Protein AF-A0A0E2B8B2-F1 (afdb_monomer)

Foldseek 3Di:
DPPDADPVVVVVVVCCVVPPALVCQAWPLLLVVCVVVVHDSLNSVLVLLVCCVVQQKAKWKFFADPPLRDTQDTHRFQQVDDQKDADPLQQDIDGCQEPPRIFMTMHGRVVNPNRDDDDDPSCPCVSNVFWQDKDKAAAQGKDKDFGQFAAAKKWKDKRNDPAIEIEGADQPADQEDEAEPPDHRYYHYHHGRHIYMYGYNDNGIIMIIIGGPDDPPSTHTPLLLLFQASSCVSQLQSDHPQPDKHWNWKKKKKKKAWPPLVVVCVPVNDVRSVVLLVVLCVLLQVLCNVLSKYFQDDDPSMTIIIDPDLVSLVVSLVVSLVVQDDDPVHNIWMWMFIEMGIWMFGDDPSGTHIDDPRNVVRVLQSVVTDTSKYKYFPRSVPDPVSVVCCVVVVWDKDKDWDCDPVDRDIGIMIITDDPPPPD

Radius of gyration: 25.74 Å; Cα contacts (8 Å, |Δi|>4): 839; chains: 1; bounding box: 68×56×65 Å

Solvent-accessible surface area (backbone atoms only — not comparable to full-atom values): 22998 Å² total; per-residue (Å²): 139,91,75,94,73,56,67,69,59,50,55,50,50,54,49,46,76,73,68,57,57,44,72,58,47,56,53,32,40,60,44,47,52,19,61,77,67,73,44,63,49,66,63,54,48,52,49,50,55,51,30,34,78,69,59,50,25,43,58,33,48,25,35,30,38,93,80,60,59,43,77,68,44,82,32,75,44,78,35,72,62,55,69,59,50,64,35,86,92,51,49,45,77,47,62,37,37,44,70,83,14,42,33,45,36,34,28,59,20,64,93,75,47,79,62,64,87,78,83,70,67,101,69,48,62,86,58,40,72,42,56,76,43,75,49,75,36,48,50,73,31,76,49,77,46,76,43,97,45,68,70,47,47,29,39,41,33,45,69,53,52,92,64,51,29,39,37,39,23,40,88,89,48,44,60,56,47,78,50,49,74,85,60,67,77,42,83,43,58,19,18,51,49,28,36,41,36,40,38,31,80,44,94,55,74,44,38,44,34,36,27,52,60,66,77,68,80,47,57,40,40,63,53,64,48,70,29,31,42,68,48,53,71,75,48,48,73,60,60,41,38,77,78,50,62,33,43,52,45,64,36,22,33,38,31,39,35,54,60,65,50,74,56,42,38,73,73,58,33,65,73,54,34,48,52,55,54,50,54,47,49,55,53,52,54,50,44,34,45,76,37,58,14,12,78,56,50,70,60,89,79,24,41,37,30,34,17,82,42,64,50,39,49,50,54,30,49,54,51,50,45,60,74,32,42,79,44,100,88,35,84,56,31,37,24,32,14,35,23,53,34,59,35,32,41,31,38,56,97,47,32,72,36,77,46,52,67,33,54,55,48,16,57,58,46,42,81,81,31,51,80,56,30,45,28,30,30,49,65,45,64,67,35,66,66,42,45,50,47,34,62,75,71,69,56,50,69,44,80,42,86,37,72,40,93,90,53,95,54,72,46,55,27,33,31,57,56,76,81,76,77,89,122

pLDDT: mean 85.94, std 12.32, range [28.92, 98.62]

Secondary structure (DSSP, 8-state):
--SS--HHHHHHHHHHHHHS-HHHHHSB-HHHHHHHHT--HHHHHHHHHHHHHTTSEEEEEEEEPTTT--EEEEESSGGG--SEEEETTTTEEEETTSTTSEEEEEEE-TTT---------TT-TTT-TTEEEEEEE-TT-EEEEE--PPSEEEEEEETT-S-EEEEEE-TTS-SEEEEETT--S-EEEE-SS-EEEEE--SSS-EEEEEEE----TTSBPHHHHHT-HHHHHHHTT----TT-EEEEEEEEEEEEEETTHHHHHHHHHHHHHHHHHHHHHHHHHHHHHHTT-EEEEEETTEEEEEES-HHHHHHHHHHHHHHTS--SS----EEEEEEEEEEEEEEETTEEEEESHHHHHHHHHGGG--TT-EEEEHHHHH-HHHHHHHHHTT--EEEEEEE-TTSS-EEEEEEEPP-----

InterPro domains:
  IPR001054 Adenylyl cyclase class-3/4/guanylyl cyclase [PF00211] (252-380)
  IPR001054 Adenylyl cyclase class-3/4/guanylyl cyclase [PS50125] (252-366)
  IPR001054 Adenylyl cyclase class-3/4/guanylyl cyclase [SM00044] (210-394)
  IPR001054 Adenylyl cyclase class-3/4/guanylyl cyclase [cd07302] (252-382)
  IPR029787 Nucleotide cyclase [G3DSA:3.30.70.1230] (245-404)
  IPR029787 Nucleotide cyclase [SSF55073] (24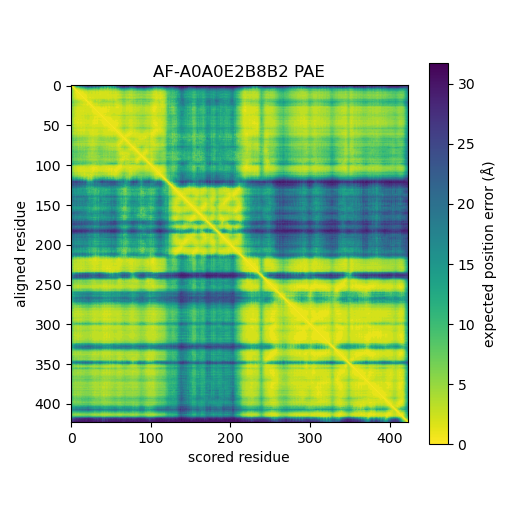9-382)
  IPR045983 Guanylate cyclase domain-containing protein, N-terminal [PF19363] (3-116)
  IPR050697 Adenylyl/Guanylyl Cyclase Class-3/4 [PTHR43081] (252-382)

Organism: NCBI:txid1049966

Nearest PDB structures (foldseek):
  1ybu-assembly2_C  TM=8.950E-01  e=2.774E-13  Mycobacterium tuberculosis H37Rv
  5d0h-assembly1_B  TM=8.788E-01  e=3.714E-13  Mycobacterium avium subsp. avium 10-9275
  4wp8-assembly1_B  TM=8.542E-01  e=5.925E-13  Mycobacterium avium
  4wp3-assembly6_F  TM=8.510E-01  e=2.704E-12  Mycobacterium avium
  4wp3-assembly2_B  TM=8.137E-01  e=2.867E-12  Mycobacterium avium

Sequence (423 aa):
MREGIDEGLLDRVIHYILSEDENELYRIRIKKLAMEWKIPVESLLLLFLHGCRQGLFTLSWDVICPHCRGVRSELFNLGDIPTQDSCDVCGIDFESTKVNSIEVTFHVHPSIREVQKRFFCAAEPSTKTHIRFQRTIQPGGEYITNLLLTEGVYRLRIAGEKKYNLLELQPSSTESIRWTVDQAAEELTAKPMPTVQIFNAENSPRTFIIEERKEDAIGLRPVELFNFQDFRDLFSEQAIASDLQLDIGVQTILFTDIVGSTRFYLTEGDNGAFKEVREHFVQVFRIIKEHKGAVVKTIGDSVMASFSSPLDSLLASIELQKVFQVTPENRIQIRISIHSGQCLAVNLNSNIDYFGNTVNYASKLQAITDAGEIAFSEAIFRDEEIRNHLKTSGMKVKKVPFKLPWSQAEDSAYKLVQEVSKN

Structure (mmCIF, N/CA/C/O backbone):
data_AF-A0A0E2B8B2-F1
#
_entry.id   AF-A0A0E2B8B2-F1
#
loop_
_atom_site.group_PDB
_atom_site.id
_atom_site.type_symbol
_atom_site.label_atom_id
_atom_site.label_alt_id
_atom_site.label_comp_id
_atom_site.label_asym_id
_atom_site.label_entity_id
_atom_site.label_seq_id
_atom_site.pdbx_PDB_ins_code
_atom_site.Cartn_x
_atom_site.Cartn_y
_atom_site.Cartn_z
_atom_site.occupancy
_atom_site.B_iso_or_equiv
_atom_site.auth_seq_id
_atom_site.auth_comp_id
_atom_site.auth_asym_id
_atom_site.auth_atom_id
_atom_site.pdbx_PDB_model_num
ATOM 1 N N . MET A 1 1 ? -16.375 -19.060 -8.050 1.00 49.78 1 MET A N 1
ATOM 2 C CA . MET A 1 1 ? -16.203 -17.632 -7.706 1.00 49.78 1 MET A CA 1
ATOM 3 C C . MET A 1 1 ? -17.450 -17.204 -6.957 1.00 49.78 1 MET A C 1
ATOM 5 O O . MET A 1 1 ? -18.526 -17.392 -7.506 1.00 49.78 1 MET A O 1
ATOM 9 N N . ARG A 1 2 ? -17.351 -16.823 -5.676 1.00 46.81 2 ARG A N 1
ATOM 10 C CA . ARG A 1 2 ? -18.541 -16.623 -4.822 1.00 46.81 2 ARG A CA 1
ATOM 11 C C . ARG A 1 2 ? -18.502 -15.408 -3.889 1.00 46.81 2 ARG A C 1
ATOM 13 O O . ARG A 1 2 ? -19.386 -15.305 -3.053 1.00 46.81 2 ARG A O 1
ATOM 20 N N . GLU A 1 3 ? -17.566 -14.476 -4.060 1.00 58.94 3 GLU A N 1
ATOM 21 C CA . GLU A 1 3 ? -17.534 -13.228 -3.283 1.00 58.94 3 GLU A CA 1
ATOM 22 C C . GLU A 1 3 ? -17.082 -12.066 -4.184 1.00 58.94 3 GLU A C 1
ATOM 24 O O . GLU A 1 3 ? -15.959 -12.055 -4.671 1.00 58.94 3 GLU A O 1
ATOM 29 N N . GLY A 1 4 ? -17.980 -11.120 -4.471 1.00 64.94 4 GLY A N 1
ATOM 30 C CA . GLY A 1 4 ? -17.631 -9.764 -4.925 1.00 64.94 4 GLY A CA 1
ATOM 31 C C . GLY A 1 4 ? -17.106 -9.544 -6.354 1.00 64.94 4 GLY A C 1
ATOM 32 O O . GLY A 1 4 ? -16.935 -8.388 -6.729 1.00 64.94 4 GLY A O 1
ATOM 33 N N . ILE A 1 5 ? -16.861 -10.582 -7.162 1.00 75.12 5 ILE A N 1
ATOM 34 C CA . ILE A 1 5 ? -16.386 -10.410 -8.550 1.00 75.12 5 ILE A CA 1
ATOM 35 C C . ILE A 1 5 ? -17.577 -10.242 -9.503 1.00 75.12 5 ILE A C 1
ATOM 37 O O . ILE A 1 5 ? -18.427 -11.126 -9.595 1.00 75.12 5 ILE A O 1
ATOM 41 N N . ASP A 1 6 ? -17.611 -9.118 -10.220 1.00 84.31 6 ASP A N 1
ATOM 42 C CA . ASP A 1 6 ? -18.607 -8.808 -11.251 1.00 84.31 6 ASP A CA 1
ATOM 43 C C . ASP A 1 6 ? -18.495 -9.761 -12.459 1.00 84.31 6 ASP A C 1
ATOM 45 O O . ASP A 1 6 ? -17.407 -9.955 -13.009 1.00 84.31 6 ASP A O 1
ATOM 49 N N . GLU A 1 7 ? -19.617 -10.355 -12.886 1.00 85.19 7 GLU A N 1
ATOM 50 C CA . GLU A 1 7 ? -19.645 -11.306 -14.012 1.00 85.19 7 GLU A CA 1
ATOM 51 C C . GLU A 1 7 ? -19.238 -10.640 -15.337 1.00 85.19 7 GLU A C 1
ATOM 53 O O . GLU A 1 7 ? -18.499 -11.232 -16.123 1.00 85.19 7 GLU A O 1
ATOM 58 N N . GLY A 1 8 ? -19.631 -9.381 -15.560 1.00 89.50 8 GLY A N 1
ATOM 59 C CA . GLY A 1 8 ? -19.241 -8.637 -16.760 1.00 89.50 8 GLY A CA 1
ATOM 60 C C . GLY A 1 8 ? -17.736 -8.364 -16.818 1.00 89.50 8 GLY A C 1
ATOM 61 O O . GLY A 1 8 ? -17.120 -8.437 -17.885 1.00 89.50 8 GLY A O 1
ATOM 62 N N . LEU A 1 9 ? -17.117 -8.093 -15.667 1.00 91.69 9 LEU A N 1
ATOM 63 C CA . LEU A 1 9 ? -15.668 -7.961 -15.549 1.00 91.69 9 LEU A CA 1
ATOM 64 C C . LEU A 1 9 ? -14.949 -9.280 -15.846 1.00 91.69 9 LEU A C 1
ATOM 66 O O . LEU A 1 9 ? -13.922 -9.268 -16.528 1.00 91.69 9 LEU A O 1
ATOM 70 N N . LEU A 1 10 ? -15.487 -10.408 -15.381 1.00 91.19 10 LEU A N 1
ATOM 71 C CA . LEU A 1 10 ? -14.939 -11.729 -15.682 1.00 91.19 10 LEU A CA 1
ATOM 72 C C . LEU A 1 10 ? -14.937 -12.007 -17.189 1.00 91.19 10 LEU A C 1
ATOM 74 O O . LEU A 1 10 ? -13.887 -12.349 -17.737 1.00 91.19 10 LEU A O 1
ATOM 78 N N . ASP A 1 11 ? -16.069 -11.803 -17.862 1.00 91.56 11 ASP A N 1
ATOM 79 C CA . ASP A 1 11 ? -16.181 -11.996 -19.313 1.00 91.56 11 ASP A CA 1
ATOM 80 C C . ASP A 1 11 ? -15.198 -11.103 -20.077 1.00 91.56 11 ASP A C 1
ATOM 82 O O . ASP A 1 11 ? -14.548 -11.534 -21.036 1.00 91.56 11 ASP A O 1
ATOM 86 N N . ARG A 1 12 ? -15.020 -9.862 -19.611 1.00 94.81 12 ARG A N 1
ATOM 87 C CA . ARG A 1 12 ? -14.053 -8.925 -20.186 1.00 94.81 12 ARG A CA 1
ATOM 88 C C . ARG A 1 12 ? -12.611 -9.408 -20.027 1.00 94.81 12 ARG A C 1
ATOM 90 O O . ARG A 1 12 ? -11.841 -9.312 -20.981 1.00 94.81 12 ARG A O 1
ATOM 97 N N . VAL A 1 13 ? -12.242 -9.940 -18.859 1.00 94.25 13 VAL A N 1
ATOM 98 C CA . VAL A 1 13 ? -10.906 -10.515 -18.622 1.00 94.25 13 VAL A CA 1
ATOM 99 C C . VAL A 1 13 ? -10.679 -11.758 -19.482 1.00 94.25 13 VAL A C 1
ATOM 101 O O . VAL A 1 13 ? -9.605 -11.902 -20.059 1.00 94.25 13 VAL A O 1
ATOM 104 N N . ILE A 1 14 ? -11.684 -12.621 -19.636 1.00 92.50 14 ILE A N 1
ATOM 105 C CA . ILE A 1 14 ? -11.592 -13.788 -20.524 1.00 92.50 14 ILE A CA 1
ATOM 106 C C . ILE A 1 14 ? -11.338 -13.336 -21.964 1.00 92.50 14 ILE A C 1
ATOM 108 O O . ILE A 1 14 ? -10.422 -13.843 -22.610 1.00 92.50 14 ILE A O 1
ATOM 112 N N . HIS A 1 15 ? -12.102 -12.357 -22.459 1.00 93.44 15 HIS A N 1
ATOM 113 C CA . HIS A 1 15 ? -11.891 -11.818 -23.800 1.00 93.44 15 HIS A CA 1
ATOM 114 C C . HIS A 1 15 ? -10.478 -11.248 -23.962 1.00 93.44 15 HIS A C 1
ATOM 116 O O . HIS A 1 15 ? -9.787 -11.620 -24.905 1.00 93.44 15 HIS A O 1
ATOM 122 N N . TYR A 1 16 ? -10.019 -10.442 -23.001 1.00 94.44 16 TYR A N 1
ATOM 123 C CA . TYR A 1 16 ? -8.669 -9.878 -22.973 1.00 94.44 16 TYR A CA 1
ATOM 124 C C . TYR A 1 16 ? -7.576 -10.951 -23.081 1.00 94.44 16 TYR A C 1
ATOM 126 O O . TYR A 1 16 ? -6.715 -10.865 -23.953 1.00 94.44 16 TYR A O 1
ATOM 134 N N . ILE A 1 17 ? -7.651 -12.018 -22.278 1.00 93.31 17 ILE A N 1
ATOM 135 C CA . ILE A 1 17 ? -6.682 -13.128 -22.333 1.00 93.31 17 ILE A CA 1
ATOM 136 C C . ILE A 1 17 ? -6.666 -13.797 -23.714 1.00 93.31 17 ILE A C 1
ATOM 138 O O . ILE A 1 17 ? -5.612 -14.241 -24.172 1.00 93.31 17 ILE A O 1
ATOM 142 N N . LEU A 1 18 ? -7.818 -13.899 -24.381 1.00 90.69 18 LEU A N 1
ATOM 143 C CA . LEU A 1 18 ? -7.952 -14.595 -25.663 1.00 90.69 18 LEU A CA 1
ATOM 144 C C . LEU A 1 18 ? -7.556 -13.736 -26.868 1.00 90.69 18 LEU A C 1
ATOM 146 O O . LEU A 1 18 ? -7.053 -14.285 -27.848 1.00 90.69 18 LEU A O 1
ATOM 150 N N . SER A 1 19 ? -7.788 -12.423 -26.824 1.00 90.75 19 SER A N 1
ATOM 151 C CA . SER A 1 19 ? -7.652 -11.548 -27.995 1.00 90.75 19 SER A CA 1
ATOM 152 C C . SER A 1 19 ? -6.450 -10.614 -27.962 1.00 90.75 19 SER A C 1
ATOM 154 O O . SER A 1 19 ? -6.030 -10.167 -29.026 1.00 90.75 19 SER A O 1
ATOM 156 N N . GLU A 1 20 ? -5.916 -10.292 -26.782 1.00 92.56 20 GLU A N 1
ATOM 157 C CA . GLU A 1 20 ? -4.871 -9.272 -26.664 1.00 92.56 20 GLU A CA 1
ATOM 158 C C . GLU A 1 20 ? -3.515 -9.760 -27.199 1.00 92.56 20 GLU A C 1
ATOM 160 O O . GLU A 1 20 ? -3.254 -10.971 -27.330 1.00 92.56 20 GLU A O 1
ATOM 165 N N . ASP A 1 21 ? -2.656 -8.801 -27.547 1.00 87.44 21 ASP A N 1
ATOM 166 C CA . ASP A 1 21 ? -1.306 -9.057 -28.025 1.00 87.44 21 ASP A CA 1
ATOM 167 C C . ASP A 1 21 ? -0.371 -9.604 -26.935 1.00 87.44 21 ASP A C 1
ATOM 169 O O . ASP A 1 21 ? -0.558 -9.422 -25.732 1.00 87.44 21 ASP A O 1
ATOM 173 N N . GLU A 1 22 ? 0.670 -10.309 -27.380 1.00 84.50 22 GLU A N 1
ATOM 174 C CA . GLU A 1 22 ? 1.606 -10.989 -26.484 1.00 84.50 22 GLU A CA 1
ATOM 175 C C . GLU A 1 22 ? 2.376 -10.035 -25.567 1.00 84.50 22 GLU A C 1
ATOM 177 O O . GLU A 1 22 ? 2.725 -10.441 -24.465 1.00 84.50 22 GLU A O 1
ATOM 182 N N . ASN A 1 23 ? 2.642 -8.787 -25.968 1.00 80.88 23 ASN A N 1
ATOM 183 C CA . ASN A 1 23 ? 3.432 -7.881 -25.129 1.00 80.88 23 ASN A CA 1
ATOM 184 C C . ASN A 1 23 ? 2.615 -7.382 -23.938 1.00 80.88 23 ASN A C 1
ATOM 186 O O . ASN A 1 23 ? 3.142 -7.298 -22.829 1.00 80.88 23 ASN A O 1
ATOM 190 N N . GLU A 1 24 ? 1.336 -7.082 -24.162 1.00 83.81 24 GLU A N 1
ATOM 191 C CA . GLU A 1 24 ? 0.419 -6.673 -23.098 1.00 83.81 24 GLU A CA 1
ATOM 192 C C . GLU A 1 24 ? 0.119 -7.839 -22.144 1.00 83.81 24 GLU A C 1
ATOM 194 O O . GLU A 1 24 ? 0.113 -7.649 -20.928 1.00 83.81 24 GLU A O 1
ATOM 199 N N . LEU A 1 25 ? -0.036 -9.064 -22.663 1.00 88.81 25 LEU A N 1
ATOM 200 C CA . LEU A 1 25 ? -0.279 -10.253 -21.832 1.00 88.81 25 LEU A CA 1
ATOM 201 C C . LEU A 1 25 ? 0.966 -10.788 -21.120 1.00 88.81 25 LEU A C 1
ATOM 203 O O . LEU A 1 25 ? 0.829 -11.447 -20.087 1.00 88.81 25 LEU A O 1
ATOM 207 N N . TYR A 1 26 ? 2.163 -10.526 -21.654 1.00 85.31 26 TYR A N 1
ATOM 208 C CA . TYR A 1 26 ? 3.416 -10.913 -21.007 1.00 85.31 26 TYR A CA 1
ATOM 209 C C . TYR A 1 26 ? 3.656 -10.089 -19.742 1.00 85.31 26 TYR A C 1
ATOM 211 O O . TYR A 1 26 ? 4.265 -10.575 -18.804 1.00 85.31 26 TYR A O 1
ATOM 219 N N . ARG A 1 27 ? 3.203 -8.833 -19.693 1.00 88.88 27 ARG A N 1
ATOM 220 C CA . ARG A 1 27 ? 3.378 -7.974 -18.517 1.00 88.88 27 ARG A CA 1
ATOM 221 C C . ARG A 1 27 ? 2.106 -7.190 -18.238 1.00 88.88 27 ARG A C 1
ATOM 223 O O . ARG A 1 27 ? 1.998 -6.009 -18.578 1.00 88.88 27 ARG A O 1
ATOM 230 N N . ILE A 1 28 ? 1.167 -7.822 -17.544 1.00 93.44 28 ILE A N 1
ATOM 231 C CA . ILE A 1 28 ? -0.117 -7.206 -17.218 1.00 93.44 28 ILE A CA 1
ATOM 232 C C . ILE A 1 28 ? 0.073 -6.264 -16.026 1.00 93.44 28 ILE A C 1
ATOM 234 O O . ILE A 1 28 ? 0.217 -6.676 -14.870 1.00 93.44 28 ILE A O 1
ATOM 238 N N . ARG A 1 29 ? 0.063 -4.960 -16.315 1.00 93.44 29 ARG A N 1
ATOM 239 C CA . ARG A 1 29 ? 0.126 -3.886 -15.314 1.00 93.44 29 ARG A CA 1
ATOM 240 C C . ARG A 1 29 ? -1.292 -3.497 -14.901 1.00 93.44 29 ARG A C 1
ATOM 242 O O . ARG A 1 29 ? -1.945 -2.712 -15.585 1.00 93.44 29 ARG A O 1
ATOM 249 N N . ILE A 1 30 ? -1.774 -4.017 -13.772 1.00 95.06 30 ILE A N 1
ATOM 250 C CA . ILE A 1 30 ? -3.188 -3.884 -13.363 1.00 95.06 30 ILE A CA 1
ATOM 251 C C . ILE A 1 30 ? -3.676 -2.438 -13.289 1.00 95.06 30 ILE A C 1
ATOM 253 O O . ILE A 1 30 ? -4.784 -2.154 -13.731 1.00 95.06 30 ILE A O 1
ATOM 257 N N . LYS A 1 31 ? -2.863 -1.499 -12.795 1.00 93.81 31 LYS A N 1
ATOM 258 C CA . LYS A 1 31 ? -3.264 -0.084 -12.712 1.00 93.81 31 LYS A CA 1
ATOM 259 C C . LYS A 1 31 ? -3.380 0.578 -14.088 1.00 93.81 31 LYS A C 1
ATOM 261 O O . LYS A 1 31 ? -4.284 1.386 -14.290 1.00 93.81 31 LYS A O 1
ATOM 266 N N . LYS A 1 32 ? -2.525 0.202 -15.050 1.00 92.19 32 LYS A N 1
ATOM 267 C CA . LYS A 1 32 ? -2.669 0.609 -16.459 1.00 92.19 32 LYS A CA 1
ATOM 268 C C . LYS A 1 32 ? -3.978 0.058 -17.031 1.00 92.19 32 LYS A C 1
ATOM 270 O O . LYS A 1 32 ? -4.783 0.833 -17.541 1.00 92.19 32 LYS A O 1
ATOM 275 N N . LEU A 1 33 ? -4.217 -1.244 -16.862 1.00 94.50 33 LEU A N 1
ATOM 276 C CA . LEU A 1 33 ? -5.415 -1.916 -17.368 1.00 94.50 33 LEU A CA 1
ATOM 277 C C . LEU A 1 33 ? -6.699 -1.311 -16.777 1.00 94.50 33 LEU A C 1
ATOM 279 O O . LEU A 1 33 ? -7.636 -1.001 -17.504 1.00 94.50 33 LEU A O 1
ATOM 283 N N . ALA A 1 34 ? -6.717 -1.062 -15.467 1.00 94.75 34 ALA A N 1
ATOM 284 C CA . ALA A 1 34 ? -7.818 -0.415 -14.759 1.00 94.75 34 ALA A CA 1
ATOM 285 C C . ALA A 1 34 ? -8.129 0.982 -15.307 1.00 94.75 34 ALA A C 1
ATOM 287 O O . ALA A 1 34 ? -9.292 1.309 -15.556 1.00 94.75 34 ALA A O 1
ATOM 288 N N . MET A 1 35 ? -7.091 1.785 -15.559 1.00 93.00 35 MET A N 1
ATOM 289 C CA . MET A 1 35 ? -7.223 3.116 -16.148 1.00 93.00 35 MET A CA 1
ATOM 290 C C . MET A 1 35 ? -7.804 3.057 -17.569 1.00 93.00 35 MET A C 1
ATOM 292 O O . MET A 1 35 ? -8.736 3.799 -17.881 1.00 93.00 35 MET A O 1
ATOM 296 N N . GLU A 1 36 ? -7.297 2.163 -18.419 1.00 92.38 36 GLU A N 1
ATOM 297 C CA . GLU A 1 36 ? -7.779 1.980 -19.797 1.00 92.38 36 GLU A CA 1
ATOM 298 C C . GLU A 1 36 ? -9.220 1.471 -19.832 1.00 92.38 36 GLU A C 1
ATOM 300 O O . GLU A 1 36 ? -10.032 1.887 -20.664 1.00 92.38 36 GLU A O 1
ATOM 305 N N . TRP A 1 37 ? -9.565 0.591 -18.896 1.00 94.50 37 TRP A N 1
ATOM 306 C CA . TRP A 1 37 ? -10.882 -0.020 -18.818 1.00 94.50 37 TRP A CA 1
ATOM 307 C C . TRP A 1 37 ? -11.908 0.822 -18.071 1.00 94.50 37 TRP A C 1
ATOM 309 O O . TRP A 1 37 ? -13.102 0.532 -18.198 1.00 94.50 37 TRP A O 1
ATOM 319 N N . LYS A 1 38 ? -11.451 1.864 -17.365 1.00 95.19 38 LYS A N 1
ATOM 320 C CA . LYS A 1 38 ? -12.233 2.734 -16.476 1.00 95.19 38 LYS A CA 1
ATOM 321 C C . LYS A 1 38 ? -12.938 1.945 -15.371 1.00 95.19 38 LYS A C 1
ATOM 323 O O . LYS A 1 38 ? -14.116 2.161 -15.097 1.00 95.19 38 LYS A O 1
ATOM 328 N N . ILE A 1 39 ? -12.208 1.014 -14.764 1.00 93.62 39 ILE A N 1
ATOM 329 C CA . ILE A 1 39 ? -12.680 0.143 -13.681 1.00 93.62 39 ILE A CA 1
ATOM 330 C C . ILE A 1 39 ? -11.835 0.423 -12.434 1.00 93.62 39 ILE A C 1
ATOM 332 O O . ILE A 1 39 ? -10.647 0.717 -12.584 1.00 93.62 39 ILE A O 1
ATOM 336 N N . PRO A 1 40 ? -12.400 0.349 -11.214 1.00 93.06 40 PRO A N 1
ATOM 337 C CA . PRO A 1 40 ? -11.608 0.449 -9.993 1.00 93.06 40 PRO A CA 1
ATOM 338 C C . PRO A 1 40 ? -10.460 -0.566 -9.977 1.00 93.06 40 PRO A C 1
ATOM 340 O O . PRO A 1 40 ? -10.637 -1.735 -10.337 1.00 93.06 40 PRO A O 1
ATOM 343 N N . VAL A 1 41 ? -9.279 -0.118 -9.548 1.00 93.38 41 VAL A N 1
ATOM 344 C CA . VAL A 1 41 ? -8.074 -0.960 -9.478 1.00 93.38 41 VAL A CA 1
ATOM 345 C C . VAL A 1 41 ? -8.327 -2.155 -8.566 1.00 93.38 41 VAL A C 1
ATOM 347 O O . VAL A 1 41 ? -7.937 -3.267 -8.898 1.00 93.38 41 VAL A O 1
ATOM 350 N N . GLU A 1 42 ? -9.028 -1.935 -7.457 1.00 92.12 42 GLU A N 1
ATOM 351 C CA . GLU A 1 42 ? -9.347 -2.927 -6.435 1.00 92.12 42 GLU A CA 1
ATOM 352 C C . GLU A 1 42 ? -10.184 -4.080 -7.005 1.00 92.12 42 GLU A C 1
ATOM 354 O O . GLU A 1 42 ? -9.921 -5.240 -6.699 1.00 92.12 42 GLU 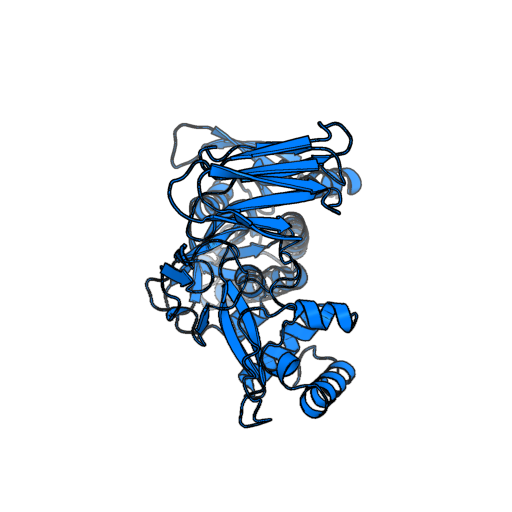A O 1
ATOM 359 N N . SER A 1 43 ? -11.144 -3.786 -7.891 1.00 92.56 43 SER A N 1
ATOM 360 C CA . SER A 1 43 ? -11.989 -4.804 -8.529 1.00 92.56 43 SER A CA 1
ATOM 361 C C . SER A 1 43 ? -11.187 -5.715 -9.458 1.00 92.56 43 SER A C 1
ATOM 363 O O . SER A 1 43 ? -11.350 -6.936 -9.427 1.00 92.56 43 SER A O 1
ATOM 365 N N . LEU A 1 44 ? -10.299 -5.134 -10.273 1.00 94.56 44 LEU A N 1
ATOM 366 C CA . LEU A 1 44 ? -9.409 -5.910 -11.138 1.00 94.56 44 LEU A CA 1
ATOM 367 C C . LEU A 1 44 ? -8.365 -6.674 -10.326 1.00 94.56 44 LEU A C 1
ATOM 369 O O . LEU A 1 44 ? -8.132 -7.851 -10.589 1.00 94.56 44 LEU A O 1
ATOM 373 N N . LEU A 1 45 ? -7.769 -6.034 -9.322 1.00 94.25 45 LEU A N 1
ATOM 374 C CA . LEU A 1 45 ? -6.774 -6.656 -8.460 1.00 94.25 45 LEU A CA 1
ATOM 375 C C . LEU A 1 45 ? -7.357 -7.876 -7.739 1.00 94.25 45 LEU A C 1
ATOM 377 O O . LEU A 1 45 ? -6.746 -8.941 -7.775 1.00 94.25 45 LEU A O 1
ATOM 381 N N . LEU A 1 46 ? -8.560 -7.759 -7.167 1.00 93.19 46 LEU A N 1
ATOM 382 C CA . LEU A 1 46 ? -9.267 -8.873 -6.533 1.00 93.19 46 LEU A CA 1
ATOM 383 C C . LEU A 1 46 ? -9.448 -10.054 -7.498 1.00 93.19 46 LEU A C 1
ATOM 385 O O . LEU A 1 46 ? -9.107 -11.190 -7.164 1.00 93.19 46 LEU A O 1
ATOM 389 N N . LEU A 1 47 ? -9.938 -9.785 -8.713 1.00 94.12 47 LEU A N 1
ATOM 390 C CA . LEU A 1 47 ? -10.140 -10.814 -9.733 1.00 94.12 47 LEU A CA 1
ATOM 391 C C . LEU A 1 47 ? -8.827 -11.519 -10.082 1.00 94.12 47 LEU A C 1
ATOM 393 O O . LEU A 1 47 ? -8.775 -12.749 -10.075 1.00 94.12 47 LEU A O 1
ATOM 397 N N . PHE A 1 48 ? -7.764 -10.764 -10.355 1.00 94.88 48 PHE A N 1
ATOM 398 C CA . PHE A 1 48 ? -6.468 -11.326 -10.734 1.00 94.88 48 PHE A CA 1
ATOM 399 C C . PHE A 1 48 ? -5.823 -12.129 -9.601 1.00 94.88 48 PHE A C 1
ATOM 401 O O . PHE A 1 48 ? -5.285 -13.205 -9.852 1.00 94.88 48 PHE A O 1
ATOM 408 N N . LEU A 1 49 ? -5.940 -11.678 -8.351 1.00 93.38 49 LEU A N 1
ATOM 409 C CA . LEU A 1 49 ? -5.452 -12.413 -7.182 1.00 93.38 49 LEU A CA 1
ATOM 410 C C . LEU A 1 49 ? -6.187 -13.744 -6.981 1.00 93.38 49 LEU A C 1
ATOM 412 O O . LEU A 1 49 ? -5.549 -14.778 -6.762 1.00 93.38 49 LEU A O 1
ATOM 416 N N . HIS A 1 50 ? -7.512 -13.762 -7.132 1.00 91.81 50 HIS A N 1
ATOM 417 C CA . HIS A 1 50 ? -8.258 -15.020 -7.156 1.00 91.81 50 HIS A CA 1
ATOM 418 C C . HIS A 1 50 ? -7.872 -15.887 -8.356 1.00 91.81 50 HIS A C 1
ATOM 420 O O . HIS A 1 50 ? -7.700 -17.096 -8.200 1.00 91.81 50 HIS A O 1
ATOM 426 N N . GLY A 1 51 ? -7.688 -15.288 -9.533 1.00 92.75 51 GLY A N 1
ATOM 427 C CA . GLY A 1 51 ? -7.235 -15.984 -10.733 1.00 92.75 51 GLY A CA 1
ATOM 428 C C . GLY A 1 51 ? -5.872 -16.650 -10.540 1.00 92.75 51 GLY A C 1
ATOM 429 O O . GLY A 1 51 ? -5.712 -17.802 -10.934 1.00 92.75 51 GLY A O 1
ATOM 430 N N . CYS A 1 52 ? -4.934 -16.008 -9.839 1.00 92.56 52 CYS A N 1
ATOM 431 C CA . CYS A 1 52 ? -3.669 -16.621 -9.432 1.00 92.56 52 CYS A CA 1
ATOM 432 C C . CYS A 1 52 ? -3.886 -17.878 -8.576 1.00 92.56 52 CYS A C 1
ATOM 434 O O . CYS A 1 52 ? -3.295 -18.922 -8.845 1.00 92.56 52 CYS A O 1
ATOM 436 N N . ARG A 1 53 ? -4.786 -17.832 -7.583 1.00 89.69 53 ARG A N 1
ATOM 437 C CA . ARG A 1 53 ? -5.109 -19.009 -6.748 1.00 89.69 53 ARG A CA 1
ATOM 438 C C . ARG A 1 53 ? -5.800 -20.130 -7.525 1.00 89.69 53 ARG A C 1
ATOM 440 O O . ARG A 1 53 ? -5.708 -21.283 -7.118 1.00 89.69 53 ARG A O 1
ATOM 447 N N . GLN A 1 54 ? -6.472 -19.802 -8.627 1.00 90.19 54 GLN A N 1
ATOM 448 C CA . GLN A 1 54 ? -7.093 -20.769 -9.537 1.00 90.19 54 GLN A CA 1
ATOM 449 C C . GLN A 1 54 ? -6.162 -21.220 -10.679 1.00 90.19 54 GLN A C 1
ATOM 451 O O . GLN A 1 54 ? -6.588 -21.997 -11.529 1.00 90.19 54 GLN A O 1
ATOM 456 N N . GLY A 1 55 ? -4.911 -20.747 -10.723 1.00 91.00 55 GLY A N 1
ATOM 457 C CA . GLY A 1 55 ? -3.948 -21.101 -11.771 1.00 91.00 55 GLY A CA 1
ATOM 458 C C . GLY A 1 55 ? -4.217 -20.451 -13.133 1.00 91.00 55 GLY A C 1
ATOM 459 O O . GLY A 1 55 ? -3.715 -20.932 -14.145 1.00 91.00 55 GLY A O 1
ATOM 460 N N . LEU A 1 56 ? -5.013 -19.376 -13.181 1.00 92.25 56 LEU A N 1
ATOM 461 C CA . LEU A 1 56 ? -5.233 -18.587 -14.400 1.00 92.25 56 LEU A CA 1
ATOM 462 C C . LEU A 1 56 ? -4.077 -17.625 -14.675 1.00 92.25 56 LEU A C 1
ATOM 464 O O . LEU A 1 56 ? -3.709 -17.394 -15.826 1.00 92.25 56 LEU A O 1
ATOM 468 N N . PHE A 1 57 ? -3.509 -17.077 -13.604 1.00 94.50 57 PHE A N 1
ATOM 469 C CA . PHE A 1 57 ? -2.433 -16.101 -13.655 1.00 94.50 57 PHE A CA 1
ATOM 470 C C . PHE A 1 57 ? -1.271 -16.521 -12.758 1.00 94.50 57 PHE A C 1
ATOM 472 O O . PHE A 1 57 ? -1.432 -17.328 -11.842 1.00 94.50 57 PHE A O 1
ATOM 479 N N . THR A 1 58 ? -0.110 -15.929 -12.994 1.00 92.50 58 THR A N 1
ATOM 480 C CA . THR A 1 58 ? 0.967 -15.842 -12.007 1.00 92.50 58 THR A CA 1
ATOM 481 C C . THR A 1 58 ? 1.213 -14.381 -11.658 1.00 92.50 58 THR A C 1
ATOM 483 O O . THR A 1 58 ? 0.862 -13.475 -12.416 1.00 92.50 58 THR A O 1
ATOM 486 N N . LEU A 1 59 ? 1.788 -14.152 -10.481 1.00 92.88 59 LEU A N 1
ATOM 487 C CA . LEU A 1 59 ? 2.210 -12.839 -10.011 1.00 92.88 59 LEU A CA 1
ATOM 488 C C . LEU A 1 59 ? 3.737 -12.831 -9.942 1.00 92.88 59 LEU A C 1
ATOM 490 O O . LEU A 1 59 ? 4.318 -13.781 -9.416 1.00 92.88 59 LEU A O 1
ATOM 494 N N . SER A 1 60 ? 4.365 -11.777 -10.459 1.00 92.00 60 SER A N 1
ATOM 495 C CA . SER A 1 60 ? 5.807 -11.554 -10.347 1.00 92.00 60 SER A CA 1
ATOM 496 C C . SER A 1 60 ? 6.132 -10.268 -9.586 1.00 92.00 60 SER A C 1
ATOM 498 O O . SER A 1 60 ? 5.375 -9.293 -9.585 1.00 92.00 60 SER A O 1
ATOM 500 N N . TRP A 1 61 ? 7.288 -10.296 -8.934 1.00 91.69 61 TRP A N 1
ATOM 501 C CA . TRP A 1 61 ? 7.964 -9.195 -8.273 1.00 91.69 61 TRP A CA 1
ATOM 502 C C . TRP A 1 61 ? 9.130 -8.772 -9.155 1.00 91.69 61 TRP A C 1
ATOM 504 O O . TRP A 1 61 ? 10.161 -9.444 -9.228 1.00 91.69 61 TRP A O 1
ATOM 514 N N . ASP A 1 62 ? 8.954 -7.665 -9.858 1.00 91.50 62 ASP A N 1
ATOM 515 C CA . ASP A 1 62 ? 9.903 -7.220 -10.863 1.00 91.50 62 ASP A CA 1
ATOM 516 C C . ASP A 1 62 ? 10.811 -6.154 -10.286 1.00 91.50 62 ASP A C 1
ATOM 518 O O . ASP A 1 62 ? 10.350 -5.086 -9.875 1.00 91.50 62 ASP A O 1
ATOM 522 N N . VAL A 1 63 ? 12.111 -6.421 -10.293 1.00 90.00 63 VAL A N 1
ATOM 523 C CA . VAL A 1 63 ? 13.115 -5.436 -9.901 1.00 90.00 63 VAL A CA 1
ATOM 524 C C . VAL A 1 63 ? 13.288 -4.448 -11.047 1.00 90.00 63 VAL A C 1
ATOM 526 O O . VAL A 1 63 ? 13.707 -4.800 -12.153 1.00 90.00 63 VAL A O 1
ATOM 529 N N . ILE A 1 64 ? 12.948 -3.192 -10.788 1.00 86.50 64 ILE A N 1
ATOM 530 C CA . ILE A 1 64 ? 12.956 -2.103 -11.754 1.00 86.50 64 ILE A CA 1
ATOM 531 C C . ILE A 1 64 ? 14.217 -1.269 -11.572 1.00 86.50 64 ILE A C 1
ATOM 533 O O . ILE A 1 64 ? 14.498 -0.745 -10.495 1.00 86.50 64 ILE A O 1
ATOM 537 N N . CYS A 1 65 ? 14.963 -1.071 -12.659 1.00 83.06 65 CYS A N 1
ATOM 538 C CA . CYS A 1 65 ? 16.109 -0.173 -12.629 1.00 83.06 65 CYS A CA 1
ATOM 539 C C . CYS A 1 65 ? 15.653 1.271 -12.326 1.00 83.06 65 CYS A C 1
ATOM 541 O O . CYS A 1 65 ? 14.847 1.819 -13.086 1.00 83.06 65 CYS A O 1
ATOM 543 N N . PRO A 1 66 ? 16.236 1.962 -11.328 1.00 77.88 66 PRO A N 1
ATOM 544 C CA . PRO A 1 66 ? 15.848 3.332 -10.983 1.00 77.88 66 PRO A CA 1
ATOM 545 C C . PRO A 1 66 ? 16.191 4.347 -12.085 1.00 77.88 66 PRO A C 1
ATOM 547 O O . PRO A 1 66 ? 15.746 5.495 -12.030 1.00 77.88 66 PRO A O 1
ATOM 550 N N . HIS A 1 67 ? 17.007 3.960 -13.075 1.00 75.25 67 HIS A N 1
ATOM 551 C CA . HIS A 1 67 ? 17.422 4.793 -14.205 1.00 75.25 67 HIS A CA 1
ATOM 552 C C . HIS A 1 67 ? 16.521 4.606 -15.426 1.00 75.25 67 HIS A C 1
ATOM 554 O O . HIS A 1 67 ? 15.734 5.489 -15.769 1.00 75.25 67 HIS A O 1
ATOM 560 N N . CYS A 1 68 ? 16.606 3.449 -16.083 1.00 71.62 68 CYS A N 1
ATOM 561 C CA . CYS A 1 68 ? 15.842 3.198 -17.304 1.00 71.62 68 CYS A CA 1
ATOM 562 C C . CYS A 1 68 ? 14.417 2.697 -17.066 1.00 71.62 68 CYS A C 1
ATOM 564 O O . CYS A 1 68 ? 13.703 2.544 -18.048 1.00 71.62 68 CYS A O 1
ATOM 566 N N . ARG A 1 69 ? 14.012 2.405 -15.822 1.00 76.94 69 ARG A N 1
ATOM 567 C CA . ARG A 1 69 ? 12.733 1.752 -15.487 1.00 76.94 69 ARG A CA 1
ATOM 568 C C . ARG A 1 69 ? 12.498 0.393 -16.154 1.00 76.94 69 ARG A C 1
ATOM 570 O O . ARG A 1 69 ? 11.393 -0.132 -16.131 1.00 76.94 69 ARG A O 1
ATOM 577 N N . GLY A 1 70 ? 13.538 -0.198 -16.733 1.00 79.12 70 GLY A N 1
ATOM 578 C CA . GLY A 1 70 ? 13.457 -1.532 -17.300 1.00 79.12 70 GLY A CA 1
ATOM 579 C C . GLY A 1 70 ? 13.504 -2.596 -16.207 1.00 79.12 70 GLY A C 1
ATOM 580 O O . GLY A 1 70 ? 14.315 -2.496 -15.280 1.00 79.12 70 GLY A O 1
ATOM 581 N N . VAL A 1 71 ? 12.709 -3.652 -16.379 1.00 85.44 71 VAL A N 1
ATOM 582 C CA . VAL A 1 71 ? 12.753 -4.873 -15.558 1.00 85.44 71 VAL A CA 1
ATOM 583 C C . VAL A 1 71 ? 14.138 -5.506 -15.668 1.00 85.44 71 VAL A C 1
ATOM 585 O O . VAL A 1 71 ? 14.633 -5.679 -16.785 1.00 85.44 71 VAL A O 1
ATOM 588 N N . ARG A 1 72 ? 14.791 -5.767 -14.536 1.00 88.31 72 ARG A N 1
ATOM 589 C CA . ARG A 1 72 ? 16.105 -6.425 -14.448 1.00 88.31 72 ARG A CA 1
ATOM 590 C C . ARG A 1 72 ? 15.948 -7.889 -14.072 1.00 88.31 72 ARG A C 1
ATOM 592 O O . ARG A 1 72 ? 16.407 -8.756 -14.808 1.00 88.31 72 ARG A O 1
ATOM 599 N N . SER A 1 73 ? 15.198 -8.122 -13.005 1.00 86.69 73 SER A N 1
ATOM 600 C CA . SER A 1 73 ? 14.889 -9.443 -12.476 1.00 86.69 73 SER A CA 1
ATOM 601 C C . SER A 1 73 ? 13.374 -9.602 -12.381 1.00 86.69 73 SER A C 1
ATOM 603 O O . SER A 1 73 ? 12.687 -8.672 -11.967 1.00 86.69 73 SER A O 1
ATOM 605 N N . GLU A 1 74 ? 12.866 -10.762 -12.786 1.00 90.12 74 GLU A N 1
ATOM 606 C CA . GLU A 1 74 ? 11.458 -11.164 -12.683 1.00 90.12 74 GLU A CA 1
ATOM 607 C C . GLU A 1 74 ? 11.410 -12.371 -11.744 1.00 90.12 74 GLU A C 1
ATOM 609 O O . GLU A 1 74 ? 12.040 -13.395 -12.021 1.00 90.12 74 GLU A O 1
ATOM 614 N N . LEU A 1 75 ? 10.747 -12.225 -10.598 1.00 88.56 75 LEU A N 1
ATOM 615 C CA . LEU A 1 75 ? 10.800 -13.196 -9.503 1.00 88.56 75 LEU A CA 1
ATOM 616 C C . LEU A 1 75 ? 9.388 -13.592 -9.082 1.00 88.56 75 LEU A C 1
ATOM 618 O O . LEU A 1 75 ? 8.525 -12.735 -8.945 1.00 88.56 75 LEU A O 1
ATOM 622 N N . PHE A 1 76 ? 9.135 -14.876 -8.837 1.00 86.00 76 PHE A N 1
ATOM 623 C CA . PHE A 1 76 ? 7.789 -15.355 -8.480 1.00 86.00 76 PHE A CA 1
ATOM 624 C C . PHE A 1 76 ? 7.554 -15.456 -6.972 1.00 86.00 76 PHE A C 1
ATOM 626 O O . PHE A 1 76 ? 6.407 -15.490 -6.531 1.00 86.00 76 PHE A O 1
ATOM 633 N N . ASN A 1 77 ? 8.622 -15.440 -6.173 1.00 82.06 77 ASN A N 1
ATOM 634 C CA . ASN A 1 77 ? 8.526 -15.345 -4.723 1.00 82.06 77 ASN A CA 1
ATOM 635 C C . ASN A 1 77 ? 9.172 -14.050 -4.258 1.00 82.06 77 ASN A C 1
ATOM 637 O O . ASN A 1 77 ? 10.267 -13.691 -4.692 1.00 82.06 77 ASN A O 1
ATOM 641 N N . LEU A 1 78 ? 8.515 -13.384 -3.312 1.00 79.81 78 LEU A N 1
ATOM 642 C CA . LEU A 1 78 ? 9.051 -12.169 -2.713 1.00 79.81 78 LEU A CA 1
ATOM 643 C C . LEU A 1 78 ? 10.403 -12.438 -2.029 1.00 79.81 78 LEU A C 1
ATOM 645 O O . LEU A 1 78 ? 11.295 -11.601 -2.067 1.00 79.81 78 LEU A O 1
ATOM 649 N N . GLY A 1 79 ? 10.572 -13.631 -1.450 1.00 76.69 79 GLY A N 1
ATOM 650 C CA . GLY A 1 79 ? 11.801 -14.059 -0.781 1.00 76.69 79 GLY A CA 1
ATOM 651 C C . GLY A 1 79 ? 13.036 -14.162 -1.668 1.00 76.69 79 GLY A C 1
ATOM 652 O O . GLY A 1 79 ? 14.144 -14.115 -1.145 1.00 76.69 79 GLY A O 1
ATOM 653 N N . ASP A 1 80 ? 12.849 -14.263 -2.983 1.00 81.94 80 ASP A N 1
ATOM 654 C CA . ASP A 1 80 ? 13.943 -14.428 -3.941 1.00 81.94 80 ASP A CA 1
ATOM 655 C C . ASP A 1 80 ? 14.529 -13.076 -4.389 1.00 81.94 80 ASP A C 1
ATOM 657 O O . ASP A 1 80 ? 15.447 -13.036 -5.209 1.00 81.94 80 ASP A O 1
ATOM 661 N N . ILE A 1 81 ? 14.004 -11.955 -3.874 1.00 84.38 81 ILE A N 1
ATOM 662 C CA . ILE A 1 81 ? 14.469 -10.612 -4.232 1.00 84.38 81 ILE A CA 1
ATOM 663 C C . ILE A 1 81 ? 15.889 -10.389 -3.704 1.00 84.38 81 ILE A C 1
ATOM 665 O O . ILE A 1 81 ? 16.103 -10.407 -2.488 1.00 84.38 81 ILE A O 1
ATOM 669 N N . PRO A 1 82 ? 16.869 -10.119 -4.587 1.00 85.25 82 PRO A N 1
ATOM 670 C CA . PRO A 1 82 ? 18.223 -9.837 -4.152 1.00 85.25 82 PRO A CA 1
ATOM 671 C C . PRO A 1 82 ? 18.278 -8.461 -3.481 1.00 85.25 82 PRO A C 1
ATOM 673 O O . PRO A 1 82 ? 17.580 -7.529 -3.875 1.00 85.25 82 PRO A O 1
ATOM 676 N N . THR A 1 83 ? 19.148 -8.292 -2.487 1.00 85.88 83 THR A N 1
ATOM 677 C CA . THR A 1 83 ? 19.331 -6.991 -1.815 1.00 85.88 83 THR A CA 1
ATOM 678 C C . THR A 1 83 ? 19.937 -5.931 -2.739 1.00 85.88 83 THR A C 1
ATOM 680 O O . THR A 1 83 ? 19.682 -4.737 -2.566 1.00 85.88 83 THR A O 1
ATOM 683 N N . GLN A 1 84 ? 20.711 -6.358 -3.739 1.00 88.94 84 GLN A N 1
ATOM 684 C CA . GLN A 1 84 ? 21.302 -5.517 -4.776 1.00 88.94 84 GLN A CA 1
ATOM 685 C C . GLN A 1 84 ? 21.079 -6.131 -6.156 1.00 88.94 84 GLN A C 1
ATOM 687 O O . GLN A 1 84 ? 21.107 -7.350 -6.304 1.00 88.94 84 GLN A O 1
ATOM 692 N N . ASP A 1 85 ? 20.905 -5.283 -7.162 1.00 88.75 85 ASP A N 1
ATOM 693 C CA . ASP A 1 85 ? 20.808 -5.681 -8.566 1.00 88.75 85 ASP A CA 1
ATOM 694 C C . ASP A 1 85 ? 21.611 -4.701 -9.442 1.00 88.75 85 ASP A C 1
ATOM 696 O O . ASP A 1 85 ? 22.060 -3.639 -8.986 1.00 88.75 85 ASP A O 1
ATOM 700 N N . SER A 1 86 ? 21.822 -5.062 -10.704 1.00 87.62 86 SER A N 1
ATOM 701 C CA . SER A 1 86 ? 22.608 -4.300 -11.671 1.00 87.62 86 SER A CA 1
ATOM 702 C C . SER A 1 86 ? 21.836 -4.074 -12.971 1.00 87.62 86 SER A C 1
ATOM 704 O O . SER A 1 86 ? 20.886 -4.776 -13.319 1.00 87.62 86 SER A O 1
ATOM 706 N N . CYS A 1 87 ? 22.197 -3.022 -13.700 1.00 80.81 87 CYS A N 1
ATOM 707 C CA . CYS A 1 87 ? 21.591 -2.711 -14.987 1.00 80.81 87 CYS A CA 1
ATOM 708 C C . CYS A 1 87 ? 22.656 -2.505 -16.056 1.00 80.81 87 CYS A C 1
ATOM 710 O O . CYS A 1 87 ? 23.211 -1.411 -16.157 1.00 80.81 87 CYS A O 1
ATOM 712 N N . ASP A 1 88 ? 22.840 -3.496 -16.929 1.00 78.56 88 ASP A N 1
ATOM 713 C CA . ASP A 1 88 ? 23.793 -3.431 -18.050 1.00 78.56 88 ASP A CA 1
ATOM 714 C C . ASP A 1 88 ? 23.536 -2.248 -18.991 1.00 78.56 88 ASP A C 1
ATOM 716 O O . ASP A 1 88 ? 24.460 -1.617 -19.495 1.00 78.56 88 ASP A O 1
ATOM 720 N N . VAL A 1 89 ? 22.262 -1.894 -19.198 1.00 73.81 89 VAL A N 1
ATOM 721 C CA . VAL A 1 89 ? 21.868 -0.784 -20.083 1.00 73.81 89 VAL A CA 1
ATOM 722 C C . VAL A 1 89 ? 22.288 0.569 -19.506 1.00 73.81 89 VAL A C 1
ATOM 724 O O . VAL A 1 89 ? 22.573 1.504 -20.253 1.00 73.81 89 VAL A O 1
ATOM 727 N N . CYS A 1 90 ? 22.284 0.704 -18.180 1.00 68.12 90 CYS A N 1
ATOM 728 C CA . CYS A 1 90 ? 22.592 1.962 -17.499 1.00 68.12 90 CYS A CA 1
ATOM 729 C C . CYS A 1 90 ? 23.996 1.999 -16.886 1.00 68.12 90 CYS A C 1
ATOM 731 O O . CYS A 1 90 ? 24.447 3.093 -16.545 1.00 68.12 90 CYS A O 1
ATOM 733 N N . GLY A 1 91 ? 24.660 0.848 -16.750 1.00 75.75 91 GLY A N 1
ATOM 734 C CA . GLY A 1 91 ? 25.960 0.690 -16.103 1.00 75.75 91 GLY A CA 1
ATOM 735 C C . GLY A 1 91 ? 25.937 1.021 -14.611 1.00 75.75 91 GLY A C 1
ATOM 736 O O . GLY A 1 91 ? 26.855 1.680 -14.136 1.00 75.75 91 GLY A O 1
ATOM 737 N N . ILE A 1 92 ? 24.869 0.654 -13.892 1.00 78.12 92 ILE A N 1
ATOM 738 C CA . ILE A 1 92 ? 24.726 0.954 -12.457 1.00 78.12 92 ILE A CA 1
ATOM 739 C C . ILE A 1 92 ? 24.381 -0.287 -11.635 1.00 78.12 92 ILE A C 1
ATOM 741 O O . ILE A 1 92 ? 23.608 -1.125 -12.092 1.00 78.12 92 ILE A O 1
ATOM 745 N N . ASP A 1 93 ? 24.858 -0.305 -10.391 1.00 86.00 93 ASP A N 1
ATOM 746 C CA . ASP A 1 93 ? 24.354 -1.172 -9.319 1.00 86.00 93 ASP A CA 1
ATOM 747 C C . ASP A 1 93 ? 23.488 -0.361 -8.355 1.00 86.00 93 ASP A C 1
ATOM 749 O O . ASP A 1 93 ? 23.832 0.786 -8.021 1.00 86.00 93 ASP A O 1
ATOM 753 N N . PHE A 1 94 ? 22.402 -0.960 -7.878 1.00 83.69 94 PHE A N 1
ATOM 754 C CA . PHE A 1 94 ? 21.424 -0.320 -7.004 1.00 83.69 94 PHE A CA 1
ATOM 755 C C . PHE A 1 94 ? 20.837 -1.299 -5.976 1.00 83.69 94 PHE A C 1
ATOM 757 O O . PHE A 1 94 ? 20.890 -2.512 -6.144 1.00 83.69 94 PHE A O 1
ATOM 764 N N . GLU A 1 95 ? 20.296 -0.754 -4.886 1.00 85.56 95 GLU A N 1
ATOM 765 C CA . GLU A 1 95 ? 19.572 -1.524 -3.868 1.00 85.56 95 GLU A CA 1
ATOM 766 C C . GLU A 1 95 ? 18.144 -1.800 -4.349 1.00 85.56 95 GLU A C 1
ATOM 768 O O . GLU A 1 95 ? 17.417 -0.858 -4.672 1.00 85.56 95 GLU A O 1
ATOM 773 N N . SER A 1 96 ? 17.728 -3.065 -4.362 1.00 85.88 96 SER A N 1
ATOM 774 C CA . SER A 1 96 ? 16.406 -3.473 -4.870 1.00 85.88 96 SER A CA 1
ATOM 775 C C . SER A 1 96 ? 15.298 -3.380 -3.823 1.00 85.88 96 SER A C 1
ATOM 777 O O . SER A 1 96 ? 14.121 -3.455 -4.158 1.00 85.88 96 SER A O 1
ATOM 779 N N . THR A 1 97 ? 15.656 -3.210 -2.550 1.00 83.31 97 THR A N 1
ATOM 780 C CA . THR A 1 97 ? 14.717 -3.171 -1.417 1.00 83.31 97 THR A CA 1
ATOM 781 C C . THR A 1 97 ? 14.221 -1.762 -1.076 1.00 83.31 97 THR A C 1
ATOM 783 O O . THR A 1 97 ? 13.417 -1.597 -0.157 1.00 83.31 97 THR A O 1
ATOM 786 N N . LYS A 1 98 ? 14.678 -0.739 -1.815 1.00 81.38 98 LYS A N 1
ATOM 787 C CA . LYS A 1 98 ? 14.221 0.651 -1.675 1.00 81.38 98 LYS A CA 1
ATOM 788 C C . LYS A 1 98 ? 12.846 0.866 -2.300 1.00 81.38 98 LYS A C 1
ATOM 790 O O . LYS A 1 98 ? 12.508 0.241 -3.309 1.00 81.38 98 LYS A O 1
ATOM 795 N N . VAL A 1 99 ? 12.110 1.843 -1.769 1.00 73.56 99 VAL A N 1
ATOM 796 C CA . VAL A 1 99 ? 10.818 2.297 -2.309 1.00 73.56 99 VAL A CA 1
ATOM 797 C C . VAL A 1 99 ? 10.909 2.513 -3.826 1.00 73.56 99 VAL A C 1
ATOM 799 O O . VAL A 1 99 ? 11.879 3.083 -4.326 1.00 73.56 99 VAL A O 1
ATOM 802 N N . ASN A 1 100 ? 9.885 2.068 -4.560 1.00 77.62 100 ASN A N 1
ATOM 803 C CA . ASN A 1 100 ? 9.762 2.150 -6.025 1.00 77.62 100 ASN A CA 1
ATOM 804 C C . ASN A 1 100 ? 10.748 1.302 -6.851 1.00 77.62 100 ASN A C 1
ATOM 806 O O . ASN A 1 100 ? 10.711 1.384 -8.079 1.00 77.62 100 ASN A O 1
ATOM 810 N N . SER A 1 101 ? 11.580 0.468 -6.223 1.00 84.88 101 SER A N 1
ATOM 811 C CA . SER A 1 101 ? 12.500 -0.434 -6.941 1.00 84.88 101 SER A CA 1
ATOM 812 C C . SER A 1 101 ? 11.845 -1.750 -7.359 1.00 84.88 101 SER A C 1
ATOM 814 O O . SER A 1 101 ? 12.420 -2.492 -8.146 1.00 84.88 101 SER A O 1
ATOM 816 N N . ILE A 1 102 ? 10.644 -2.035 -6.849 1.00 89.81 102 ILE A N 1
ATOM 817 C CA . ILE A 1 102 ? 9.877 -3.238 -7.165 1.00 89.81 102 ILE A CA 1
ATOM 818 C C . ILE A 1 102 ? 8.526 -2.833 -7.754 1.00 89.81 102 ILE A C 1
ATOM 820 O O . ILE A 1 102 ? 7.848 -1.920 -7.264 1.00 89.81 102 ILE A O 1
ATOM 824 N N . GLU A 1 103 ? 8.130 -3.531 -8.807 1.00 92.00 103 GLU A N 1
ATOM 825 C CA . GLU A 1 103 ? 6.790 -3.489 -9.374 1.00 92.00 103 GLU A CA 1
ATOM 826 C C . GLU A 1 103 ? 6.169 -4.883 -9.321 1.00 92.00 103 GLU A C 1
ATOM 828 O O . GLU A 1 103 ? 6.837 -5.875 -9.584 1.00 92.00 103 GLU A O 1
ATOM 833 N N . VAL A 1 104 ? 4.887 -4.953 -8.981 1.00 93.19 104 VAL A N 1
ATOM 834 C CA . VAL A 1 104 ? 4.100 -6.182 -9.046 1.00 93.19 104 VAL A CA 1
ATOM 835 C C . VAL A 1 104 ? 3.403 -6.236 -10.397 1.00 93.19 104 VAL A C 1
ATOM 837 O O . VAL A 1 104 ? 2.668 -5.306 -10.750 1.00 93.19 104 VAL A O 1
ATOM 840 N N . THR A 1 105 ? 3.584 -7.325 -11.139 1.00 94.44 105 THR A N 1
ATOM 841 C CA . THR A 1 105 ? 2.826 -7.573 -12.371 1.00 94.44 105 THR A CA 1
ATOM 842 C C . THR A 1 105 ? 2.221 -8.961 -12.414 1.00 94.44 105 THR A C 1
ATOM 844 O O . THR A 1 105 ? 2.563 -9.842 -11.626 1.00 94.44 105 THR A O 1
ATOM 847 N N . PHE A 1 106 ? 1.251 -9.121 -13.309 1.00 95.25 106 PHE A N 1
ATOM 848 C CA . PHE A 1 106 ? 0.558 -10.378 -13.530 1.00 95.25 106 PHE A CA 1
ATOM 849 C C . PHE A 1 106 ? 0.880 -10.909 -14.919 1.00 95.25 106 PHE A C 1
ATOM 851 O O . PHE A 1 106 ? 1.115 -10.147 -15.858 1.00 95.25 106 PHE A O 1
ATOM 858 N N . HIS A 1 107 ? 0.853 -12.227 -15.040 1.00 93.31 107 HIS A N 1
ATOM 859 C CA . HIS A 1 107 ? 1.134 -12.946 -16.275 1.00 93.31 107 HIS A CA 1
ATOM 860 C C . HIS A 1 107 ? 0.049 -13.989 -16.475 1.00 93.31 107 HIS A C 1
ATOM 862 O O . HIS A 1 107 ? -0.450 -14.561 -15.503 1.00 93.31 107 HIS A O 1
ATOM 868 N N . VAL A 1 108 ? -0.317 -14.267 -17.722 1.00 94.12 108 VAL A N 1
ATOM 869 C CA . VAL A 1 108 ? -1.185 -15.413 -18.017 1.00 94.12 108 VAL A CA 1
ATOM 870 C C . VAL A 1 108 ? -0.411 -16.697 -17.731 1.00 94.12 108 VAL A C 1
ATOM 872 O O . VAL A 1 108 ? 0.721 -16.858 -18.185 1.00 94.12 108 VAL A O 1
ATOM 875 N N . HIS A 1 109 ? -1.007 -17.622 -16.976 1.00 92.62 109 HIS A N 1
ATOM 876 C CA . HIS A 1 109 ? -0.345 -18.889 -16.689 1.00 92.62 109 HIS A CA 1
ATOM 877 C C . HIS A 1 109 ? -0.169 -19.698 -17.996 1.00 92.62 109 HIS A C 1
ATOM 879 O O . HIS A 1 109 ? -1.123 -19.791 -18.778 1.00 92.62 109 HIS A O 1
ATOM 885 N N . PRO A 1 110 ? 0.992 -20.343 -18.243 1.00 89.69 110 PRO A N 1
ATOM 886 C CA . PRO A 1 110 ? 1.259 -21.040 -19.508 1.00 89.69 110 PRO A CA 1
ATOM 887 C C . PRO A 1 110 ? 0.261 -22.152 -19.859 1.00 89.69 110 PRO A C 1
ATOM 889 O O . PRO A 1 110 ? 0.080 -22.468 -21.031 1.00 89.69 110 PRO A O 1
ATOM 892 N N . SER A 1 111 ? -0.424 -22.735 -18.865 1.00 91.19 111 SER A N 1
ATOM 893 C CA . SER A 1 111 ? -1.488 -23.726 -19.108 1.00 91.19 111 SER A CA 1
ATOM 894 C C . SER A 1 111 ? -2.760 -23.133 -19.721 1.00 91.19 111 SER A C 1
ATOM 896 O O . SER A 1 111 ? -3.610 -23.890 -20.183 1.00 91.19 111 SER A O 1
ATOM 898 N N . ILE A 1 112 ? -2.928 -21.810 -19.668 1.00 92.19 112 ILE A N 1
ATOM 899 C CA . ILE A 1 112 ? -4.066 -21.087 -20.245 1.00 92.19 112 ILE A CA 1
ATOM 900 C C . ILE A 1 112 ? -3.714 -20.598 -21.646 1.00 92.19 112 ILE A C 1
ATOM 902 O O . ILE A 1 112 ? -4.453 -20.850 -22.596 1.00 92.19 112 ILE A O 1
ATOM 906 N N . ARG A 1 113 ? -2.580 -19.905 -21.775 1.00 90.62 113 ARG A N 1
ATOM 907 C CA . ARG A 1 113 ? -2.049 -19.408 -23.044 1.00 90.62 113 ARG A CA 1
ATOM 908 C C . ARG A 1 113 ? -0.540 -19.279 -22.915 1.00 90.62 113 ARG A C 1
ATOM 910 O O . ARG A 1 113 ? -0.052 -18.612 -22.008 1.00 90.62 113 ARG A O 1
ATOM 917 N N . GLU A 1 114 ? 0.195 -19.885 -23.837 1.00 87.94 114 GLU A N 1
ATOM 918 C CA . GLU A 1 114 ? 1.634 -19.667 -23.938 1.00 87.94 114 GLU A CA 1
ATOM 919 C C . GLU A 1 114 ? 1.879 -18.278 -24.546 1.00 87.94 114 GLU A C 1
ATOM 921 O O . GLU A 1 114 ? 1.525 -18.019 -25.697 1.00 87.94 114 GLU A O 1
ATOM 926 N N . VAL A 1 115 ? 2.427 -17.363 -23.746 1.00 86.81 115 VAL A N 1
ATOM 927 C CA . VAL A 1 115 ? 2.739 -15.990 -24.161 1.00 86.81 115 VAL A CA 1
ATOM 928 C C . VAL A 1 115 ? 4.244 -15.876 -24.372 1.00 86.81 115 VAL A C 1
ATOM 930 O O . VAL A 1 115 ? 5.025 -16.065 -23.440 1.00 86.81 115 VAL A O 1
ATOM 933 N N . GLN A 1 116 ? 4.672 -15.580 -25.600 1.00 79.44 116 GLN A N 1
ATOM 934 C CA . GLN A 1 116 ? 6.095 -15.484 -25.911 1.00 79.44 116 GLN A CA 1
ATOM 935 C C . GLN A 1 116 ? 6.681 -14.151 -25.448 1.00 79.44 116 GLN A C 1
ATOM 937 O O . GLN A 1 116 ? 6.194 -13.075 -25.797 1.00 79.44 116 GLN A O 1
ATOM 942 N N . LYS A 1 117 ? 7.803 -14.218 -24.727 1.00 75.38 117 LYS A N 1
ATOM 943 C CA . LYS A 1 117 ? 8.601 -13.036 -24.397 1.00 75.38 117 LYS A CA 1
ATOM 944 C C . LYS A 1 117 ? 9.276 -12.505 -25.659 1.00 75.38 117 LYS A C 1
ATOM 946 O O . LYS A 1 117 ? 10.257 -13.076 -26.140 1.00 75.38 117 LYS A O 1
ATOM 951 N N . ARG A 1 118 ? 8.774 -11.394 -26.194 1.00 68.44 118 ARG A N 1
ATOM 952 C CA . ARG A 1 118 ? 9.397 -10.706 -27.330 1.00 68.44 118 ARG A CA 1
ATOM 953 C C . ARG A 1 118 ? 10.410 -9.690 -26.822 1.00 68.44 118 ARG A C 1
ATOM 955 O O . ARG A 1 118 ? 10.055 -8.708 -26.183 1.00 68.44 118 ARG A O 1
ATOM 962 N N . PHE A 1 119 ? 11.684 -9.923 -27.123 1.00 58.53 119 PHE A N 1
ATOM 963 C CA . PHE A 1 119 ? 12.734 -8.938 -26.886 1.00 58.53 119 PHE A CA 1
ATOM 964 C C . PHE A 1 119 ? 12.743 -7.931 -28.032 1.00 58.53 119 PHE A C 1
ATOM 966 O O . PHE A 1 119 ? 13.043 -8.282 -29.175 1.00 58.53 119 PHE A O 1
ATOM 973 N N . PHE A 1 120 ? 12.448 -6.671 -27.733 1.00 56.59 120 PHE A N 1
ATOM 974 C CA . PHE A 1 120 ? 12.726 -5.591 -28.669 1.00 56.59 120 PHE A CA 1
ATOM 975 C C . PHE A 1 120 ? 14.174 -5.121 -28.481 1.00 56.59 120 PHE A C 1
ATOM 977 O O . PHE A 1 120 ? 14.761 -5.234 -27.406 1.00 56.59 120 PHE A O 1
ATOM 984 N N . CYS A 1 121 ? 14.784 -4.617 -29.556 1.00 46.09 121 CYS A N 1
ATOM 985 C CA . CYS A 1 121 ? 16.145 -4.076 -29.530 1.00 46.09 121 CYS A CA 1
ATOM 986 C C . CYS A 1 121 ? 16.301 -3.023 -28.410 1.00 46.09 121 CYS A C 1
ATOM 988 O O . CYS A 1 121 ? 15.330 -2.345 -28.077 1.00 46.09 121 CYS A O 1
ATOM 990 N N . ALA A 1 122 ? 17.526 -2.859 -27.882 1.00 46.16 122 ALA A N 1
ATOM 991 C CA . ALA A 1 122 ? 17.966 -2.075 -26.707 1.00 46.16 122 ALA A CA 1
ATOM 992 C C . ALA A 1 122 ? 17.439 -0.622 -26.555 1.00 46.16 122 ALA A C 1
ATOM 994 O O . ALA A 1 122 ? 17.771 0.085 -25.596 1.00 46.16 122 ALA A O 1
ATOM 995 N N . ALA A 1 123 ? 16.636 -0.149 -27.501 1.00 48.97 123 ALA A N 1
ATOM 996 C CA . ALA A 1 123 ? 15.997 1.148 -27.566 1.00 48.97 123 ALA A CA 1
ATOM 997 C C . ALA A 1 123 ? 14.500 1.162 -27.199 1.00 48.97 123 ALA A C 1
ATOM 999 O O . ALA A 1 123 ? 13.935 2.231 -27.383 1.00 48.97 123 ALA A O 1
ATOM 1000 N N . GLU A 1 124 ? 13.887 0.066 -26.707 1.00 57.31 124 GLU A N 1
ATOM 1001 C CA . GLU A 1 124 ? 12.458 -0.039 -26.304 1.00 57.31 124 GLU A CA 1
ATOM 1002 C C . GLU A 1 124 ? 11.782 1.321 -26.022 1.00 57.31 124 GLU A C 1
ATOM 1004 O O . GLU A 1 124 ? 11.858 1.857 -24.911 1.00 57.31 124 GLU A O 1
ATOM 1009 N N . PRO A 1 125 ? 11.135 1.930 -27.033 1.00 49.38 125 PRO A N 1
ATOM 1010 C CA . PRO A 1 125 ? 10.610 3.285 -26.894 1.00 49.38 125 PRO A CA 1
ATOM 1011 C C . PRO A 1 125 ? 9.480 3.359 -25.862 1.00 49.38 125 PRO A C 1
ATOM 1013 O O . PRO A 1 125 ? 9.293 4.393 -25.226 1.00 49.38 125 PRO A O 1
ATOM 1016 N N . SER A 1 126 ? 8.765 2.246 -25.663 1.00 48.62 126 SER A N 1
ATOM 1017 C CA . SER A 1 126 ? 7.702 2.081 -24.669 1.00 48.62 126 SER A CA 1
ATOM 1018 C C . SER A 1 126 ? 8.214 2.168 -23.226 1.00 48.62 126 SER A C 1
ATOM 1020 O O . SER A 1 126 ? 7.538 2.762 -22.386 1.00 48.62 126 SER A O 1
ATOM 1022 N N . THR A 1 127 ? 9.416 1.657 -22.930 1.00 53.69 127 THR A N 1
ATOM 1023 C CA . THR A 1 127 ? 10.020 1.702 -21.582 1.00 53.69 127 THR A CA 1
ATOM 1024 C C . THR A 1 127 ? 10.876 2.949 -21.350 1.00 53.69 127 THR A C 1
ATOM 1026 O O . THR A 1 127 ? 11.144 3.306 -20.206 1.00 53.69 127 THR A O 1
ATOM 1029 N N . LYS A 1 128 ? 11.246 3.671 -22.419 1.00 63.56 128 LYS A N 1
ATOM 1030 C CA . LYS A 1 128 ? 12.019 4.928 -22.378 1.00 63.56 128 LYS A CA 1
ATOM 1031 C C . LYS A 1 128 ? 11.179 6.182 -22.614 1.00 63.56 128 LYS A C 1
ATOM 1033 O O . LYS A 1 128 ? 11.741 7.241 -22.886 1.00 63.56 128 LYS A O 1
ATOM 1038 N N . THR A 1 129 ? 9.854 6.101 -22.481 1.00 63.81 129 THR A N 1
ATOM 1039 C CA . THR A 1 129 ? 8.942 7.251 -22.650 1.00 63.81 129 THR A CA 1
ATOM 1040 C C . THR A 1 129 ? 9.281 8.433 -21.752 1.00 63.81 129 THR A C 1
ATOM 1042 O O . THR A 1 129 ? 8.838 9.541 -22.033 1.00 63.81 129 THR A O 1
ATOM 1045 N N . HIS A 1 130 ? 10.062 8.234 -20.693 1.00 73.44 130 HIS A N 1
ATOM 1046 C CA . HIS A 1 130 ? 10.552 9.286 -19.813 1.00 73.44 130 HIS A CA 1
ATOM 1047 C C . HIS A 1 130 ? 11.874 9.909 -20.235 1.00 73.44 130 HIS A C 1
ATOM 1049 O O . HIS A 1 130 ? 12.159 11.015 -19.793 1.00 73.44 130 HIS A O 1
ATOM 1055 N N . ILE A 1 131 ? 12.680 9.257 -21.073 1.00 81.44 131 ILE A N 1
ATOM 1056 C CA . ILE A 1 131 ? 13.923 9.842 -21.581 1.00 81.44 131 ILE A CA 1
ATOM 1057 C C . ILE A 1 131 ? 13.551 10.890 -22.630 1.00 81.44 131 ILE A C 1
ATOM 1059 O O . ILE A 1 131 ? 13.015 10.579 -23.690 1.00 81.44 131 ILE A O 1
ATOM 1063 N N . ARG A 1 132 ? 13.814 12.158 -22.314 1.00 86.69 132 ARG A N 1
ATOM 1064 C CA . ARG A 1 132 ? 13.468 13.313 -23.157 1.00 86.69 132 ARG A CA 1
ATOM 1065 C C . ARG A 1 132 ? 14.640 13.766 -24.019 1.00 86.69 132 ARG A C 1
ATOM 1067 O O . ARG A 1 132 ? 14.434 14.373 -25.064 1.00 86.69 132 ARG A O 1
ATOM 1074 N N . PHE A 1 133 ? 15.862 13.460 -23.593 1.00 89.31 133 PHE A N 1
ATOM 1075 C CA . PHE A 1 133 ? 17.082 13.745 -24.334 1.00 89.31 133 PHE A CA 1
ATOM 1076 C C . PHE A 1 133 ? 18.158 12.709 -24.005 1.00 89.31 133 PHE A C 1
ATOM 1078 O O . PHE A 1 133 ? 18.335 12.342 -22.845 1.00 89.31 133 PHE A O 1
ATOM 1085 N N . GLN A 1 134 ? 18.905 12.274 -25.017 1.00 89.69 134 GLN A N 1
ATOM 1086 C CA . GLN A 1 134 ? 20.102 11.455 -24.854 1.00 89.69 134 GLN A CA 1
ATOM 1087 C C . GLN A 1 134 ? 21.118 11.822 -25.938 1.00 89.69 134 GLN A C 1
ATOM 1089 O O . GLN A 1 134 ? 20.791 11.785 -27.126 1.00 89.69 134 GLN A O 1
ATOM 1094 N N . ARG A 1 135 ? 22.357 12.143 -25.550 1.00 89.69 135 ARG A N 1
ATOM 1095 C CA . ARG A 1 135 ? 23.436 12.410 -26.510 1.00 89.69 135 ARG A CA 1
ATOM 1096 C C . ARG A 1 135 ? 24.812 12.085 -25.946 1.00 89.69 135 ARG A C 1
ATOM 1098 O O . ARG A 1 135 ? 25.130 12.452 -24.819 1.00 89.69 135 ARG A O 1
ATOM 1105 N N . THR A 1 136 ? 25.642 11.440 -26.759 1.00 91.81 136 THR A N 1
ATOM 1106 C CA . THR A 1 136 ? 27.064 11.239 -26.461 1.00 91.81 136 THR A CA 1
ATOM 1107 C C . THR A 1 136 ? 27.871 12.443 -26.937 1.00 91.81 136 THR A C 1
ATOM 1109 O O . THR A 1 136 ? 27.765 12.841 -28.098 1.00 91.81 136 THR A O 1
ATOM 1112 N N . ILE A 1 137 ? 28.670 13.022 -26.043 1.00 93.19 137 ILE A N 1
ATOM 1113 C CA . ILE A 1 137 ? 29.556 14.156 -26.315 1.00 93.19 137 ILE A CA 1
ATOM 1114 C C . ILE A 1 137 ? 31.002 13.679 -26.175 1.00 93.19 137 ILE A C 1
ATOM 1116 O O . ILE A 1 137 ? 31.365 13.023 -25.197 1.00 93.19 137 ILE A O 1
ATOM 1120 N N . GLN A 1 138 ? 31.822 13.981 -27.179 1.00 94.19 138 GLN A N 1
ATOM 1121 C CA . GLN A 1 138 ? 33.243 13.625 -27.205 1.00 94.19 138 GLN A CA 1
ATOM 1122 C C . GLN A 1 138 ? 34.044 14.426 -26.159 1.00 94.19 138 GLN A C 1
ATOM 1124 O O . GLN A 1 138 ? 33.564 15.474 -25.725 1.00 94.19 138 GLN A O 1
ATOM 1129 N N . PRO A 1 139 ? 35.238 13.962 -25.747 1.00 92.62 139 PRO A N 1
ATOM 1130 C CA . PRO A 1 139 ? 36.116 14.690 -24.825 1.00 92.62 139 PRO A CA 1
ATOM 1131 C C . PRO A 1 139 ? 36.337 16.151 -25.233 1.00 92.62 139 PRO A C 1
ATOM 1133 O O . PRO A 1 139 ? 36.616 16.424 -26.401 1.00 92.62 139 PRO A O 1
ATOM 1136 N N . GLY A 1 140 ? 36.188 17.091 -24.294 1.00 89.56 140 GLY A N 1
ATOM 1137 C CA . GLY A 1 140 ? 36.307 18.536 -24.543 1.00 89.56 140 GLY A CA 1
ATOM 1138 C C . GLY A 1 140 ? 35.218 19.130 -25.448 1.00 89.56 140 GLY A C 1
ATOM 1139 O O . GLY A 1 140 ? 35.302 20.298 -25.825 1.00 89.56 140 GLY A O 1
ATOM 1140 N N . GLY A 1 141 ? 34.217 18.335 -25.834 1.00 90.88 141 GLY A N 1
ATOM 1141 C CA . GLY A 1 141 ? 33.136 18.745 -26.717 1.00 90.88 141 GLY A CA 1
ATOM 1142 C C . GLY A 1 141 ? 32.036 19.519 -25.996 1.00 90.88 141 GLY A C 1
ATOM 1143 O O . GLY A 1 141 ? 31.771 19.322 -24.808 1.00 90.88 141 GLY A O 1
ATOM 1144 N N . GLU A 1 142 ? 31.342 20.356 -26.761 1.00 92.56 142 GLU A N 1
ATOM 1145 C CA . GLU A 1 142 ? 30.196 21.136 -26.309 1.00 92.56 142 GLU A CA 1
ATOM 1146 C C . GLU A 1 142 ? 28.989 20.906 -27.223 1.00 92.56 142 GLU A C 1
ATOM 1148 O O . GLU A 1 142 ? 29.125 20.722 -28.437 1.00 92.56 142 GLU A O 1
ATOM 1153 N N . TYR A 1 143 ? 27.795 20.906 -26.637 1.00 92.81 143 TYR A N 1
ATOM 1154 C CA . TYR A 1 143 ? 26.543 20.801 -27.368 1.00 92.81 143 TYR A CA 1
ATOM 1155 C C . TYR A 1 143 ? 25.487 21.740 -26.788 1.00 92.81 143 TYR A C 1
ATOM 1157 O O . TYR A 1 143 ? 25.242 21.732 -25.586 1.00 92.81 143 TYR A O 1
ATOM 1165 N N . ILE A 1 144 ? 24.834 22.520 -27.650 1.00 93.06 144 ILE A N 1
ATOM 1166 C CA . ILE A 1 144 ? 23.783 23.468 -27.268 1.00 93.06 144 ILE A CA 1
ATOM 1167 C C . ILE A 1 144 ? 22.500 23.088 -28.003 1.00 93.06 144 ILE A C 1
ATOM 1169 O O . ILE A 1 144 ? 22.517 22.874 -29.216 1.00 93.06 144 ILE A O 1
ATOM 1173 N N . THR A 1 145 ? 21.388 22.990 -27.279 1.00 92.00 145 THR A N 1
ATOM 1174 C CA . THR A 1 145 ? 20.078 22.678 -27.863 1.00 92.00 145 THR A CA 1
ATOM 1175 C C . THR A 1 145 ? 18.944 23.297 -27.065 1.00 92.00 145 THR A C 1
ATOM 1177 O O . THR A 1 145 ? 19.029 23.417 -25.847 1.00 92.00 145 THR A O 1
ATOM 1180 N N . ASN A 1 146 ? 17.841 23.595 -27.743 1.00 90.50 146 ASN A N 1
ATOM 1181 C CA . ASN A 1 146 ? 16.570 23.883 -27.085 1.00 90.50 146 ASN A CA 1
ATOM 1182 C C . ASN A 1 146 ? 15.824 22.565 -26.905 1.00 90.50 146 ASN A C 1
ATOM 1184 O O . ASN A 1 146 ? 15.747 21.772 -27.849 1.00 90.50 146 ASN A O 1
ATOM 1188 N N . LEU A 1 147 ? 15.309 22.302 -25.708 1.00 89.25 147 LEU A N 1
ATOM 1189 C CA . LEU A 1 147 ? 14.549 21.085 -25.434 1.00 89.25 147 LEU A CA 1
ATOM 1190 C C . LEU A 1 147 ? 13.074 21.410 -25.265 1.00 89.25 147 LEU A C 1
ATOM 1192 O O . LEU A 1 147 ? 12.726 22.361 -24.583 1.00 89.25 147 LEU A O 1
ATOM 1196 N N . LEU A 1 148 ? 12.197 20.586 -25.834 1.00 89.00 148 LEU A N 1
ATOM 1197 C CA . LEU A 1 148 ? 10.747 20.716 -25.676 1.00 89.00 148 LEU A CA 1
ATOM 1198 C C . LEU A 1 148 ? 10.294 20.049 -24.368 1.00 89.00 148 LEU A C 1
ATOM 1200 O O . LEU A 1 148 ? 9.646 19.005 -24.381 1.00 89.00 148 LEU A O 1
ATOM 1204 N N . LEU A 1 149 ? 10.696 20.628 -23.236 1.00 88.81 149 LEU A N 1
ATOM 1205 C CA . LEU A 1 149 ? 10.328 20.162 -21.897 1.00 88.81 149 LEU A CA 1
ATOM 1206 C C . LEU A 1 149 ? 9.243 21.062 -21.298 1.00 88.81 149 LEU A C 1
ATOM 1208 O O . LEU A 1 149 ? 9.342 22.288 -21.369 1.00 88.81 149 LEU A O 1
ATOM 1212 N N . THR A 1 150 ? 8.220 20.453 -20.703 1.00 88.81 150 THR A N 1
ATOM 1213 C CA . THR A 1 150 ? 7.152 21.151 -19.968 1.00 88.81 150 THR A CA 1
ATOM 1214 C C . THR A 1 150 ? 7.535 21.352 -18.503 1.00 88.81 150 THR A C 1
ATOM 1216 O O . THR A 1 150 ? 8.517 20.778 -18.041 1.00 88.81 150 THR A O 1
ATOM 1219 N N . GLU A 1 151 ? 6.745 22.129 -17.763 1.00 86.75 151 GLU A N 1
ATOM 1220 C CA . GLU A 1 151 ? 6.861 22.245 -16.303 1.00 86.75 151 GLU A CA 1
ATOM 1221 C C . GLU A 1 151 ? 6.932 20.868 -15.620 1.00 86.75 151 GLU A C 1
ATOM 1223 O O . GLU A 1 151 ? 6.272 19.914 -16.051 1.00 86.75 151 GLU A O 1
ATOM 1228 N N . GLY A 1 152 ? 7.775 20.767 -14.592 1.00 84.56 152 GLY A N 1
ATOM 1229 C CA . GLY A 1 152 ? 8.021 19.532 -13.852 1.00 84.56 152 GLY A CA 1
ATOM 1230 C C . GLY A 1 152 ? 9.488 19.323 -13.484 1.00 84.56 152 GLY A C 1
ATOM 1231 O O . GLY A 1 152 ? 10.358 20.130 -13.806 1.00 84.56 152 GLY A O 1
ATOM 1232 N N . VAL A 1 153 ? 9.762 18.207 -12.810 1.00 84.62 153 VAL A N 1
ATOM 1233 C CA . VAL A 1 153 ? 11.110 17.840 -12.359 1.00 84.62 153 VAL A CA 1
ATOM 1234 C C . VAL A 1 153 ? 11.718 16.814 -13.311 1.00 84.62 153 VAL A C 1
ATOM 1236 O O . VAL A 1 153 ? 11.087 15.823 -13.682 1.00 84.62 153 VAL A O 1
ATOM 1239 N N . TYR A 1 154 ? 12.972 17.028 -13.682 1.00 87.25 154 TYR A N 1
ATOM 1240 C CA . TYR A 1 154 ? 13.749 16.172 -14.567 1.00 87.25 154 TYR A CA 1
ATOM 1241 C C . TYR A 1 154 ? 15.032 15.737 -13.872 1.00 87.25 154 TYR A C 1
ATOM 1243 O O . TYR A 1 154 ? 15.584 16.449 -13.036 1.00 87.25 154 TYR A O 1
ATOM 1251 N N . ARG A 1 155 ? 15.521 14.555 -14.230 1.00 86.56 155 ARG A N 1
ATOM 1252 C CA . ARG A 1 155 ? 16.818 14.048 -13.803 1.00 86.56 155 ARG A CA 1
ATOM 1253 C C . ARG A 1 155 ? 17.825 14.200 -14.934 1.00 86.56 155 ARG A C 1
ATOM 1255 O O . ARG A 1 155 ? 17.580 13.754 -16.055 1.00 86.56 155 ARG A O 1
ATOM 1262 N N . LEU A 1 156 ? 18.961 14.805 -14.609 1.00 88.88 156 LEU A N 1
ATOM 1263 C CA . LEU A 1 156 ? 20.119 14.992 -15.476 1.00 88.88 156 LEU A CA 1
ATOM 1264 C C . LEU A 1 156 ? 21.193 14.010 -15.023 1.00 88.88 156 LEU A C 1
ATOM 1266 O O . LEU A 1 156 ? 21.769 14.176 -13.950 1.00 88.88 156 LEU A O 1
ATOM 1270 N N . ARG A 1 157 ? 21.454 12.969 -15.812 1.00 86.38 157 ARG A N 1
ATOM 1271 C CA . ARG A 1 157 ? 22.445 11.943 -15.461 1.00 86.38 157 ARG A CA 1
ATOM 1272 C C . ARG A 1 157 ? 23.404 11.630 -16.594 1.00 86.38 157 ARG A C 1
ATOM 1274 O O . ARG A 1 157 ? 23.058 11.711 -17.774 1.00 86.38 157 ARG A O 1
ATOM 1281 N N . ILE A 1 158 ? 24.587 11.179 -16.212 1.00 86.94 158 ILE A N 1
ATOM 1282 C CA . ILE A 1 158 ? 25.591 10.661 -17.132 1.00 86.94 158 ILE A CA 1
ATOM 1283 C C . ILE A 1 158 ? 25.523 9.135 -17.093 1.00 86.94 158 ILE A C 1
ATOM 1285 O O . ILE A 1 158 ? 25.363 8.525 -16.036 1.00 86.94 158 ILE A O 1
ATOM 1289 N N . ALA A 1 159 ? 25.552 8.497 -18.262 1.00 83.56 159 ALA A N 1
ATOM 1290 C CA . ALA A 1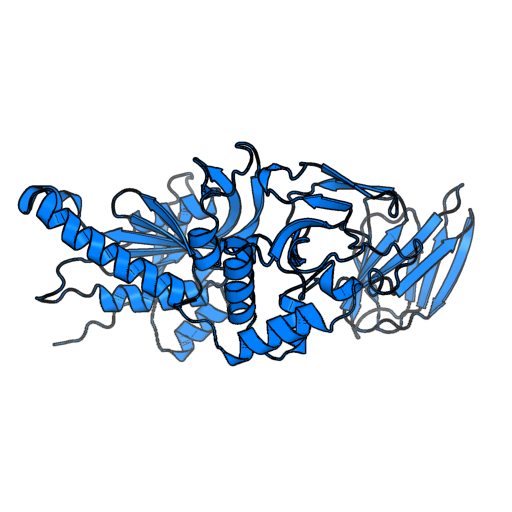 159 ? 25.511 7.040 -18.348 1.00 83.56 159 ALA A CA 1
ATOM 1291 C C . ALA A 1 159 ? 26.699 6.413 -17.593 1.00 83.56 159 ALA A C 1
ATOM 1293 O O . ALA A 1 159 ? 27.839 6.839 -17.779 1.00 83.56 159 ALA A O 1
ATOM 1294 N N . GLY A 1 160 ? 26.424 5.397 -16.768 1.00 78.19 160 GLY A N 1
ATOM 1295 C CA . GLY A 1 160 ? 27.413 4.749 -15.901 1.00 78.19 160 GLY A CA 1
ATOM 1296 C C . GLY A 1 160 ? 27.668 5.447 -14.560 1.00 78.19 160 GLY A C 1
ATOM 1297 O O . GLY A 1 160 ? 28.424 4.925 -13.746 1.00 78.19 160 GLY A O 1
ATOM 1298 N N . GLU A 1 161 ? 27.050 6.601 -14.289 1.00 79.62 161 GLU A N 1
ATOM 1299 C CA . GLU A 1 161 ? 27.200 7.294 -13.007 1.00 79.62 161 GLU A CA 1
ATOM 1300 C C . GLU A 1 161 ? 25.991 7.082 -12.095 1.00 79.62 161 GLU A C 1
ATOM 1302 O O . GLU A 1 161 ? 24.841 7.110 -12.536 1.00 79.62 161 GLU A O 1
ATOM 1307 N N . LYS A 1 162 ? 26.250 6.891 -10.794 1.00 67.69 162 LYS A N 1
ATOM 1308 C CA . LYS A 1 162 ? 25.198 6.782 -9.765 1.00 67.69 162 LYS A CA 1
ATOM 1309 C C . LYS A 1 162 ? 24.620 8.144 -9.369 1.00 67.69 162 LYS A C 1
ATOM 1311 O O . LYS A 1 162 ? 23.494 8.212 -8.885 1.00 67.69 162 LYS A O 1
ATOM 1316 N N . LYS A 1 163 ? 25.397 9.219 -9.535 1.00 75.88 163 LYS A N 1
ATOM 1317 C CA . LYS A 1 163 ? 24.983 10.586 -9.201 1.00 75.88 163 LYS A CA 1
ATOM 1318 C C . LYS A 1 163 ? 24.225 11.216 -10.362 1.00 75.88 163 LYS A C 1
ATOM 1320 O O . LYS A 1 163 ? 24.439 10.881 -11.525 1.00 75.88 163 LYS A O 1
ATOM 1325 N N . TYR A 1 164 ? 23.332 12.132 -10.022 1.00 82.56 164 TYR A N 1
ATOM 1326 C CA . TYR A 1 164 ? 22.554 12.893 -10.982 1.00 82.56 164 TYR A CA 1
ATOM 1327 C C . TYR A 1 164 ? 22.209 14.267 -10.411 1.00 82.56 164 TYR A C 1
ATOM 1329 O O . TYR A 1 164 ? 22.150 14.438 -9.193 1.00 82.56 164 TYR A O 1
ATOM 1337 N N . ASN A 1 165 ? 21.935 15.210 -11.306 1.00 84.81 165 ASN A N 1
ATOM 1338 C CA . ASN A 1 165 ? 21.392 16.524 -10.982 1.00 84.81 165 ASN A CA 1
ATOM 1339 C C . ASN A 1 165 ? 19.870 16.505 -11.142 1.00 84.81 165 ASN A C 1
ATOM 1341 O O . ASN A 1 165 ? 19.322 15.715 -11.925 1.00 84.81 165 ASN A O 1
ATOM 1345 N N . LEU A 1 166 ? 19.184 17.377 -10.412 1.00 84.94 166 LEU A N 1
ATOM 1346 C CA . LEU A 1 166 ? 17.757 17.621 -10.602 1.00 84.94 166 LEU A CA 1
ATOM 1347 C C . LEU A 1 166 ? 17.574 18.936 -11.351 1.00 84.94 166 LEU A C 1
ATOM 1349 O O . LEU A 1 166 ? 18.258 19.910 -11.072 1.00 84.94 166 LEU A O 1
ATOM 1353 N N . LEU A 1 167 ? 16.661 18.947 -12.316 1.00 87.62 167 LEU A N 1
ATOM 1354 C CA . LEU A 1 167 ? 16.250 20.137 -13.046 1.00 87.62 167 LEU A CA 1
ATOM 1355 C C . LEU A 1 167 ? 14.763 20.363 -12.806 1.00 87.62 167 LEU A C 1
ATOM 1357 O O . LEU A 1 167 ? 13.939 19.601 -13.309 1.00 87.62 167 LEU A O 1
ATOM 1361 N N . GLU A 1 168 ? 14.423 21.406 -12.064 1.00 87.44 168 GLU A N 1
ATOM 1362 C CA . GLU A 1 168 ? 13.044 21.851 -11.892 1.00 87.44 168 GLU A CA 1
ATOM 1363 C C . GLU A 1 168 ? 12.703 22.916 -12.937 1.00 87.44 168 GLU A C 1
ATOM 1365 O O . GLU A 1 168 ? 13.349 23.965 -13.028 1.00 87.44 168 GLU A O 1
ATOM 1370 N N . LEU A 1 169 ? 11.695 22.635 -13.762 1.00 88.00 169 LEU A N 1
ATOM 1371 C CA . LEU A 1 169 ? 11.201 23.577 -14.754 1.00 88.00 169 LEU A CA 1
ATOM 1372 C C . LEU A 1 169 ? 9.994 24.329 -14.215 1.00 88.00 169 LEU A C 1
ATOM 1374 O O . LEU A 1 169 ? 8.932 23.732 -14.081 1.00 88.00 169 LEU A O 1
ATOM 1378 N N . GLN A 1 170 ? 10.153 25.631 -13.974 1.00 87.62 170 GLN A N 1
ATOM 1379 C CA . GLN A 1 170 ? 9.116 26.526 -13.462 1.00 87.62 170 GLN A CA 1
ATOM 1380 C C . GLN A 1 170 ? 9.130 27.885 -14.191 1.00 87.62 170 GLN A C 1
ATOM 1382 O O . GLN A 1 170 ? 10.198 28.372 -14.575 1.00 87.62 170 GLN A O 1
ATOM 1387 N N . PRO A 1 171 ? 7.976 28.556 -14.383 1.00 84.56 171 PRO A N 1
ATOM 1388 C CA . PRO A 1 171 ? 7.896 29.794 -15.172 1.00 84.56 171 PRO A CA 1
ATOM 1389 C C . PRO A 1 171 ? 8.775 30.960 -14.677 1.00 84.56 171 PRO A C 1
ATOM 1391 O O . PRO A 1 171 ? 9.120 31.849 -15.458 1.00 84.56 171 PRO A O 1
ATOM 1394 N N . SER A 1 172 ? 9.133 30.972 -13.391 1.00 79.50 172 SER A N 1
ATOM 1395 C CA . SER A 1 172 ? 9.863 32.046 -12.701 1.00 79.50 172 SER A CA 1
ATOM 1396 C C . SER A 1 172 ? 11.398 31.941 -12.759 1.00 79.50 172 SER A C 1
ATOM 1398 O O . SER A 1 172 ? 12.069 32.830 -12.238 1.00 79.50 172 SER A O 1
ATOM 1400 N N . SER A 1 173 ? 11.964 30.904 -13.386 1.00 81.94 173 SER A N 1
ATOM 1401 C CA . SER A 1 173 ? 13.416 30.632 -13.388 1.00 81.94 173 SER A CA 1
ATOM 1402 C C . SER A 1 173 ? 14.164 31.200 -14.612 1.00 81.94 173 SER A C 1
ATOM 1404 O O . SER A 1 173 ? 13.626 32.006 -15.369 1.00 81.94 173 SER A O 1
ATOM 1406 N N . THR A 1 174 ? 15.441 30.843 -14.799 1.00 79.62 174 THR A N 1
ATOM 1407 C CA . THR A 1 174 ? 16.282 31.267 -15.937 1.00 79.62 174 THR A CA 1
ATOM 1408 C C . THR A 1 174 ? 15.965 30.496 -17.224 1.00 79.62 174 THR A C 1
ATOM 1410 O O . THR A 1 174 ? 15.450 29.387 -17.186 1.00 79.62 174 THR A O 1
ATOM 1413 N N . GLU A 1 175 ? 16.261 31.063 -18.397 1.00 78.31 175 GLU A N 1
ATOM 1414 C CA . GLU A 1 175 ? 15.952 30.419 -19.693 1.00 78.31 175 GLU A CA 1
ATOM 1415 C C . GLU A 1 175 ? 16.966 29.354 -20.120 1.00 78.31 175 GLU A C 1
ATOM 1417 O O . GLU A 1 175 ? 16.636 28.452 -20.894 1.00 78.31 175 GLU A O 1
ATOM 1422 N N . SER A 1 176 ? 18.202 29.451 -19.631 1.00 84.00 176 SER A N 1
ATOM 1423 C CA . SER A 1 176 ? 19.280 28.540 -19.988 1.00 84.00 176 SER A CA 1
ATOM 1424 C C . SER A 1 176 ? 19.827 27.794 -18.782 1.00 84.00 176 SER A C 1
ATOM 1426 O O . SER A 1 176 ? 19.840 28.303 -17.658 1.00 84.00 176 SER A O 1
ATOM 1428 N N . ILE A 1 177 ? 20.300 26.579 -19.044 1.00 87.69 177 ILE A N 1
ATOM 1429 C CA . ILE A 1 177 ? 21.052 25.769 -18.093 1.00 87.69 177 ILE A CA 1
ATOM 1430 C C . ILE A 1 177 ? 22.383 25.373 -18.710 1.00 87.69 177 ILE A C 1
ATOM 1432 O O . ILE A 1 177 ? 22.467 25.046 -19.898 1.00 87.69 177 ILE A O 1
ATOM 1436 N N . ARG A 1 178 ? 23.420 25.367 -17.878 1.00 86.88 178 ARG A N 1
ATOM 1437 C CA . ARG A 1 178 ? 24.725 24.813 -18.219 1.00 86.88 178 ARG A CA 1
ATOM 1438 C C . ARG A 1 178 ? 24.931 23.550 -17.401 1.00 86.88 178 ARG A C 1
ATOM 1440 O O . ARG A 1 178 ? 24.853 23.610 -16.179 1.00 86.88 178 ARG A O 1
ATOM 1447 N N . TRP A 1 179 ? 25.191 22.439 -18.079 1.00 87.56 179 TRP A N 1
ATOM 1448 C CA . TRP A 1 179 ? 25.413 21.139 -17.463 1.00 87.56 179 TRP A CA 1
ATOM 1449 C C . TRP A 1 179 ? 26.787 20.595 -17.850 1.00 87.56 179 TRP A C 1
ATOM 1451 O O . TRP A 1 179 ? 27.075 20.353 -19.024 1.00 87.56 179 TRP A O 1
ATOM 1461 N N . THR A 1 180 ? 27.645 20.422 -16.850 1.00 81.50 180 THR A N 1
ATOM 1462 C CA . THR A 1 180 ? 29.006 19.893 -17.011 1.00 81.50 180 THR A CA 1
ATOM 1463 C C . THR A 1 180 ? 29.169 18.601 -16.214 1.00 81.50 180 THR A C 1
ATOM 1465 O O . THR A 1 180 ? 28.524 18.440 -15.182 1.00 81.50 180 THR A O 1
ATOM 1468 N N . VAL A 1 181 ? 30.040 17.694 -16.674 1.00 70.00 181 VAL A N 1
ATOM 1469 C CA . VAL A 1 181 ? 30.316 16.399 -16.006 1.00 70.00 181 VAL A CA 1
ATOM 1470 C C . VAL A 1 181 ? 30.733 16.551 -14.541 1.00 70.00 181 VAL A C 1
ATOM 1472 O O . VAL A 1 181 ? 30.333 15.756 -13.705 1.00 70.00 181 VAL A O 1
ATOM 1475 N N . ASP A 1 182 ? 31.484 17.604 -14.227 1.00 65.56 182 ASP A N 1
ATOM 1476 C CA . ASP A 1 182 ? 32.065 17.835 -12.898 1.00 65.56 182 ASP A CA 1
ATOM 1477 C C . ASP A 1 182 ? 31.132 18.593 -11.928 1.00 65.56 182 ASP A C 1
ATOM 1479 O O . ASP A 1 182 ? 31.512 18.916 -10.805 1.00 65.56 182 ASP A O 1
ATOM 1483 N N . GLN A 1 183 ? 29.897 18.917 -12.337 1.00 63.22 183 GLN A N 1
ATOM 1484 C CA . GLN A 1 183 ? 28.934 19.507 -11.403 1.00 63.22 183 GLN A CA 1
ATOM 1485 C C . GLN A 1 183 ? 28.444 18.431 -10.432 1.00 63.22 183 GLN A C 1
ATOM 1487 O O . GLN A 1 183 ? 27.840 17.436 -10.838 1.00 63.22 183 GLN A O 1
ATOM 1492 N N . ALA A 1 184 ? 28.706 18.645 -9.138 1.00 56.59 184 ALA A N 1
ATOM 1493 C CA . ALA A 1 184 ? 28.118 17.865 -8.054 1.00 56.59 184 ALA A CA 1
ATOM 1494 C C . ALA A 1 184 ? 26.580 17.880 -8.145 1.00 56.59 184 ALA A C 1
ATOM 1496 O O . ALA A 1 184 ? 26.032 18.733 -8.828 1.00 56.59 184 ALA A O 1
ATOM 1497 N N . ALA A 1 185 ? 25.915 16.946 -7.447 1.00 60.59 185 ALA A N 1
ATOM 1498 C CA . ALA A 1 185 ? 24.456 16.784 -7.394 1.00 60.59 185 ALA A CA 1
ATOM 1499 C C . ALA A 1 185 ? 23.738 18.088 -6.980 1.00 60.59 185 ALA A C 1
ATOM 1501 O O . ALA A 1 185 ? 23.422 18.287 -5.808 1.00 60.59 185 ALA A O 1
ATOM 1502 N N . GLU A 1 186 ? 23.530 18.982 -7.939 1.00 70.56 186 GLU A N 1
ATOM 1503 C CA . GLU A 1 186 ? 22.952 20.311 -7.776 1.00 70.56 186 GLU A CA 1
ATOM 1504 C C . GLU A 1 186 ? 21.482 20.294 -8.211 1.00 70.56 186 GLU A C 1
ATOM 1506 O O . GLU A 1 186 ? 21.076 19.567 -9.128 1.00 70.56 186 GLU A O 1
ATOM 1511 N N . GLU A 1 187 ? 20.681 21.122 -7.544 1.00 78.00 187 GLU A N 1
ATOM 1512 C CA . GLU A 1 187 ? 19.329 21.465 -7.974 1.00 78.00 187 GLU A CA 1
ATOM 1513 C C . GLU A 1 187 ? 19.413 22.656 -8.932 1.00 78.00 187 GLU A C 1
ATOM 1515 O O . GLU A 1 187 ? 19.699 23.790 -8.546 1.00 78.00 187 GLU A O 1
ATOM 1520 N N . LEU A 1 188 ? 19.201 22.381 -10.214 1.00 85.25 188 LEU A N 1
ATOM 1521 C CA . LEU A 1 188 ? 19.106 23.376 -11.270 1.00 85.25 188 LEU A CA 1
ATOM 1522 C C . LEU A 1 188 ? 17.643 23.781 -11.443 1.00 85.25 188 LEU A C 1
ATOM 1524 O O . LEU A 1 188 ? 16.743 22.948 -11.350 1.00 85.25 188 LEU A O 1
ATOM 1528 N N . THR A 1 189 ? 17.398 25.048 -11.769 1.00 86.31 189 THR A N 1
ATOM 1529 C CA . THR A 1 189 ? 16.053 25.509 -12.132 1.00 86.31 189 THR A CA 1
ATOM 1530 C C . THR A 1 189 ? 16.079 26.244 -13.464 1.00 86.31 189 THR A C 1
ATOM 1532 O O . THR A 1 189 ? 17.042 26.950 -13.767 1.00 86.31 189 THR A O 1
ATOM 1535 N N . ALA A 1 190 ? 15.035 26.082 -14.276 1.00 88.94 190 ALA A N 1
ATOM 1536 C CA . ALA A 1 190 ? 14.886 26.812 -15.534 1.00 88.94 190 ALA A CA 1
ATOM 1537 C C . ALA A 1 190 ? 13.420 27.007 -15.924 1.00 88.94 190 ALA A C 1
ATOM 1539 O O . ALA A 1 190 ? 12.528 26.424 -15.320 1.00 88.94 190 ALA A O 1
ATOM 1540 N N . LYS A 1 191 ? 13.146 27.831 -16.933 1.00 90.25 191 LYS A N 1
ATOM 1541 C CA . LYS A 1 191 ? 11.807 27.926 -17.526 1.00 90.25 191 LYS A CA 1
ATOM 1542 C C . LYS A 1 191 ? 11.508 26.708 -18.404 1.00 90.25 191 LYS A C 1
ATOM 1544 O O . LYS A 1 191 ? 12.440 26.090 -18.925 1.00 90.25 191 LYS A O 1
ATOM 1549 N N . PRO A 1 192 ? 10.220 26.381 -18.626 1.00 90.50 192 PRO A N 1
ATOM 1550 C CA . PRO A 1 192 ? 9.827 25.447 -19.673 1.00 90.50 192 PRO A CA 1
ATOM 1551 C C . PRO A 1 192 ? 10.454 25.813 -21.023 1.00 90.50 192 PRO A C 1
ATOM 1553 O O . PRO A 1 192 ? 10.672 26.985 -21.323 1.00 90.50 192 PRO A O 1
ATOM 1556 N N . MET A 1 193 ? 10.714 24.797 -21.839 1.00 90.25 193 MET A N 1
ATOM 1557 C CA . MET A 1 193 ? 11.485 24.897 -23.082 1.00 90.25 193 MET A CA 1
ATOM 1558 C C . MET A 1 193 ? 12.914 25.467 -22.916 1.00 90.25 193 MET A C 1
ATOM 1560 O O . MET A 1 193 ? 13.280 26.413 -23.618 1.00 90.25 193 MET A O 1
ATOM 1564 N N . PRO A 1 194 ? 13.742 24.920 -22.002 1.00 91.69 194 PRO A N 1
ATOM 1565 C CA . PRO A 1 194 ? 15.037 25.507 -21.682 1.00 91.69 194 PRO A CA 1
ATOM 1566 C C . PRO A 1 194 ? 16.047 25.364 -22.829 1.00 91.69 194 PRO A C 1
ATOM 1568 O O . PRO A 1 194 ? 16.054 24.371 -23.571 1.00 91.69 194 PRO A O 1
ATOM 1571 N N . THR A 1 195 ? 16.970 26.324 -22.907 1.00 92.25 195 THR A N 1
ATOM 1572 C CA . THR A 1 195 ? 18.216 26.172 -23.674 1.00 92.25 195 THR A CA 1
ATOM 1573 C C . THR A 1 195 ? 19.234 25.425 -22.817 1.00 92.25 195 THR A C 1
ATOM 1575 O O . THR A 1 195 ? 19.640 25.909 -21.763 1.00 92.25 195 THR A O 1
ATOM 1578 N N . VAL A 1 196 ? 19.671 24.249 -23.255 1.00 91.12 196 VAL A N 1
ATOM 1579 C CA . VAL A 1 196 ? 20.625 23.409 -22.522 1.00 91.12 196 VAL A CA 1
ATOM 1580 C C . VAL A 1 196 ? 21.985 23.454 -23.207 1.00 91.12 196 VAL A C 1
ATOM 1582 O O . VAL A 1 196 ? 22.117 23.029 -24.356 1.00 91.12 196 VAL A O 1
ATOM 1585 N N . GLN A 1 197 ? 22.996 23.937 -22.485 1.00 92.06 197 GLN A N 1
ATOM 1586 C CA . GLN A 1 197 ? 24.407 23.887 -22.865 1.00 92.06 197 GLN A CA 1
ATOM 1587 C C . GLN A 1 197 ? 25.089 22.754 -22.096 1.00 92.06 197 GLN A C 1
ATOM 1589 O O . GLN A 1 197 ? 25.177 22.792 -20.871 1.00 92.06 197 GLN A O 1
ATOM 1594 N N . ILE A 1 198 ? 25.563 21.743 -22.815 1.00 92.00 198 ILE A N 1
ATOM 1595 C CA . ILE A 1 198 ? 26.174 20.540 -22.254 1.00 92.00 198 ILE A CA 1
ATOM 1596 C C . ILE A 1 198 ? 27.655 20.517 -22.615 1.00 92.00 198 ILE A C 1
ATOM 1598 O O . ILE A 1 198 ? 28.000 20.619 -23.793 1.00 92.00 198 ILE A O 1
ATOM 1602 N N . PHE A 1 199 ? 28.520 20.338 -21.619 1.00 91.00 199 PHE A N 1
ATOM 1603 C CA . PHE A 1 199 ? 29.968 20.296 -21.809 1.00 91.00 199 PHE A CA 1
ATOM 1604 C C . PHE A 1 199 ? 30.584 19.024 -21.215 1.00 91.00 199 PHE A C 1
ATOM 1606 O O . PHE A 1 199 ? 30.394 18.716 -20.034 1.00 91.00 199 PHE A O 1
ATOM 1613 N N . ASN A 1 200 ? 31.349 18.291 -22.030 1.00 91.25 200 ASN A N 1
ATOM 1614 C CA . ASN A 1 200 ? 32.128 17.144 -21.569 1.00 91.25 200 ASN A CA 1
ATOM 1615 C C . ASN A 1 200 ? 33.556 17.574 -21.205 1.00 91.25 200 ASN A C 1
ATOM 1617 O O . ASN A 1 200 ? 34.420 17.662 -22.074 1.00 91.25 200 ASN A O 1
ATOM 1621 N N . ALA A 1 201 ? 33.801 17.814 -19.915 1.00 86.94 201 ALA A N 1
ATOM 1622 C CA . ALA A 1 201 ? 35.115 18.198 -19.397 1.00 86.94 201 ALA A CA 1
ATOM 1623 C C . ALA A 1 201 ? 36.101 17.020 -19.251 1.00 86.94 201 ALA A C 1
ATOM 1625 O O . ALA A 1 201 ? 37.261 17.234 -18.909 1.00 86.94 201 ALA A O 1
ATOM 1626 N N . GLU A 1 202 ? 35.661 15.781 -19.479 1.00 87.00 202 GLU A N 1
ATOM 1627 C CA . GLU A 1 202 ? 36.497 14.601 -19.288 1.00 87.00 202 GLU A CA 1
ATOM 1628 C C . GLU A 1 202 ? 37.278 14.179 -20.537 1.00 87.00 202 GLU A C 1
ATOM 1630 O O . GLU A 1 202 ? 36.977 14.561 -21.666 1.00 87.00 202 GLU A O 1
ATOM 1635 N N . ASN A 1 203 ? 38.248 13.284 -20.323 1.00 89.56 203 ASN A N 1
ATOM 1636 C CA . ASN A 1 203 ? 39.088 12.687 -21.362 1.00 89.56 203 ASN A CA 1
ATOM 1637 C C . ASN A 1 203 ? 38.449 11.470 -22.059 1.00 89.56 203 ASN A C 1
ATOM 1639 O O . ASN A 1 203 ? 39.109 10.809 -22.860 1.00 89.56 203 ASN A O 1
ATOM 1643 N N . SER A 1 204 ? 37.188 11.142 -21.759 1.00 90.38 204 SER A N 1
ATOM 1644 C CA . SER A 1 204 ? 36.460 10.023 -22.371 1.00 90.38 204 SER A CA 1
ATOM 1645 C C . SER A 1 204 ? 35.080 10.457 -22.890 1.00 90.38 204 SER A C 1
ATOM 1647 O O . SER A 1 204 ? 34.517 11.430 -22.381 1.00 90.38 204 SER A O 1
ATOM 1649 N N . PRO A 1 205 ? 34.523 9.808 -23.932 1.00 91.44 205 PRO A N 1
ATOM 1650 C CA . PRO A 1 205 ? 33.181 10.127 -24.411 1.00 91.44 205 PRO A CA 1
ATOM 1651 C C . PRO A 1 205 ? 32.135 9.855 -23.326 1.00 91.44 205 PRO A C 1
ATOM 1653 O O . PRO A 1 205 ? 32.078 8.756 -22.775 1.00 91.44 205 PRO A O 1
ATOM 1656 N N . ARG A 1 206 ? 31.265 10.832 -23.056 1.00 91.44 206 ARG A N 1
ATOM 1657 C CA . ARG A 1 206 ? 30.206 10.718 -22.042 1.00 91.44 206 ARG A CA 1
ATOM 1658 C C . ARG A 1 206 ? 28.828 10.864 -22.662 1.00 91.44 206 ARG A C 1
ATOM 1660 O O . ARG A 1 206 ? 28.621 11.683 -23.555 1.00 91.44 206 ARG A O 1
ATOM 1667 N N . THR A 1 207 ? 27.879 10.054 -22.194 1.00 89.62 207 THR A N 1
ATOM 1668 C CA . THR A 1 207 ? 26.484 10.094 -22.654 1.00 89.62 207 THR A CA 1
ATOM 1669 C C . THR A 1 207 ? 25.622 10.806 -21.626 1.00 89.62 207 THR A C 1
ATOM 1671 O O . THR A 1 207 ? 25.424 10.296 -20.527 1.00 89.62 207 THR A O 1
ATOM 1674 N N . PHE A 1 208 ? 25.103 11.967 -22.011 1.00 90.31 208 PHE A N 1
ATOM 1675 C CA . PHE A 1 208 ? 24.241 12.821 -21.205 1.00 90.31 208 PHE A CA 1
ATOM 1676 C C . PHE A 1 208 ? 22.785 12.476 -21.467 1.00 90.31 208 PHE A C 1
ATOM 1678 O O . PHE A 1 208 ? 22.371 12.368 -22.626 1.00 90.31 208 PHE A O 1
ATOM 1685 N N . ILE A 1 209 ? 22.017 12.293 -20.397 1.00 88.81 209 ILE A N 1
ATOM 1686 C CA . ILE A 1 209 ? 20.622 11.867 -20.448 1.00 88.81 209 ILE A CA 1
ATOM 1687 C C . ILE A 1 209 ? 19.780 12.800 -19.579 1.00 88.81 209 ILE A C 1
ATOM 1689 O O . ILE A 1 209 ? 20.084 12.997 -18.403 1.00 88.81 209 ILE A O 1
ATOM 1693 N N . ILE A 1 210 ? 18.712 13.345 -20.163 1.00 88.31 210 ILE A N 1
ATOM 1694 C CA . ILE A 1 210 ? 17.671 14.082 -19.442 1.00 88.31 210 ILE A CA 1
ATOM 1695 C C . ILE A 1 210 ? 16.408 13.255 -19.507 1.00 88.31 210 ILE A C 1
ATOM 1697 O O . ILE A 1 210 ? 15.936 12.895 -20.591 1.00 88.31 210 ILE A O 1
ATOM 1701 N N . GLU A 1 211 ? 15.846 12.972 -18.346 1.00 84.62 211 GLU A N 1
ATOM 1702 C CA . GLU A 1 211 ? 14.629 12.191 -18.248 1.00 84.62 211 GLU A CA 1
ATOM 1703 C C . GLU A 1 211 ? 13.648 12.802 -17.262 1.00 84.62 211 GLU A C 1
ATOM 1705 O O . GLU A 1 211 ? 14.015 13.380 -16.245 1.00 84.62 211 GLU A O 1
ATOM 1710 N N . GLU A 1 212 ? 12.376 12.701 -17.600 1.00 84.19 212 GLU A N 1
ATOM 1711 C CA . GLU A 1 212 ? 11.288 13.227 -16.804 1.00 84.19 212 GLU A CA 1
ATOM 1712 C C . GLU A 1 212 ? 11.113 12.390 -15.538 1.00 84.19 212 GLU A C 1
ATOM 1714 O O . GLU A 1 212 ? 10.909 11.167 -15.589 1.00 84.19 212 GLU A O 1
ATOM 1719 N N . ARG A 1 213 ? 11.148 13.059 -14.385 1.00 75.88 213 ARG A N 1
ATOM 1720 C CA . ARG A 1 213 ? 10.866 12.457 -13.086 1.00 75.88 213 ARG A CA 1
ATOM 1721 C C . ARG A 1 213 ? 9.357 12.471 -12.849 1.00 75.88 213 ARG A C 1
ATOM 1723 O O . ARG A 1 213 ? 8.854 13.117 -11.939 1.00 75.88 213 ARG A O 1
ATOM 1730 N N . LYS A 1 214 ? 8.629 11.730 -13.680 1.00 65.50 214 LYS A N 1
ATOM 1731 C CA . LYS A 1 214 ? 7.265 11.313 -13.351 1.00 65.50 214 LYS A CA 1
ATOM 1732 C C . LYS A 1 214 ? 7.343 10.016 -12.572 1.00 65.50 214 LYS A C 1
ATOM 1734 O O . LYS A 1 214 ? 7.842 9.021 -13.114 1.00 65.50 214 LYS A O 1
ATOM 1739 N N . GLU A 1 215 ? 6.866 10.040 -11.328 1.00 63.81 215 GLU A N 1
ATOM 1740 C CA . GLU A 1 215 ? 6.554 8.807 -10.613 1.00 63.81 215 GLU A CA 1
ATOM 1741 C C . GLU A 1 215 ? 5.689 7.940 -11.522 1.00 63.81 215 GLU A C 1
ATOM 1743 O O . GLU A 1 215 ? 4.761 8.412 -12.183 1.00 63.81 215 GLU A O 1
ATOM 1748 N N . ASP A 1 216 ? 6.068 6.675 -11.638 1.00 71.25 216 ASP A N 1
ATOM 1749 C CA . ASP A 1 216 ? 5.318 5.717 -12.427 1.00 71.25 216 ASP A CA 1
ATOM 1750 C C . ASP A 1 216 ? 4.038 5.359 -11.661 1.00 71.25 216 ASP A C 1
ATOM 1752 O O . ASP A 1 216 ? 3.981 4.385 -10.911 1.00 71.25 216 ASP A O 1
ATOM 1756 N N . ALA A 1 217 ? 3.030 6.217 -11.821 1.00 73.69 217 ALA A N 1
ATOM 1757 C CA . ALA A 1 217 ? 1.748 6.141 -11.129 1.00 73.69 217 ALA A CA 1
ATOM 1758 C C . ALA A 1 217 ? 0.920 4.914 -11.541 1.00 73.69 217 ALA A C 1
ATOM 1760 O O . ALA A 1 217 ? 0.004 4.527 -10.822 1.00 73.69 217 ALA A O 1
ATOM 1761 N N . ILE A 1 218 ? 1.249 4.290 -12.677 1.00 83.62 218 ILE A N 1
ATOM 1762 C CA . ILE A 1 218 ? 0.578 3.091 -13.200 1.00 83.62 218 ILE A CA 1
ATOM 1763 C C . ILE A 1 218 ? 1.280 1.785 -12.801 1.00 83.62 218 ILE A C 1
ATOM 1765 O O . ILE A 1 218 ? 0.802 0.710 -13.159 1.00 83.62 218 ILE A O 1
ATOM 1769 N N . GLY A 1 219 ? 2.393 1.857 -12.066 1.00 88.56 219 GLY A N 1
ATOM 1770 C CA . GLY A 1 219 ? 3.012 0.683 -11.462 1.00 88.56 219 GLY A CA 1
ATOM 1771 C C . GLY A 1 219 ? 2.313 0.310 -10.163 1.00 88.56 219 GLY A C 1
ATOM 1772 O O . GLY A 1 219 ? 2.019 1.188 -9.348 1.00 88.56 219 GLY A O 1
ATOM 1773 N N . LEU A 1 220 ? 2.031 -0.982 -9.986 1.00 92.44 220 LEU A N 1
ATOM 1774 C CA . LEU A 1 220 ? 1.537 -1.527 -8.722 1.00 92.44 220 LEU A CA 1
ATOM 1775 C C . LEU A 1 220 ? 2.738 -1.814 -7.820 1.00 92.44 220 LEU A C 1
ATOM 1777 O O . LEU A 1 220 ? 3.648 -2.548 -8.206 1.00 92.44 220 LEU A O 1
ATOM 1781 N N . ARG A 1 221 ? 2.780 -1.206 -6.638 1.00 90.88 221 ARG A N 1
ATOM 1782 C CA . ARG A 1 221 ? 3.890 -1.340 -5.687 1.00 90.88 221 ARG A CA 1
ATOM 1783 C C . ARG A 1 221 ? 3.588 -2.409 -4.633 1.00 90.88 221 ARG A C 1
ATOM 1785 O O . ARG A 1 221 ? 2.423 -2.589 -4.281 1.00 90.88 221 ARG A O 1
ATOM 1792 N N . PRO A 1 222 ? 4.618 -3.058 -4.051 1.00 89.88 222 PRO A N 1
ATOM 1793 C CA . PRO A 1 222 ? 4.431 -4.030 -2.970 1.00 89.88 222 PRO A CA 1
ATOM 1794 C C . PRO A 1 222 ? 3.564 -3.510 -1.822 1.00 89.88 222 PRO A C 1
ATOM 1796 O O . PRO A 1 222 ? 2.679 -4.210 -1.353 1.00 89.88 222 PRO A O 1
ATOM 1799 N N . VAL A 1 223 ? 3.760 -2.251 -1.426 1.00 88.62 223 VAL A N 1
ATOM 1800 C CA . VAL A 1 223 ? 2.991 -1.603 -0.357 1.00 88.62 223 VAL A CA 1
ATOM 1801 C C . VAL A 1 223 ? 1.488 -1.539 -0.638 1.00 88.62 223 VAL A C 1
ATOM 1803 O O . VAL A 1 223 ? 0.689 -1.757 0.268 1.00 88.62 223 VAL A O 1
ATOM 1806 N N . GLU A 1 224 ? 1.091 -1.292 -1.890 1.00 91.56 224 GLU A N 1
ATOM 1807 C CA . GLU A 1 224 ? -0.322 -1.262 -2.285 1.00 91.56 224 GLU A CA 1
ATOM 1808 C C . GLU A 1 224 ? -0.944 -2.652 -2.122 1.00 91.56 224 GLU A C 1
ATOM 1810 O O . GLU A 1 224 ? -2.081 -2.778 -1.680 1.00 91.56 224 GLU A O 1
ATOM 1815 N N . LEU A 1 225 ? -0.168 -3.697 -2.414 1.00 91.19 225 LEU A N 1
ATOM 1816 C CA . LEU A 1 225 ? -0.591 -5.079 -2.264 1.00 91.19 225 LEU A CA 1
ATOM 1817 C C . LEU A 1 225 ? -0.610 -5.523 -0.791 1.00 91.19 225 LEU A C 1
ATOM 1819 O O . LEU A 1 225 ? -1.547 -6.182 -0.354 1.00 91.19 225 LEU A O 1
ATOM 1823 N N . PHE A 1 226 ? 0.377 -5.114 0.009 1.00 90.56 226 PHE A N 1
ATOM 1824 C CA . PHE A 1 226 ? 0.440 -5.422 1.442 1.00 90.56 226 PHE A CA 1
ATOM 1825 C C . PHE A 1 226 ? -0.646 -4.712 2.256 1.00 90.56 226 PHE A C 1
ATOM 1827 O O . PHE A 1 226 ? -1.021 -5.202 3.320 1.00 90.56 226 PHE A O 1
ATOM 1834 N N . ASN A 1 227 ? -1.163 -3.583 1.772 1.00 90.94 227 ASN A N 1
ATOM 1835 C CA . ASN A 1 227 ? -2.322 -2.903 2.350 1.00 90.94 227 ASN A CA 1
ATOM 1836 C C . ASN A 1 227 ? -3.657 -3.364 1.744 1.00 90.94 227 ASN A C 1
ATOM 1838 O O . ASN A 1 227 ? -4.702 -2.828 2.102 1.00 90.94 227 ASN A O 1
ATOM 1842 N N . PHE A 1 228 ? -3.649 -4.371 0.867 1.00 92.88 228 PHE A N 1
ATOM 1843 C CA . PHE A 1 228 ? -4.862 -4.973 0.333 1.00 92.88 228 PHE A CA 1
ATOM 1844 C C . PHE A 1 228 ? -5.222 -6.235 1.126 1.00 92.88 228 PHE A C 1
ATOM 1846 O O . PHE A 1 228 ? -4.515 -7.241 1.063 1.00 92.88 228 PHE A O 1
ATOM 1853 N N . GLN A 1 229 ? -6.323 -6.193 1.886 1.00 92.06 229 GLN A N 1
ATOM 1854 C CA . GLN A 1 229 ? -6.709 -7.295 2.780 1.00 92.06 229 GLN A CA 1
ATOM 1855 C C . GLN A 1 229 ? -6.849 -8.632 2.037 1.00 92.06 229 GLN A C 1
ATOM 1857 O O . GLN A 1 229 ? -6.318 -9.638 2.498 1.00 92.06 229 GLN A O 1
ATOM 1862 N N . ASP A 1 230 ? -7.477 -8.646 0.858 1.00 91.25 230 ASP A N 1
ATOM 1863 C CA . ASP A 1 230 ? -7.657 -9.880 0.085 1.00 91.25 230 ASP A CA 1
ATOM 1864 C C . ASP A 1 230 ? -6.326 -10.503 -0.350 1.00 91.25 230 ASP A C 1
ATOM 1866 O O . ASP A 1 230 ? -6.215 -11.723 -0.440 1.00 91.25 230 ASP A O 1
ATOM 1870 N N . PHE A 1 231 ? -5.280 -9.700 -0.574 1.00 91.19 231 PHE A N 1
ATOM 1871 C CA . PHE A 1 231 ? -3.953 -10.257 -0.823 1.00 91.19 231 PHE A CA 1
ATOM 1872 C C . PHE A 1 231 ? -3.418 -10.989 0.409 1.00 91.19 231 PHE A C 1
ATOM 1874 O O . PHE A 1 231 ? -2.949 -12.119 0.282 1.00 91.19 231 PHE A O 1
ATOM 1881 N N . ARG A 1 232 ? -3.521 -10.383 1.598 1.00 88.06 232 ARG A N 1
ATOM 1882 C CA . ARG A 1 232 ? -3.087 -11.025 2.848 1.00 88.06 232 ARG A CA 1
ATOM 1883 C C . ARG A 1 232 ? -3.851 -12.319 3.115 1.00 88.06 232 ARG A C 1
ATOM 1885 O O . ARG A 1 232 ? -3.238 -13.309 3.503 1.00 88.06 232 ARG A O 1
ATOM 1892 N N . ASP A 1 233 ? -5.153 -12.330 2.847 1.00 87.44 233 ASP A N 1
ATOM 1893 C CA . ASP A 1 233 ? -6.000 -13.508 3.039 1.00 87.44 233 ASP A CA 1
ATOM 1894 C C . ASP A 1 233 ? -5.628 -14.638 2.060 1.00 87.44 233 ASP A C 1
ATOM 1896 O O . ASP A 1 233 ? -5.515 -15.802 2.452 1.00 87.44 233 ASP A O 1
ATOM 1900 N N . LEU A 1 234 ? -5.402 -14.306 0.782 1.00 86.69 234 LEU A N 1
ATOM 1901 C CA . LEU A 1 234 ? -5.155 -15.285 -0.283 1.00 86.69 234 LEU A CA 1
ATOM 1902 C C . LEU A 1 234 ? -3.705 -15.787 -0.352 1.00 86.69 234 LEU A C 1
ATOM 1904 O O . LEU A 1 234 ? -3.488 -16.912 -0.814 1.00 86.69 234 LEU A O 1
ATOM 1908 N N . PHE A 1 235 ? -2.735 -14.968 0.064 1.00 81.75 235 PHE A N 1
ATOM 1909 C CA . PHE A 1 235 ? -1.294 -15.194 -0.117 1.00 81.75 235 PHE A CA 1
ATOM 1910 C C . PHE A 1 235 ? -0.500 -15.188 1.196 1.00 81.75 235 PHE A C 1
ATOM 1912 O O . PHE A 1 235 ? 0.716 -15.002 1.179 1.00 81.75 235 PHE A O 1
ATOM 1919 N N . SER A 1 236 ? -1.163 -15.471 2.319 1.00 66.81 236 SER A N 1
ATOM 1920 C CA . SER A 1 236 ? -0.552 -15.648 3.650 1.00 66.81 236 SER A CA 1
ATOM 1921 C C . SER A 1 236 ? 0.559 -16.710 3.720 1.00 66.81 236 SER A C 1
ATOM 1923 O O . SER A 1 236 ? 1.307 -16.738 4.686 1.00 66.81 236 SER A O 1
ATOM 1925 N N . GLU A 1 237 ? 0.697 -17.572 2.706 1.00 59.06 237 GLU A N 1
ATOM 1926 C CA . GLU A 1 237 ? 1.741 -18.605 2.615 1.00 59.06 237 GLU A CA 1
ATOM 1927 C C . GLU A 1 237 ? 2.850 -18.290 1.599 1.00 59.06 237 GLU A C 1
ATOM 1929 O O . GLU A 1 237 ? 3.696 -19.152 1.348 1.00 59.06 237 GLU A O 1
ATOM 1934 N N . GLN A 1 238 ? 2.882 -17.102 0.978 1.00 52.47 238 GLN A N 1
ATOM 1935 C CA . GLN A 1 238 ? 4.040 -16.740 0.155 1.00 52.47 238 GLN A CA 1
ATOM 1936 C C . GLN A 1 238 ? 5.269 -16.630 1.061 1.00 52.47 238 GLN A C 1
ATOM 1938 O O . GLN A 1 238 ? 5.507 -15.615 1.712 1.00 52.47 238 GLN A O 1
ATOM 1943 N N . ALA A 1 239 ? 6.031 -17.723 1.115 1.00 43.78 239 ALA A N 1
ATOM 1944 C CA . ALA A 1 239 ? 7.237 -17.873 1.901 1.00 43.78 239 ALA A CA 1
ATOM 1945 C C . ALA A 1 239 ? 8.278 -16.865 1.413 1.00 43.78 239 ALA A C 1
ATOM 1947 O O . ALA A 1 239 ? 9.011 -17.086 0.452 1.00 43.78 239 ALA A O 1
ATOM 1948 N N . ILE A 1 240 ? 8.328 -15.715 2.068 1.00 48.34 240 ILE A N 1
ATOM 1949 C CA . ILE A 1 240 ? 9.465 -14.816 1.956 1.00 48.34 240 ILE A CA 1
ATOM 1950 C C . ILE A 1 240 ? 10.624 -15.518 2.674 1.00 48.34 240 ILE A C 1
ATOM 1952 O O . ILE A 1 240 ? 10.422 -16.110 3.740 1.00 48.34 240 ILE A O 1
ATOM 1956 N N . ALA A 1 241 ? 11.836 -15.423 2.138 1.00 52.31 241 ALA A N 1
ATOM 1957 C CA . ALA A 1 241 ? 13.032 -15.718 2.907 1.00 52.31 241 ALA A CA 1
ATOM 1958 C C . ALA A 1 241 ? 12.966 -14.940 4.234 1.00 52.31 241 ALA A C 1
ATOM 1960 O O . ALA A 1 241 ? 12.520 -13.790 4.259 1.00 52.31 241 ALA A O 1
ATOM 1961 N N . SER A 1 242 ? 13.386 -15.566 5.333 1.00 56.50 242 SER A N 1
ATOM 1962 C CA . SER A 1 242 ? 13.312 -15.002 6.691 1.00 56.50 242 SER A CA 1
ATOM 1963 C C . SER A 1 242 ? 14.011 -13.647 6.851 1.00 56.50 242 SER A C 1
ATOM 1965 O O . SER A 1 242 ? 13.777 -12.949 7.834 1.00 56.50 242 SER A O 1
ATOM 1967 N N . ASP A 1 243 ? 14.844 -13.268 5.881 1.00 65.69 243 ASP A N 1
ATOM 1968 C CA . ASP A 1 243 ? 15.805 -12.178 6.002 1.00 65.69 243 ASP A CA 1
ATOM 1969 C C . ASP A 1 243 ? 15.462 -10.965 5.113 1.00 65.69 243 ASP A C 1
ATOM 1971 O O . ASP A 1 243 ? 16.191 -9.970 5.125 1.00 65.69 243 ASP A O 1
ATOM 1975 N N . LEU A 1 244 ? 14.365 -11.002 4.340 1.00 75.00 244 LEU A N 1
ATOM 1976 C CA . LEU A 1 244 ? 13.988 -9.874 3.484 1.00 75.00 244 LEU A CA 1
ATOM 1977 C C . LEU A 1 244 ? 13.386 -8.723 4.301 1.00 75.00 244 LEU A C 1
ATOM 1979 O O . LEU A 1 244 ? 12.427 -8.898 5.056 1.00 75.00 244 LEU A O 1
ATOM 1983 N N . GLN A 1 245 ? 13.917 -7.522 4.070 1.00 84.25 245 GLN A N 1
ATOM 1984 C CA . GLN A 1 245 ? 13.402 -6.264 4.604 1.00 84.25 245 GLN A CA 1
ATOM 1985 C C . GLN A 1 245 ? 13.149 -5.306 3.442 1.00 84.25 245 GLN A C 1
ATOM 1987 O O . GLN A 1 245 ? 14.062 -5.019 2.667 1.00 84.25 245 GLN A O 1
ATOM 1992 N N . LEU A 1 246 ? 11.917 -4.818 3.320 1.00 86.88 246 LEU A N 1
ATOM 1993 C CA . LEU A 1 246 ? 11.510 -3.880 2.277 1.00 86.88 246 LEU A CA 1
ATOM 1994 C C . LEU A 1 246 ? 11.136 -2.542 2.894 1.00 86.88 246 LEU A C 1
ATOM 1996 O O . LEU A 1 246 ? 10.323 -2.485 3.818 1.00 86.88 246 LEU A O 1
ATOM 2000 N N . ASP A 1 247 ? 11.685 -1.463 2.347 1.00 88.75 247 ASP A N 1
ATOM 2001 C CA . ASP A 1 247 ? 11.208 -0.120 2.651 1.00 88.75 247 ASP A CA 1
ATOM 2002 C C . ASP A 1 247 ? 9.871 0.107 1.934 1.00 88.75 247 ASP A C 1
ATOM 2004 O O . ASP A 1 247 ? 9.797 0.109 0.701 1.00 88.75 247 ASP A O 1
ATOM 2008 N N . ILE A 1 248 ? 8.803 0.257 2.719 1.00 88.62 248 ILE A N 1
ATOM 2009 C CA . ILE A 1 248 ? 7.434 0.464 2.226 1.00 88.62 248 ILE A CA 1
ATOM 2010 C C . ILE A 1 248 ? 6.966 1.911 2.409 1.00 88.62 248 ILE A C 1
ATOM 2012 O O . ILE A 1 248 ? 5.781 2.210 2.245 1.00 88.62 248 ILE A O 1
ATOM 2016 N N . GLY A 1 249 ? 7.883 2.824 2.731 1.00 89.94 249 GLY A N 1
ATOM 2017 C CA . GLY A 1 249 ? 7.579 4.236 2.877 1.00 89.94 249 GLY A CA 1
ATOM 2018 C C . GLY A 1 249 ? 6.720 4.551 4.104 1.00 89.94 249 GLY A C 1
ATOM 2019 O O . GLY A 1 249 ? 6.696 3.827 5.104 1.00 89.94 249 GLY A O 1
ATOM 2020 N N . VAL A 1 250 ? 5.989 5.666 4.024 1.00 93.06 250 VAL A N 1
ATOM 2021 C CA . VAL A 1 250 ? 5.095 6.123 5.095 1.00 93.06 250 VAL A CA 1
ATOM 2022 C C . VAL A 1 250 ? 3.835 5.270 5.134 1.00 93.06 250 VAL A C 1
ATOM 2024 O O . VAL A 1 250 ? 3.088 5.228 4.162 1.00 93.06 250 VAL A O 1
ATOM 2027 N N . GLN A 1 251 ? 3.577 4.656 6.284 1.00 96.00 251 GLN A N 1
ATOM 2028 C CA . GLN A 1 251 ? 2.349 3.923 6.578 1.00 96.00 251 GLN A CA 1
ATOM 2029 C C . GLN A 1 251 ? 1.609 4.570 7.736 1.00 96.00 251 GLN A C 1
ATOM 2031 O O . GLN A 1 251 ? 2.242 5.110 8.645 1.00 96.00 251 GLN A O 1
ATOM 2036 N N . THR A 1 252 ? 0.283 4.453 7.737 1.00 98.25 252 THR A N 1
ATOM 2037 C CA . THR A 1 252 ? -0.550 4.775 8.897 1.00 98.25 252 THR A CA 1
ATOM 2038 C C . THR A 1 252 ? -0.869 3.498 9.654 1.00 98.25 252 THR A C 1
ATOM 2040 O O . THR A 1 252 ? -1.535 2.611 9.127 1.00 98.25 252 THR A O 1
ATOM 2043 N N . ILE A 1 253 ? -0.382 3.402 10.887 1.00 98.56 253 ILE A N 1
ATOM 2044 C CA . ILE A 1 253 ? -0.578 2.249 11.761 1.00 98.56 253 ILE A CA 1
ATOM 2045 C C . ILE A 1 253 ? -1.691 2.557 12.751 1.00 98.56 253 ILE A C 1
ATOM 2047 O O . ILE A 1 253 ? -1.631 3.554 13.476 1.00 98.56 253 ILE A O 1
ATOM 2051 N N . LEU A 1 254 ? -2.671 1.662 12.793 1.00 98.62 254 LEU A N 1
ATOM 2052 C CA . LEU A 1 254 ? -3.784 1.670 13.726 1.00 98.62 254 LEU A CA 1
ATOM 2053 C C . LEU A 1 254 ? -3.636 0.492 14.686 1.00 98.62 254 LEU A C 1
ATOM 2055 O O . LEU A 1 254 ? -3.411 -0.640 14.256 1.00 98.62 254 LEU A O 1
ATOM 2059 N N . PHE A 1 255 ? -3.795 0.756 15.979 1.00 98.44 255 PHE A N 1
ATOM 2060 C CA . PHE A 1 255 ? -3.988 -0.285 16.982 1.00 98.44 255 PHE A CA 1
ATOM 2061 C C . PHE A 1 255 ? -5.389 -0.189 17.582 1.00 98.44 255 PHE A C 1
ATOM 2063 O O . PHE A 1 255 ? -5.849 0.909 17.902 1.00 98.44 255 PHE A O 1
ATOM 2070 N N . THR A 1 256 ? -6.028 -1.335 17.796 1.00 96.81 256 THR A N 1
ATOM 2071 C CA . THR A 1 256 ? -7.185 -1.473 18.689 1.00 96.81 256 THR A CA 1
ATOM 2072 C C . THR A 1 256 ? -6.824 -2.376 19.854 1.00 96.81 256 THR A C 1
ATOM 2074 O O . THR A 1 256 ? -6.027 -3.296 19.689 1.00 96.81 256 THR A O 1
ATOM 2077 N N . ASP A 1 257 ? -7.433 -2.149 21.011 1.00 94.25 257 ASP A N 1
ATOM 2078 C CA . ASP A 1 257 ? -7.283 -3.013 22.183 1.00 94.25 257 ASP A CA 1
ATOM 2079 C C . ASP A 1 257 ? -8.591 -3.065 22.979 1.00 94.25 257 ASP A C 1
ATOM 2081 O O . ASP A 1 257 ? -9.249 -2.026 23.128 1.00 94.25 257 ASP A O 1
ATOM 2085 N N . ILE A 1 258 ? -8.979 -4.245 23.479 1.00 91.62 258 ILE A N 1
ATOM 2086 C CA . ILE A 1 258 ? -10.180 -4.385 24.310 1.00 91.62 258 ILE A CA 1
ATOM 2087 C C . ILE A 1 258 ? -9.855 -3.920 25.728 1.00 91.62 258 ILE A C 1
ATOM 2089 O O . ILE A 1 258 ? -8.945 -4.389 26.410 1.00 91.62 258 ILE A O 1
ATOM 2093 N N . VAL A 1 259 ? -10.658 -2.992 26.231 1.00 88.44 259 VAL A N 1
ATOM 2094 C CA . VAL A 1 259 ? -10.456 -2.431 27.561 1.00 88.44 259 VAL A CA 1
ATOM 2095 C C . VAL A 1 259 ? -10.831 -3.462 28.623 1.00 88.44 259 VAL A C 1
ATOM 2097 O O . VAL A 1 259 ? -11.989 -3.845 28.769 1.00 88.44 259 VAL A O 1
ATOM 2100 N N . GLY A 1 260 ? -9.848 -3.859 29.433 1.00 81.19 260 GLY A N 1
ATOM 2101 C CA . GLY A 1 260 ? -10.080 -4.722 30.592 1.00 81.19 260 GLY A CA 1
ATOM 2102 C C . GLY A 1 260 ? -10.384 -6.179 30.236 1.00 81.19 260 GLY A C 1
ATOM 2103 O O . GLY A 1 260 ? -10.989 -6.876 31.054 1.00 81.19 260 GLY A O 1
ATOM 2104 N N . SER A 1 261 ? -9.953 -6.650 29.063 1.00 76.81 261 SER A N 1
ATOM 2105 C CA . SER A 1 261 ? -10.147 -8.026 28.586 1.00 76.81 261 SER A CA 1
ATOM 2106 C C . SER A 1 261 ? -9.707 -9.086 29.591 1.00 76.81 261 SER A C 1
ATOM 2108 O O . SER A 1 261 ? -10.437 -10.044 29.831 1.00 76.81 261 SER A O 1
ATOM 2110 N N . THR A 1 262 ? -8.585 -8.878 30.288 1.00 74.69 262 THR A N 1
ATOM 2111 C CA . THR A 1 262 ? -8.104 -9.791 31.341 1.00 74.69 262 THR A CA 1
ATOM 2112 C C . THR A 1 262 ? -9.161 -10.056 32.415 1.00 74.69 262 THR A C 1
ATOM 2114 O O . THR A 1 262 ? -9.277 -11.175 32.908 1.00 74.69 262 THR A O 1
ATOM 2117 N N . ARG A 1 263 ? -9.968 -9.048 32.775 1.00 71.25 263 ARG A N 1
ATOM 2118 C CA . ARG A 1 263 ? -11.036 -9.215 33.768 1.00 71.25 263 ARG A CA 1
ATOM 2119 C C . ARG A 1 263 ? -12.188 -10.056 33.221 1.00 71.25 263 ARG A C 1
ATOM 2121 O O . ARG A 1 263 ? -12.732 -10.846 33.980 1.00 71.25 263 ARG A O 1
ATOM 2128 N N . PHE A 1 264 ? -12.521 -9.920 31.936 1.00 69.75 264 PHE A N 1
ATOM 2129 C CA . PHE A 1 264 ? -13.558 -10.730 31.288 1.00 69.75 264 PHE A CA 1
ATOM 2130 C C . PHE A 1 264 ? -13.206 -12.221 31.293 1.00 69.75 264 PHE A C 1
ATOM 2132 O O . PHE A 1 264 ? -14.056 -13.035 31.648 1.00 69.75 264 PHE A O 1
ATOM 2139 N N . TYR A 1 265 ? -11.948 -12.572 30.999 1.00 74.06 265 TYR A N 1
ATOM 2140 C CA . TYR A 1 265 ? -11.471 -13.959 31.099 1.00 74.06 265 TYR A CA 1
ATOM 2141 C C . TYR A 1 265 ? -11.644 -14.532 32.514 1.00 74.06 265 TYR A C 1
ATOM 2143 O O . TYR A 1 265 ? -12.059 -15.677 32.677 1.00 74.06 265 TYR A O 1
ATOM 2151 N N . LEU A 1 266 ? -11.385 -13.723 33.547 1.00 72.88 266 LEU A N 1
ATOM 2152 C CA . LEU A 1 266 ? -11.509 -14.148 34.944 1.00 72.88 266 LEU A CA 1
ATOM 2153 C C . LEU A 1 266 ? -12.962 -14.324 35.410 1.00 72.88 266 LEU A C 1
ATOM 2155 O O . LEU A 1 266 ? -13.211 -15.157 36.278 1.00 72.88 266 LEU A O 1
ATOM 2159 N N . THR A 1 267 ? -13.910 -13.535 34.892 1.00 71.56 267 THR A N 1
ATOM 2160 C CA . THR A 1 267 ? -15.307 -13.550 35.363 1.00 71.56 267 THR A CA 1
ATOM 2161 C C . THR A 1 267 ? -16.210 -14.495 34.578 1.00 71.56 267 THR A C 1
ATOM 2163 O O . THR A 1 267 ? -17.050 -15.154 35.181 1.00 71.56 267 THR A O 1
ATOM 2166 N N . GLU A 1 268 ? -16.046 -14.572 33.255 1.00 69.38 268 GLU A N 1
ATOM 2167 C CA . GLU A 1 268 ? -16.923 -15.346 32.355 1.00 69.38 268 GLU A CA 1
ATOM 2168 C C . GLU A 1 268 ? -16.313 -16.702 31.944 1.00 69.38 268 GLU A C 1
ATOM 2170 O O . GLU A 1 268 ? -16.981 -17.539 31.332 1.00 69.38 268 GLU A O 1
ATOM 2175 N N . GLY A 1 269 ? -15.039 -16.933 32.282 1.00 72.44 269 GLY A N 1
ATOM 2176 C CA . GLY A 1 269 ? -14.263 -18.089 31.840 1.00 72.44 269 GLY A CA 1
ATOM 2177 C C . GLY A 1 269 ? -13.855 -18.016 30.364 1.00 72.44 269 GLY A C 1
ATOM 2178 O O . GLY A 1 269 ? -14.381 -17.226 29.576 1.00 72.44 269 GLY A O 1
ATOM 2179 N N . ASP A 1 270 ? -12.915 -18.880 29.975 1.00 76.31 270 ASP A N 1
ATOM 2180 C CA . ASP A 1 270 ? -12.254 -18.817 28.662 1.00 76.31 270 ASP A CA 1
ATOM 2181 C C . ASP A 1 270 ? -13.234 -18.902 27.481 1.00 76.31 270 ASP A C 1
ATOM 2183 O O . ASP A 1 270 ? -13.104 -18.163 26.509 1.00 76.31 270 ASP A O 1
ATOM 2187 N N . ASN A 1 271 ? -14.260 -19.755 27.574 1.00 74.31 271 ASN A N 1
ATOM 2188 C CA . ASN A 1 271 ? -15.228 -19.947 26.488 1.00 74.31 271 ASN A CA 1
ATOM 2189 C C . ASN A 1 271 ? -16.146 -18.731 26.272 1.00 74.31 271 ASN A C 1
ATOM 2191 O O . ASN A 1 271 ? -16.463 -18.406 25.127 1.00 74.31 271 ASN A O 1
ATOM 2195 N N . GLY A 1 272 ? -16.583 -18.071 27.352 1.00 71.06 272 GLY A N 1
ATOM 2196 C CA . GLY A 1 272 ? -17.434 -16.881 27.271 1.00 71.06 272 GLY A CA 1
ATOM 2197 C C . GLY A 1 272 ? -16.660 -15.685 26.724 1.00 71.06 272 GLY A C 1
ATOM 2198 O O . GLY A 1 272 ? -17.093 -15.051 25.763 1.00 71.06 272 GLY A O 1
ATOM 2199 N N . ALA A 1 273 ? -15.460 -15.451 27.262 1.00 74.31 273 ALA A N 1
ATOM 2200 C CA . ALA A 1 273 ? -14.572 -14.386 26.805 1.00 74.31 273 ALA A CA 1
ATOM 2201 C C . ALA A 1 273 ? -14.137 -14.572 25.340 1.00 74.31 273 ALA A C 1
ATOM 2203 O O . ALA A 1 273 ? -14.109 -13.609 24.577 1.00 74.31 273 ALA A O 1
ATOM 2204 N N . PHE A 1 274 ? -13.866 -15.808 24.909 1.00 78.56 274 PHE A N 1
ATOM 2205 C CA . PHE A 1 274 ? -13.458 -16.083 23.530 1.00 78.56 274 PHE A CA 1
ATOM 2206 C C . PHE A 1 274 ? -14.542 -15.746 22.498 1.00 78.56 274 PHE A C 1
ATOM 2208 O O . PHE A 1 274 ? -14.222 -15.276 21.405 1.00 78.56 274 PHE A O 1
ATOM 2215 N N . LYS A 1 275 ? -15.825 -15.956 22.823 1.00 80.88 275 LYS A N 1
ATOM 2216 C CA . LYS A 1 275 ? -16.931 -15.612 21.918 1.00 80.88 275 LYS A CA 1
ATOM 2217 C C . LYS A 1 275 ? -16.975 -14.104 21.647 1.00 80.88 275 LYS A C 1
ATOM 2219 O O . LYS A 1 275 ? -17.009 -13.698 20.490 1.00 80.88 275 LYS A O 1
ATOM 2224 N N . GLU A 1 276 ? -16.907 -13.304 22.704 1.00 79.44 276 GLU A N 1
ATOM 2225 C CA . GLU A 1 276 ? -16.923 -11.838 22.638 1.00 79.44 276 GLU A CA 1
ATOM 2226 C C . GLU A 1 276 ? -15.695 -11.293 21.885 1.00 79.44 276 GLU A C 1
ATOM 2228 O O . GLU A 1 276 ? -15.814 -10.451 20.995 1.00 79.44 276 GLU A O 1
ATOM 2233 N N . VAL A 1 277 ? -14.507 -11.844 22.157 1.00 84.81 277 VAL A N 1
ATOM 2234 C CA . VAL A 1 277 ? -13.263 -11.495 21.445 1.00 84.81 277 VAL A CA 1
ATOM 2235 C C . VAL A 1 277 ? -13.342 -11.858 19.958 1.00 84.81 277 VAL A C 1
ATOM 2237 O O . VAL A 1 277 ? -12.887 -11.104 19.097 1.00 84.81 277 VAL A O 1
ATOM 2240 N N . ARG A 1 278 ? -13.963 -12.991 19.619 1.00 86.12 278 ARG A N 1
ATOM 2241 C CA . ARG A 1 278 ? -14.176 -13.381 18.223 1.00 86.12 278 ARG A CA 1
ATOM 2242 C C . ARG A 1 278 ? -15.136 -12.432 17.509 1.00 86.12 278 ARG A C 1
ATOM 2244 O O . ARG A 1 278 ? -14.858 -12.050 16.374 1.00 86.12 278 ARG A O 1
ATOM 2251 N N . GLU A 1 279 ? -16.250 -12.063 18.137 1.00 84.94 279 GLU A N 1
ATOM 2252 C CA . GLU A 1 279 ? -17.197 -11.089 17.575 1.00 84.94 279 GLU A CA 1
ATOM 2253 C C . GLU A 1 279 ? -16.533 -9.718 17.381 1.00 84.94 279 GLU A C 1
ATOM 2255 O O . GLU A 1 279 ? -16.720 -9.089 16.335 1.00 84.94 279 GLU A O 1
ATOM 2260 N N . HIS A 1 280 ? -15.666 -9.318 18.317 1.00 89.25 280 HIS A N 1
ATOM 2261 C CA . HIS A 1 280 ? -14.803 -8.151 18.171 1.00 89.25 280 HIS A CA 1
ATOM 2262 C C . HIS A 1 280 ? -13.934 -8.236 16.908 1.00 89.25 280 HIS A C 1
ATOM 2264 O O . HIS A 1 280 ? -14.007 -7.337 16.070 1.00 89.25 280 HIS A O 1
ATOM 2270 N N . PHE A 1 281 ? -13.173 -9.318 16.711 1.00 93.19 281 PHE A N 1
ATOM 2271 C CA . PHE A 1 281 ? -12.328 -9.459 15.518 1.00 93.19 281 PHE A CA 1
ATOM 2272 C C . PHE A 1 281 ? -13.125 -9.431 14.215 1.00 93.19 281 PHE A C 1
ATOM 2274 O O . PHE A 1 281 ? -12.695 -8.784 13.263 1.00 93.19 281 PHE A O 1
ATOM 2281 N N . VAL A 1 282 ? -14.300 -10.067 14.170 1.00 93.38 282 VAL A N 1
ATOM 2282 C CA . VAL A 1 282 ? -15.163 -10.047 12.977 1.00 93.38 282 VAL A CA 1
ATOM 2283 C C . VAL A 1 282 ? -15.535 -8.614 12.590 1.00 93.38 282 VAL A C 1
ATOM 2285 O O . VAL A 1 282 ? -15.406 -8.247 11.422 1.00 93.38 282 VAL A O 1
ATOM 2288 N N . GLN A 1 283 ? -15.961 -7.789 13.552 1.00 94.44 283 GLN A N 1
ATOM 2289 C CA . GLN A 1 283 ? -16.310 -6.393 13.268 1.00 94.44 283 GLN A CA 1
ATOM 2290 C C . GLN A 1 283 ? -15.081 -5.558 12.916 1.00 94.44 283 GLN A C 1
ATOM 2292 O O . GLN A 1 283 ? -15.122 -4.798 11.951 1.00 94.44 283 GLN A O 1
ATOM 2297 N N . VAL A 1 284 ? -13.981 -5.724 13.656 1.00 96.44 284 VAL A N 1
ATOM 2298 C CA . VAL A 1 284 ? -12.750 -4.966 13.414 1.00 96.44 284 VAL A CA 1
ATOM 2299 C C . VAL A 1 284 ? -12.199 -5.240 12.021 1.00 96.44 284 VAL A C 1
ATOM 2301 O O . VAL A 1 284 ? -11.919 -4.300 11.282 1.00 96.44 284 VAL A O 1
ATOM 2304 N N . PHE A 1 285 ? -12.096 -6.510 11.627 1.00 96.88 285 PHE A N 1
ATOM 2305 C CA . PHE A 1 285 ? -11.537 -6.893 10.329 1.00 96.88 285 PHE A CA 1
ATOM 2306 C C . PHE A 1 285 ? -12.421 -6.401 9.183 1.00 96.88 285 PHE A C 1
ATOM 2308 O O . PHE A 1 285 ? -11.907 -5.880 8.194 1.00 96.88 285 PHE A O 1
ATOM 2315 N N . ARG A 1 286 ? -13.749 -6.505 9.340 1.00 96.50 286 ARG A N 1
ATOM 2316 C CA . ARG A 1 286 ? -14.716 -5.987 8.367 1.00 96.50 286 ARG A CA 1
ATOM 2317 C C . ARG A 1 286 ? -14.547 -4.481 8.158 1.00 96.50 286 ARG A C 1
ATOM 2319 O O . ARG A 1 286 ? -14.369 -4.057 7.023 1.00 96.50 286 ARG A O 1
ATOM 2326 N N . ILE A 1 287 ? -14.552 -3.696 9.237 1.00 98.19 287 ILE A N 1
ATOM 2327 C CA . ILE A 1 287 ? -14.477 -2.229 9.159 1.00 98.19 287 ILE A CA 1
ATOM 2328 C C . ILE A 1 287 ? -13.119 -1.785 8.606 1.00 98.19 287 ILE A C 1
ATOM 2330 O O . ILE A 1 287 ? -13.063 -0.914 7.745 1.00 98.19 287 ILE A O 1
ATOM 2334 N N . ILE A 1 288 ? -12.017 -2.414 9.024 1.00 98.19 288 ILE A N 1
ATOM 2335 C CA . ILE A 1 288 ? -10.691 -2.125 8.455 1.00 98.19 288 ILE A CA 1
ATOM 2336 C C . ILE A 1 288 ? -10.698 -2.339 6.936 1.00 98.19 288 ILE A C 1
ATOM 2338 O O . ILE A 1 288 ? -10.261 -1.453 6.204 1.00 98.19 288 ILE A O 1
ATOM 2342 N N . LYS A 1 289 ? -11.235 -3.469 6.458 1.00 95.69 289 LYS A N 1
ATOM 2343 C CA . LYS A 1 289 ? -11.312 -3.780 5.024 1.00 95.69 289 LYS A CA 1
ATOM 2344 C C . LYS A 1 289 ? -12.210 -2.800 4.261 1.00 95.69 289 LYS A C 1
ATOM 2346 O O . LYS A 1 289 ? -11.827 -2.334 3.190 1.00 95.69 289 LYS A O 1
ATOM 2351 N N . GLU A 1 290 ? -13.382 -2.465 4.804 1.00 95.75 290 GLU A N 1
ATOM 2352 C CA . GLU A 1 290 ? -14.335 -1.512 4.205 1.00 95.75 290 GLU A CA 1
ATOM 2353 C C . GLU A 1 290 ? -13.725 -0.109 4.039 1.00 95.75 290 GLU A C 1
ATOM 2355 O O . GLU A 1 290 ? -14.007 0.577 3.056 1.00 95.75 290 GLU A O 1
ATOM 2360 N N . HIS A 1 291 ? -12.820 0.278 4.942 1.00 97.19 291 HIS A N 1
ATOM 2361 C CA . HIS A 1 291 ? -12.049 1.524 4.882 1.00 97.19 291 HIS A CA 1
ATOM 2362 C C . HIS A 1 291 ? -10.652 1.336 4.273 1.00 97.19 291 HIS A C 1
ATOM 2364 O O . HIS A 1 291 ? -9.727 2.062 4.615 1.00 97.19 291 HIS A O 1
ATOM 2370 N N . LYS A 1 292 ? -10.469 0.367 3.365 1.00 94.94 292 LYS A N 1
ATOM 2371 C CA . LYS A 1 292 ? -9.227 0.187 2.580 1.00 94.94 292 LYS A CA 1
ATOM 2372 C C . LYS A 1 292 ? -7.953 -0.019 3.415 1.00 94.94 292 LYS A C 1
ATOM 2374 O O . LYS A 1 292 ? -6.848 0.290 2.965 1.00 94.94 292 LYS A O 1
ATOM 2379 N N . GLY A 1 293 ? -8.099 -0.529 4.631 1.00 96.56 293 GLY A N 1
ATOM 2380 C CA . GLY A 1 293 ? -6.993 -0.970 5.465 1.00 96.56 293 GLY A CA 1
ATOM 2381 C C . GLY A 1 293 ? -6.741 -2.466 5.340 1.00 96.56 293 GLY A C 1
ATOM 2382 O O . GLY A 1 293 ? -7.558 -3.227 4.816 1.00 96.56 293 GLY A O 1
ATOM 2383 N N . ALA A 1 294 ? -5.614 -2.890 5.898 1.00 95.94 294 ALA A N 1
ATOM 2384 C CA . ALA A 1 294 ? -5.267 -4.292 6.041 1.00 95.94 294 ALA A CA 1
ATOM 2385 C C . ALA A 1 294 ? -4.874 -4.616 7.481 1.00 95.94 294 ALA A C 1
ATOM 2387 O O . ALA A 1 294 ? -4.096 -3.904 8.116 1.00 95.94 294 ALA A O 1
ATOM 2388 N N . VAL A 1 295 ? -5.387 -5.725 7.994 1.00 95.88 295 VAL A N 1
ATOM 2389 C CA . VAL A 1 295 ? -4.970 -6.314 9.261 1.00 95.88 295 VAL A CA 1
ATOM 2390 C C . VAL A 1 295 ? -3.585 -6.921 9.066 1.00 95.88 295 VAL A C 1
ATOM 2392 O O . VAL A 1 295 ? -3.397 -7.839 8.268 1.00 95.88 295 VAL A O 1
ATOM 2395 N N . VAL A 1 296 ? -2.606 -6.406 9.807 1.00 93.31 296 VAL A N 1
ATOM 2396 C CA . VAL A 1 296 ? -1.232 -6.917 9.783 1.00 93.31 296 VAL A CA 1
ATOM 2397 C C . VAL A 1 296 ? -1.138 -8.163 10.653 1.00 93.31 296 VAL A C 1
ATOM 2399 O O . VAL A 1 296 ? -0.673 -9.202 10.192 1.00 93.31 296 VAL A O 1
ATOM 2402 N N . LYS A 1 297 ? -1.592 -8.060 11.908 1.00 92.00 297 LYS A N 1
ATOM 2403 C CA . LYS A 1 297 ? -1.607 -9.161 12.879 1.00 92.00 297 LYS A CA 1
ATOM 2404 C C . LYS A 1 297 ? -2.489 -8.849 14.085 1.00 92.00 297 LYS A C 1
ATOM 2406 O O . LYS A 1 297 ? -2.837 -7.696 14.340 1.00 92.00 297 LYS A O 1
ATOM 2411 N N . THR A 1 298 ? -2.765 -9.879 14.876 1.00 92.50 298 THR A N 1
ATOM 2412 C CA . THR A 1 298 ? -3.375 -9.772 16.207 1.00 92.50 298 THR A CA 1
ATOM 2413 C C . THR A 1 298 ? -2.347 -10.066 17.299 1.00 92.50 298 THR A C 1
ATOM 2415 O O . THR A 1 298 ? -1.477 -10.921 17.119 1.00 92.50 298 THR A O 1
ATOM 2418 N N . ILE A 1 299 ? -2.445 -9.386 18.442 1.00 89.88 299 ILE A N 1
ATOM 2419 C CA . ILE A 1 299 ? -1.580 -9.592 19.614 1.00 89.88 299 ILE A CA 1
ATOM 2420 C C . ILE A 1 299 ? -2.489 -9.764 20.830 1.00 89.88 299 ILE A C 1
ATOM 2422 O O . ILE A 1 299 ? -2.959 -8.784 21.395 1.00 89.88 299 ILE A O 1
ATOM 2426 N N . GLY A 1 300 ? -2.770 -11.012 21.211 1.00 86.75 300 GLY A N 1
ATOM 2427 C CA . GLY A 1 300 ? -3.842 -11.283 22.169 1.00 86.75 300 GLY A CA 1
ATOM 2428 C C . GLY A 1 300 ? -5.185 -10.854 21.578 1.00 86.75 300 GLY A C 1
ATOM 2429 O O . GLY A 1 300 ? -5.561 -11.334 20.513 1.00 86.75 300 GLY A O 1
ATOM 2430 N N . ASP A 1 301 ? -5.870 -9.946 22.258 1.00 88.75 301 ASP A N 1
ATOM 2431 C CA . ASP A 1 301 ? -7.113 -9.277 21.864 1.00 88.75 301 ASP A CA 1
ATOM 2432 C C . ASP A 1 301 ? -6.898 -7.954 21.110 1.00 88.75 301 ASP A C 1
ATOM 2434 O O . ASP A 1 301 ? -7.859 -7.363 20.619 1.00 88.75 301 ASP A O 1
ATOM 2438 N N . SER A 1 302 ? -5.654 -7.490 20.982 1.00 93.06 302 SER A N 1
ATOM 2439 C CA . SER A 1 302 ? -5.340 -6.289 20.215 1.00 93.06 302 SER A CA 1
ATOM 2440 C C . SER A 1 302 ? -5.235 -6.585 18.714 1.00 93.06 302 SER A C 1
ATOM 2442 O O . SER A 1 302 ? -4.725 -7.634 18.303 1.00 93.06 302 SER A O 1
ATOM 2444 N N . VAL A 1 303 ? -5.630 -5.626 17.874 1.00 96.94 303 VAL A N 1
ATOM 2445 C CA . VAL A 1 303 ? -5.449 -5.683 16.413 1.00 96.94 303 VAL A CA 1
ATOM 2446 C C . VAL A 1 303 ? -4.459 -4.613 15.980 1.00 96.94 303 VAL A C 1
ATOM 2448 O O . VAL A 1 303 ? -4.581 -3.457 16.378 1.00 96.94 303 VAL A O 1
ATOM 2451 N N . MET A 1 304 ? -3.496 -4.995 15.144 1.00 97.56 304 MET A N 1
ATOM 2452 C CA . MET A 1 304 ? -2.620 -4.081 14.417 1.00 97.56 304 MET A CA 1
ATOM 2453 C C . MET A 1 304 ? -3.036 -4.054 12.948 1.00 97.56 304 MET A C 1
ATOM 2455 O O . MET A 1 304 ? -3.051 -5.093 12.284 1.00 97.56 304 MET A O 1
ATOM 2459 N N . ALA A 1 305 ? -3.314 -2.864 12.433 1.00 98.00 305 ALA A N 1
ATOM 2460 C CA . ALA A 1 305 ? -3.712 -2.644 11.050 1.00 98.00 305 ALA A CA 1
ATOM 2461 C C . ALA A 1 305 ? -2.895 -1.530 10.396 1.00 98.00 305 ALA A C 1
ATOM 2463 O O . ALA A 1 305 ? -2.354 -0.654 11.077 1.00 98.00 305 ALA A O 1
ATOM 2464 N N . SER A 1 306 ? -2.818 -1.563 9.071 1.00 97.50 306 SER A N 1
ATOM 2465 C CA . SER A 1 306 ? -2.136 -0.564 8.262 1.00 97.50 306 SER A CA 1
ATOM 2466 C C . SER A 1 306 ? -3.044 0.034 7.200 1.00 97.50 306 SER A C 1
ATOM 2468 O O . SER A 1 306 ? -3.901 -0.641 6.631 1.00 97.50 306 SER A O 1
ATOM 2470 N N . PHE A 1 307 ? -2.819 1.315 6.925 1.00 97.38 307 PHE A N 1
ATOM 2471 C CA . PHE A 1 307 ? -3.519 2.088 5.911 1.00 97.38 307 PHE A CA 1
ATOM 2472 C C . PHE A 1 307 ? -2.512 2.913 5.110 1.00 97.38 307 PHE A C 1
ATOM 2474 O O . PHE A 1 307 ? -1.583 3.500 5.676 1.00 97.38 307 PHE A O 1
ATOM 2481 N N . SER A 1 308 ? -2.744 3.015 3.800 1.00 93.25 308 SER A N 1
ATOM 2482 C CA . SER A 1 308 ? -2.013 3.948 2.933 1.00 93.25 308 SER A CA 1
ATOM 2483 C C . SER A 1 308 ? -2.447 5.402 3.165 1.00 93.25 308 SER A C 1
ATOM 2485 O O . SER A 1 308 ? -1.642 6.309 2.984 1.00 93.25 308 SER A O 1
ATOM 2487 N N . SER A 1 309 ? -3.700 5.627 3.587 1.00 95.69 309 SER A N 1
ATOM 2488 C CA . SER A 1 309 ? -4.257 6.954 3.874 1.00 95.69 309 SER A CA 1
ATOM 2489 C C . SER A 1 309 ? -4.477 7.160 5.380 1.00 95.69 309 SER A C 1
ATOM 2491 O O . SER A 1 309 ? -5.140 6.338 6.025 1.00 95.69 309 SER A O 1
ATOM 2493 N N . PRO A 1 310 ? -3.969 8.264 5.964 1.00 97.81 310 PRO A N 1
ATOM 2494 C CA . PRO A 1 310 ? -4.331 8.675 7.316 1.00 97.81 310 PRO A CA 1
ATOM 2495 C C . PRO A 1 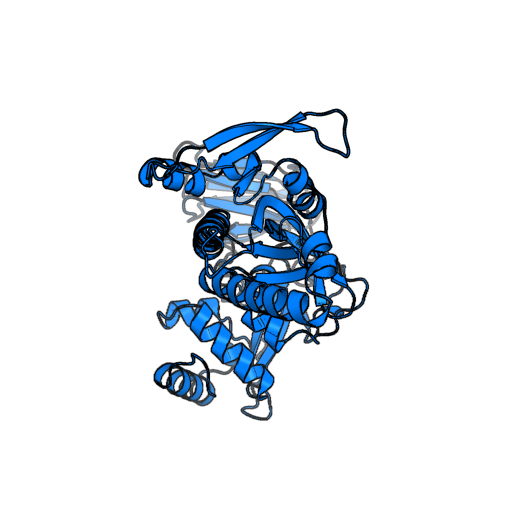310 ? -5.839 8.876 7.492 1.00 97.81 310 PRO A C 1
ATOM 2497 O O . PRO A 1 310 ? -6.390 8.497 8.529 1.00 97.81 310 PRO A O 1
ATOM 2500 N N . LEU A 1 311 ? -6.510 9.452 6.487 1.00 98.12 311 LEU A N 1
ATOM 2501 C CA . LEU A 1 311 ? -7.941 9.743 6.534 1.00 98.12 311 LEU A CA 1
ATOM 2502 C C . LEU A 1 311 ? -8.770 8.460 6.605 1.00 98.12 311 LEU A C 1
ATOM 2504 O O . LEU A 1 311 ? -9.638 8.359 7.470 1.00 98.12 311 LEU A O 1
ATOM 2508 N N . ASP A 1 312 ? -8.459 7.469 5.769 1.00 98.25 312 ASP A N 1
ATOM 2509 C CA . ASP A 1 312 ? -9.125 6.161 5.797 1.00 98.25 312 ASP A CA 1
ATOM 2510 C C . ASP A 1 312 ? -8.988 5.498 7.182 1.00 98.25 312 ASP A C 1
ATOM 2512 O O . ASP A 1 312 ? -9.963 5.000 7.748 1.00 98.25 312 ASP A O 1
ATOM 2516 N N . SER A 1 313 ? -7.803 5.591 7.799 1.00 98.50 313 SER A N 1
ATOM 2517 C CA . SER A 1 313 ? -7.565 5.087 9.159 1.00 98.50 313 SER A CA 1
ATOM 2518 C C . SER A 1 313 ? -8.416 5.800 10.219 1.00 98.50 313 SER A C 1
ATOM 2520 O O . SER A 1 313 ? -8.956 5.162 11.132 1.00 98.50 313 SER A O 1
ATOM 2522 N N . LEU A 1 314 ? -8.570 7.124 10.111 1.00 98.44 314 LEU A N 1
ATOM 2523 C CA . LEU A 1 314 ? -9.416 7.904 11.017 1.00 98.44 314 LEU A CA 1
ATOM 2524 C C . LEU A 1 314 ? -10.901 7.560 10.836 1.00 98.44 314 LEU A C 1
ATOM 2526 O O . LEU A 1 314 ? -11.609 7.402 11.831 1.00 98.44 314 LEU A O 1
ATOM 2530 N N . LEU A 1 315 ? -11.372 7.421 9.596 1.00 98.31 315 LEU A N 1
ATOM 2531 C CA . LEU A 1 315 ? -12.757 7.047 9.295 1.00 98.31 315 LEU A CA 1
ATOM 2532 C C . LEU A 1 315 ? -13.085 5.648 9.828 1.00 98.31 315 LEU A C 1
ATOM 2534 O O . LEU A 1 315 ? -14.093 5.494 10.526 1.00 98.31 315 LEU A O 1
ATOM 2538 N N . ALA A 1 316 ? -12.187 4.679 9.622 1.00 98.44 316 ALA A N 1
ATOM 2539 C CA . ALA A 1 316 ? -12.284 3.351 10.221 1.00 98.44 316 ALA A CA 1
ATOM 2540 C C . ALA A 1 316 ? -12.370 3.440 11.750 1.00 98.44 316 ALA A C 1
ATOM 2542 O O . ALA A 1 316 ? -13.233 2.825 12.370 1.00 98.44 316 ALA A O 1
ATOM 2543 N N . SER A 1 317 ? -11.517 4.260 12.370 1.00 98.19 317 SER A N 1
ATOM 2544 C CA . SER A 1 317 ? -11.493 4.450 13.826 1.00 98.19 317 SER A CA 1
ATOM 2545 C C . SER A 1 317 ? -12.798 5.028 14.369 1.00 98.19 317 SER A C 1
ATOM 2547 O O . SER A 1 317 ? -13.272 4.599 15.419 1.00 98.19 317 SER A O 1
ATOM 2549 N N . ILE A 1 318 ? -13.399 5.983 13.660 1.00 97.00 318 ILE A N 1
ATOM 2550 C CA . ILE A 1 318 ? -14.685 6.583 14.034 1.00 97.00 318 ILE A CA 1
ATOM 2551 C C . ILE A 1 318 ? -15.811 5.550 13.937 1.00 97.00 318 ILE A C 1
ATOM 2553 O O . ILE A 1 318 ? -16.679 5.507 14.810 1.00 97.00 318 ILE A O 1
ATOM 2557 N N . GLU A 1 319 ? -15.820 4.716 12.899 1.00 97.19 319 GLU A N 1
ATOM 2558 C CA . GLU A 1 319 ? -16.811 3.646 12.770 1.00 97.19 319 GLU A CA 1
ATOM 2559 C C . GLU A 1 319 ? -16.631 2.569 13.844 1.00 97.19 319 GLU A C 1
ATOM 2561 O O . GLU A 1 319 ? -17.599 2.210 14.516 1.00 97.19 319 GLU A O 1
ATOM 2566 N N . LEU A 1 320 ? -15.394 2.134 14.087 1.00 96.12 320 LEU A N 1
ATOM 2567 C CA . LEU A 1 320 ? -15.049 1.224 15.177 1.00 96.12 320 LEU A CA 1
ATOM 2568 C C . LEU A 1 320 ? -15.526 1.774 16.524 1.00 96.12 320 LEU A C 1
ATOM 2570 O O . LEU A 1 320 ? -16.230 1.087 17.261 1.00 96.12 320 LEU A O 1
ATOM 2574 N N . GLN A 1 321 ? -15.225 3.037 16.828 1.00 94.12 321 GLN A N 1
ATOM 2575 C CA . GLN A 1 321 ? -15.678 3.678 18.061 1.00 94.12 321 GLN A CA 1
ATOM 2576 C C . GLN A 1 321 ? -17.208 3.654 18.194 1.00 94.12 321 GLN A C 1
ATOM 2578 O O . GLN A 1 321 ? -17.699 3.449 19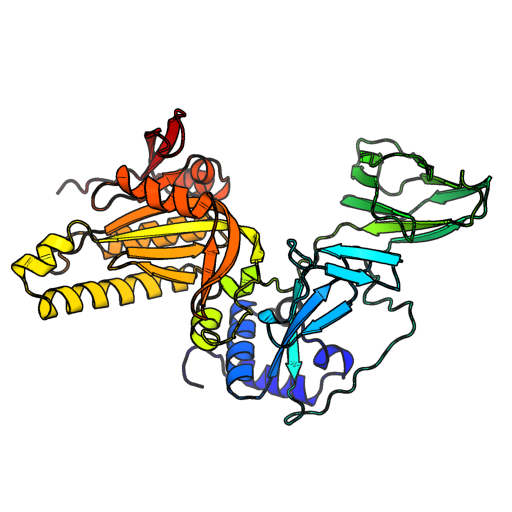.300 1.00 94.12 321 GLN A O 1
ATOM 2583 N N . LYS A 1 322 ? -17.961 3.843 17.100 1.00 92.81 322 LYS A N 1
ATOM 2584 C CA . LYS A 1 322 ? -19.434 3.780 17.096 1.00 92.81 322 LYS A CA 1
ATOM 2585 C C . LYS A 1 322 ? -19.959 2.363 17.329 1.00 92.81 322 LYS A C 1
ATOM 2587 O O . LYS A 1 322 ? -20.867 2.186 18.135 1.00 92.81 322 LYS A O 1
ATOM 2592 N N . VAL A 1 323 ? -19.396 1.366 16.647 1.00 92.56 323 VAL A N 1
ATOM 2593 C CA . VAL A 1 323 ? -19.815 -0.044 16.759 1.00 92.56 323 VAL A CA 1
ATOM 2594 C C . VAL A 1 323 ? -19.538 -0.604 18.156 1.00 92.56 323 VAL A C 1
ATOM 2596 O O . VAL A 1 323 ? -20.342 -1.369 18.687 1.00 92.56 323 VAL A O 1
ATOM 2599 N N . PHE A 1 324 ? -18.442 -0.172 18.782 1.00 90.88 324 PHE A N 1
ATOM 2600 C CA . PHE A 1 324 ? -18.042 -0.569 20.134 1.00 90.88 324 PHE A CA 1
ATOM 2601 C C . PHE A 1 324 ? -18.454 0.438 21.223 1.00 90.88 324 PHE A C 1
ATOM 2603 O O . PHE A 1 324 ? -17.837 0.502 22.290 1.00 90.88 324 PHE A O 1
ATOM 2610 N N . GLN A 1 325 ? -19.502 1.238 20.983 1.00 86.25 325 GLN A N 1
ATOM 2611 C CA . GLN A 1 325 ? -20.148 1.979 22.067 1.00 86.25 325 GLN A CA 1
ATOM 2612 C C . GLN A 1 325 ? -20.830 1.006 23.031 1.00 86.25 325 GLN A C 1
ATOM 2614 O O . GLN A 1 325 ? -21.462 0.034 22.615 1.00 86.25 325 GLN A O 1
ATOM 2619 N N . VAL A 1 326 ? -20.729 1.297 24.330 1.00 80.62 326 VAL A N 1
ATOM 2620 C CA . VAL A 1 326 ? -21.358 0.462 25.359 1.00 80.62 326 VAL A CA 1
ATOM 2621 C C . VAL A 1 326 ? -22.864 0.542 25.223 1.00 80.62 326 VAL A C 1
ATOM 2623 O O . VAL A 1 326 ? -23.458 1.614 25.341 1.00 80.62 326 VAL A O 1
ATOM 2626 N N . THR A 1 327 ? -23.473 -0.617 25.037 1.00 77.19 327 THR A N 1
ATOM 2627 C CA . THR A 1 327 ? -24.920 -0.822 25.029 1.00 77.19 327 THR A CA 1
ATOM 2628 C C . THR A 1 327 ? -25.247 -2.018 25.931 1.00 77.19 327 THR A C 1
ATOM 2630 O O . THR A 1 327 ? -24.339 -2.757 26.324 1.00 77.19 327 THR A O 1
ATOM 2633 N N . PRO A 1 328 ? -26.514 -2.239 26.322 1.00 70.69 328 PRO A N 1
ATOM 2634 C CA . PRO A 1 328 ? -26.895 -3.456 27.046 1.00 70.69 328 PRO A CA 1
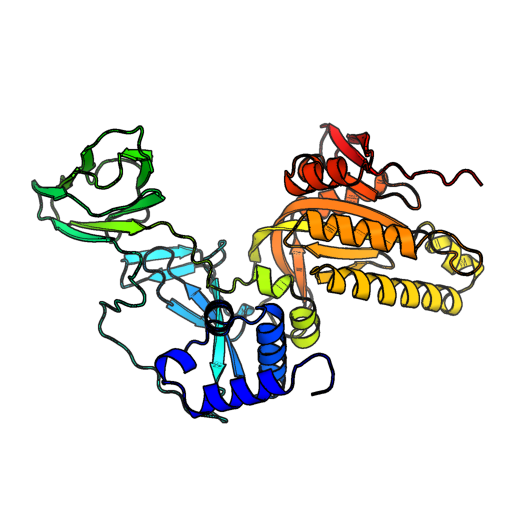ATOM 2635 C C . PRO A 1 328 ? -26.462 -4.747 26.327 1.00 70.69 328 PRO A C 1
ATOM 2637 O O . PRO A 1 328 ? -26.135 -5.736 26.991 1.00 70.69 328 PRO A O 1
ATOM 2640 N N . GLU A 1 329 ? -26.421 -4.705 24.993 1.00 68.44 329 GLU A N 1
ATOM 2641 C CA . GLU A 1 329 ? -26.029 -5.788 24.093 1.00 68.44 329 GLU A CA 1
ATOM 2642 C C . GLU A 1 329 ? -24.514 -5.849 23.831 1.00 68.44 329 GLU A C 1
ATOM 2644 O O . GLU A 1 329 ? -23.993 -6.942 23.640 1.00 68.44 329 GLU A O 1
ATOM 2649 N N . ASN A 1 330 ? -23.797 -4.717 23.852 1.00 70.06 330 ASN A N 1
ATOM 2650 C CA . ASN A 1 330 ? -22.347 -4.657 23.646 1.00 70.06 330 ASN A CA 1
ATOM 2651 C C . ASN A 1 330 ? -21.622 -4.134 24.892 1.00 70.06 330 ASN A C 1
ATOM 2653 O O . ASN A 1 330 ? -21.635 -2.939 25.197 1.00 70.06 330 ASN A O 1
ATOM 2657 N N . ARG A 1 331 ? -20.950 -5.042 25.603 1.00 76.94 331 ARG A N 1
ATOM 2658 C CA . ARG A 1 331 ? -20.196 -4.725 26.828 1.00 76.94 331 ARG A CA 1
ATOM 2659 C C . ARG A 1 331 ? -18.713 -4.466 26.574 1.00 76.94 331 ARG A C 1
ATOM 2661 O O . ARG A 1 331 ? -17.996 -4.126 27.517 1.00 76.94 331 ARG A O 1
ATOM 2668 N N . ILE A 1 332 ? -18.253 -4.632 25.335 1.00 82.81 332 ILE A N 1
ATOM 2669 C CA . ILE A 1 332 ? -16.862 -4.415 24.957 1.00 82.81 332 ILE A CA 1
ATOM 2670 C C . ILE A 1 332 ? -16.659 -2.944 24.612 1.00 82.81 332 ILE A C 1
ATOM 2672 O O . ILE A 1 332 ? -17.285 -2.407 23.704 1.00 82.81 332 ILE A O 1
ATOM 2676 N N . GLN A 1 333 ? -15.715 -2.317 25.309 1.00 88.81 333 GLN A N 1
ATOM 2677 C CA . GLN A 1 333 ? -15.119 -1.060 24.878 1.00 88.81 333 GLN A CA 1
ATOM 2678 C C . GLN A 1 333 ? -13.752 -1.330 24.290 1.00 88.81 333 GLN A C 1
ATOM 2680 O O . GLN A 1 333 ? -12.998 -2.162 24.798 1.00 88.81 333 GLN A O 1
ATOM 2685 N N . ILE A 1 334 ? -13.411 -0.557 23.271 1.00 93.75 334 ILE A N 1
ATOM 2686 C CA . ILE A 1 334 ? -12.076 -0.557 22.694 1.00 93.75 334 ILE A CA 1
ATOM 2687 C C . ILE A 1 334 ? -11.440 0.814 22.856 1.00 93.75 334 ILE A C 1
ATOM 2689 O O . ILE A 1 334 ? -12.128 1.829 22.971 1.00 93.75 334 ILE A O 1
ATOM 2693 N N . ARG A 1 335 ? -10.117 0.835 22.853 1.00 96.12 335 ARG A N 1
ATOM 2694 C CA . ARG A 1 335 ? -9.306 2.042 22.676 1.00 96.12 335 ARG A CA 1
ATOM 2695 C C . ARG A 1 335 ? -8.621 1.967 21.318 1.00 96.12 335 ARG A C 1
ATOM 2697 O O . ARG A 1 335 ? -8.255 0.876 20.873 1.00 96.12 335 ARG A O 1
ATOM 2704 N N . ILE A 1 336 ? -8.478 3.105 20.648 1.00 98.44 336 ILE A N 1
ATOM 2705 C CA . ILE A 1 336 ? -7.937 3.162 19.288 1.00 98.44 336 ILE A CA 1
ATOM 2706 C C . ILE A 1 336 ? -6.810 4.186 19.232 1.00 98.44 336 ILE A C 1
ATOM 2708 O O . ILE A 1 336 ? -6.996 5.338 19.627 1.00 98.44 336 ILE A O 1
ATOM 2712 N N . SER A 1 337 ? -5.651 3.783 18.716 1.00 98.44 337 SER A N 1
ATOM 2713 C CA . SER A 1 337 ? -4.505 4.671 18.530 1.00 98.44 337 SER A CA 1
ATOM 2714 C C . SER A 1 337 ? -4.019 4.672 17.084 1.00 98.44 337 SER A C 1
ATOM 2716 O O . SER A 1 337 ? -3.963 3.620 16.449 1.00 98.44 337 SER A O 1
ATOM 2718 N N . ILE A 1 338 ? -3.654 5.851 16.568 1.00 98.62 338 ILE A N 1
ATOM 2719 C CA . ILE A 1 338 ? -3.222 6.029 15.173 1.00 98.62 338 ILE A CA 1
ATOM 2720 C C . ILE A 1 338 ? -1.924 6.842 15.094 1.00 98.62 338 ILE A C 1
ATOM 2722 O O . ILE A 1 338 ? -1.785 7.907 15.709 1.00 98.62 338 ILE A O 1
ATOM 2726 N N . HIS A 1 339 ? -0.969 6.377 14.295 1.00 98.44 339 HIS A N 1
ATOM 2727 C CA . HIS A 1 339 ? 0.244 7.132 13.983 1.00 98.44 339 HIS A CA 1
ATOM 2728 C C . HIS A 1 339 ? 0.769 6.805 12.583 1.00 98.44 339 HIS A C 1
ATOM 2730 O O . HIS A 1 339 ? 0.717 5.652 12.162 1.00 98.44 339 HIS A O 1
ATOM 2736 N N . SER A 1 340 ? 1.319 7.811 11.894 1.00 98.06 340 SER A N 1
ATOM 2737 C CA . SER A 1 340 ? 1.928 7.647 10.570 1.00 98.06 340 SER A CA 1
ATOM 2738 C C . SER A 1 340 ? 3.424 7.920 10.583 1.00 98.06 340 SER A C 1
ATOM 2740 O O . SER A 1 340 ? 3.896 8.851 11.236 1.00 98.06 340 SER A O 1
ATOM 2742 N N . GLY A 1 341 ? 4.166 7.136 9.806 1.00 95.88 341 GLY A N 1
ATOM 2743 C CA . GLY A 1 341 ? 5.595 7.324 9.584 1.00 95.88 341 GLY A CA 1
ATOM 2744 C C . GLY A 1 341 ? 6.219 6.186 8.777 1.00 95.88 341 GLY A C 1
ATOM 2745 O O . GLY A 1 341 ? 5.525 5.274 8.331 1.00 95.88 341 GLY A O 1
ATOM 2746 N N . GLN A 1 342 ? 7.533 6.269 8.564 1.00 94.56 342 GLN A N 1
ATOM 2747 C CA . GLN A 1 342 ? 8.295 5.295 7.777 1.00 94.56 342 GLN A CA 1
ATOM 2748 C C . GLN A 1 342 ? 8.242 3.895 8.406 1.00 94.56 342 GLN A C 1
ATOM 2750 O O . GLN A 1 342 ? 8.522 3.738 9.599 1.00 94.56 342 GLN A O 1
ATOM 2755 N N . CYS A 1 343 ? 7.918 2.884 7.601 1.00 93.25 343 CYS A N 1
ATOM 2756 C CA . CYS A 1 343 ? 7.847 1.488 8.026 1.00 93.25 343 CYS A CA 1
ATOM 2757 C C . CYS A 1 343 ? 8.676 0.576 7.121 1.00 93.25 343 CYS A C 1
ATOM 2759 O O . CYS A 1 343 ? 8.821 0.814 5.924 1.00 93.25 343 CYS A O 1
ATOM 2761 N N . LEU A 1 344 ? 9.164 -0.514 7.709 1.00 91.44 344 LEU A N 1
ATOM 2762 C CA . LEU A 1 344 ? 9.754 -1.630 6.982 1.00 91.44 344 LEU A CA 1
ATOM 2763 C C . LEU A 1 344 ? 8.760 -2.789 6.970 1.00 91.44 344 LEU A C 1
ATOM 2765 O O . LEU A 1 344 ? 8.223 -3.136 8.023 1.00 91.44 344 LEU A O 1
ATOM 2769 N N . ALA A 1 345 ? 8.542 -3.405 5.812 1.00 89.56 345 ALA A N 1
ATOM 2770 C CA . ALA A 1 345 ? 7.908 -4.714 5.738 1.00 89.56 345 ALA A CA 1
ATOM 2771 C C . ALA A 1 345 ? 8.973 -5.798 5.918 1.00 89.56 345 ALA A C 1
ATOM 2773 O O . ALA A 1 345 ? 10.028 -5.763 5.282 1.00 89.56 345 ALA A O 1
ATOM 2774 N N . VAL A 1 346 ? 8.683 -6.759 6.784 1.00 86.00 346 VAL A N 1
ATOM 2775 C CA . VAL A 1 346 ? 9.530 -7.913 7.090 1.00 86.00 346 VAL A CA 1
ATOM 2776 C C . VAL A 1 346 ? 8.689 -9.181 7.018 1.00 86.00 346 VAL A C 1
ATOM 2778 O O . VAL A 1 346 ? 7.467 -9.120 7.153 1.00 86.00 346 VAL A O 1
ATOM 2781 N N . ASN A 1 347 ? 9.320 -10.337 6.835 1.00 75.12 347 ASN A N 1
ATOM 2782 C CA . ASN A 1 347 ? 8.623 -11.607 7.015 1.00 75.12 347 ASN A CA 1
ATOM 2783 C C . ASN A 1 347 ? 8.892 -12.178 8.396 1.00 75.12 347 ASN A C 1
ATOM 2785 O O . ASN A 1 347 ? 10.040 -12.456 8.739 1.00 75.12 347 ASN A O 1
ATOM 2789 N N . LEU A 1 348 ? 7.836 -12.409 9.166 1.00 65.25 348 LEU A N 1
ATOM 2790 C CA . LEU A 1 348 ? 7.924 -13.116 10.435 1.00 65.25 348 LEU A CA 1
ATOM 2791 C C . LEU A 1 348 ? 6.897 -14.246 10.429 1.00 65.25 348 LEU A C 1
ATOM 2793 O O . LEU A 1 348 ? 5.699 -14.018 10.283 1.00 65.25 348 LEU A O 1
ATOM 2797 N N . ASN A 1 349 ? 7.368 -15.483 10.612 1.00 61.19 349 ASN A N 1
ATOM 2798 C CA . ASN A 1 349 ? 6.523 -16.680 10.710 1.00 61.19 349 ASN A CA 1
ATOM 2799 C C . ASN A 1 349 ? 5.582 -16.891 9.505 1.00 61.19 349 ASN A C 1
ATOM 2801 O O . ASN A 1 349 ? 4.432 -17.289 9.680 1.00 61.19 349 ASN A O 1
ATOM 2805 N N . SER A 1 350 ? 6.092 -16.657 8.292 1.00 63.78 350 SER A N 1
ATOM 2806 C CA . SER A 1 350 ? 5.390 -16.806 7.002 1.00 63.78 350 SER A CA 1
ATOM 2807 C C . SER A 1 350 ? 4.402 -15.693 6.639 1.00 63.78 350 SER A C 1
ATOM 2809 O O . SER A 1 350 ? 3.850 -15.747 5.550 1.00 63.78 350 SER A O 1
ATOM 2811 N N . ASN A 1 351 ? 4.221 -14.666 7.480 1.00 75.56 351 ASN A N 1
ATOM 2812 C CA . ASN A 1 351 ? 3.351 -13.527 7.188 1.00 75.56 351 ASN A CA 1
ATOM 2813 C C . ASN A 1 351 ? 4.132 -12.210 7.067 1.00 75.56 351 ASN A C 1
ATOM 2815 O O . ASN A 1 351 ? 5.107 -11.965 7.780 1.00 75.56 351 ASN A O 1
ATOM 2819 N N . ILE A 1 352 ? 3.633 -11.317 6.208 1.00 84.56 352 ILE A N 1
ATOM 2820 C CA . ILE A 1 352 ? 4.139 -9.945 6.089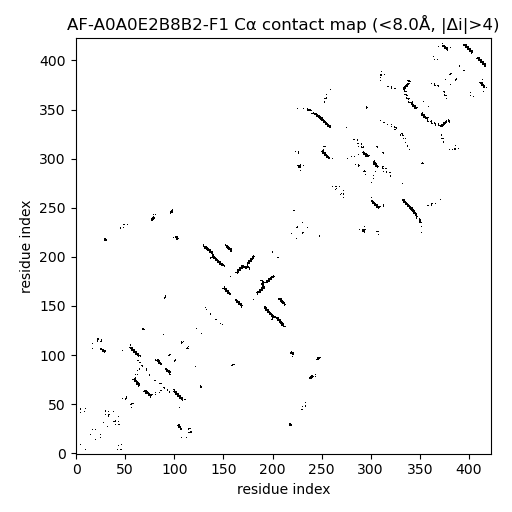 1.00 84.56 352 ILE A CA 1
ATOM 2821 C C . ILE A 1 352 ? 3.803 -9.171 7.367 1.00 84.56 352 ILE A C 1
ATOM 2823 O O . ILE A 1 352 ? 2.636 -8.879 7.640 1.00 84.56 352 ILE A O 1
ATOM 2827 N N . ASP A 1 353 ? 4.826 -8.783 8.115 1.00 89.38 353 ASP A N 1
ATOM 2828 C CA . ASP A 1 353 ? 4.732 -7.976 9.329 1.00 89.38 353 ASP A CA 1
ATOM 2829 C C . ASP A 1 353 ? 5.411 -6.621 9.110 1.00 89.38 353 ASP A C 1
ATOM 2831 O O . ASP A 1 353 ? 6.262 -6.475 8.231 1.00 89.38 353 ASP A O 1
ATOM 2835 N N . TYR A 1 354 ? 5.035 -5.610 9.891 1.00 92.12 354 TYR A N 1
ATOM 2836 C CA . TYR A 1 354 ? 5.621 -4.274 9.803 1.00 92.12 354 TYR A CA 1
ATOM 2837 C C . TYR A 1 354 ? 6.478 -3.982 11.032 1.00 92.12 354 TYR A C 1
ATOM 2839 O O . TYR A 1 354 ? 6.093 -4.246 12.175 1.00 92.12 354 TYR A O 1
ATOM 2847 N N . PHE A 1 355 ? 7.643 -3.390 10.792 1.00 90.50 355 PHE A N 1
ATOM 2848 C CA . PHE A 1 355 ? 8.631 -3.075 11.812 1.00 90.50 355 PHE A CA 1
ATOM 2849 C C . PHE A 1 355 ? 9.087 -1.615 11.722 1.00 90.50 355 PHE A C 1
ATOM 2851 O O . PHE A 1 355 ? 9.059 -0.991 10.660 1.00 90.50 355 PHE A O 1
ATOM 2858 N N . GLY A 1 356 ? 9.531 -1.068 12.856 1.00 90.56 356 GLY A N 1
ATOM 2859 C CA . GLY A 1 356 ? 10.102 0.274 12.948 1.00 90.56 356 GLY A CA 1
ATOM 2860 C C . GLY A 1 356 ? 9.529 1.116 14.086 1.00 90.56 356 GLY A C 1
ATOM 2861 O O . GLY A 1 356 ? 8.632 0.707 14.828 1.00 90.56 356 GLY A O 1
ATOM 2862 N N . ASN A 1 357 ? 10.060 2.333 14.227 1.00 92.31 357 ASN A N 1
ATOM 2863 C CA . ASN A 1 357 ? 9.648 3.266 15.278 1.00 92.31 357 ASN A CA 1
ATOM 2864 C C . ASN A 1 357 ? 8.176 3.677 15.162 1.00 92.31 357 ASN A C 1
ATOM 2866 O O . ASN A 1 357 ? 7.541 3.890 16.189 1.00 92.31 357 ASN A O 1
ATOM 2870 N N . THR A 1 358 ? 7.621 3.730 13.951 1.00 95.56 358 THR A N 1
ATOM 2871 C CA . THR A 1 358 ? 6.209 4.062 13.722 1.00 95.56 358 THR A CA 1
ATOM 2872 C C . THR A 1 358 ? 5.268 3.050 14.377 1.00 95.56 358 THR A C 1
ATOM 2874 O O . THR A 1 358 ? 4.351 3.448 15.093 1.00 95.56 358 THR A O 1
ATOM 2877 N N . VAL A 1 359 ? 5.536 1.747 14.241 1.00 95.69 359 VAL A N 1
ATOM 2878 C CA . VAL A 1 359 ? 4.741 0.693 14.899 1.00 95.69 359 VAL A CA 1
ATOM 2879 C C . VAL A 1 359 ? 4.831 0.816 16.423 1.00 95.69 359 VAL A C 1
ATOM 2881 O O . VAL A 1 359 ? 3.813 0.812 17.117 1.00 95.69 359 VAL A O 1
ATOM 2884 N N . ASN A 1 360 ? 6.046 1.009 16.946 1.00 94.50 360 ASN A N 1
ATOM 2885 C CA . ASN A 1 360 ? 6.278 1.197 18.379 1.00 94.50 360 ASN A CA 1
ATOM 2886 C C . ASN A 1 360 ? 5.577 2.447 18.929 1.00 94.50 360 ASN A C 1
ATOM 2888 O O . ASN A 1 360 ? 5.047 2.414 20.039 1.00 94.50 360 ASN A O 1
ATOM 2892 N N . TYR A 1 361 ? 5.568 3.546 18.174 1.00 96.44 361 TYR A N 1
ATOM 2893 C CA . TYR A 1 361 ? 4.893 4.778 18.565 1.00 96.44 361 TYR A CA 1
ATOM 2894 C C . TYR A 1 361 ? 3.384 4.561 18.637 1.00 96.44 361 TYR A C 1
ATOM 2896 O O . TYR A 1 361 ? 2.784 4.850 19.674 1.00 96.44 361 TYR A O 1
ATOM 2904 N N . ALA A 1 362 ? 2.782 4.011 17.577 1.00 97.12 362 ALA A N 1
ATOM 2905 C CA . ALA A 1 362 ? 1.347 3.742 17.515 1.00 97.12 362 ALA A CA 1
ATOM 2906 C C . ALA A 1 362 ? 0.890 2.854 18.684 1.00 97.12 362 ALA A C 1
ATOM 2908 O O . ALA A 1 362 ? -0.078 3.184 19.371 1.00 97.12 362 ALA A O 1
ATOM 2909 N N . SER A 1 363 ? 1.637 1.782 18.971 1.00 96.00 363 SER A N 1
ATOM 2910 C CA . SER A 1 363 ? 1.355 0.881 20.092 1.00 96.00 363 SER A CA 1
ATOM 2911 C C . SER A 1 363 ? 1.437 1.598 21.445 1.00 96.00 363 SER A C 1
ATOM 2913 O O . SER A 1 363 ? 0.511 1.507 22.247 1.00 96.00 363 SER A O 1
ATOM 2915 N N . LYS A 1 364 ? 2.492 2.384 21.709 1.00 95.69 364 LYS A N 1
ATOM 2916 C CA . LYS A 1 364 ? 2.648 3.074 23.007 1.00 95.69 364 LYS A CA 1
ATOM 2917 C C . LYS A 1 364 ? 1.669 4.227 23.213 1.00 95.69 364 LYS A C 1
ATOM 2919 O O . LYS A 1 364 ? 1.408 4.590 24.359 1.00 95.69 364 LYS A O 1
ATOM 2924 N N . LEU A 1 365 ? 1.092 4.770 22.143 1.00 96.44 365 LEU A N 1
ATOM 2925 C CA . LEU A 1 365 ? 0.045 5.786 22.228 1.00 96.44 365 LEU A CA 1
ATOM 2926 C C . LEU A 1 365 ? -1.226 5.255 22.928 1.00 96.44 365 LEU A C 1
ATOM 2928 O O . LEU A 1 365 ? -1.945 6.026 23.566 1.00 96.44 365 LEU A O 1
ATOM 2932 N N . GLN A 1 366 ? -1.450 3.934 22.924 1.00 94.75 366 GLN A N 1
ATOM 2933 C CA . GLN A 1 366 ? -2.529 3.288 23.686 1.00 94.75 366 GLN A CA 1
ATOM 2934 C C . GLN A 1 366 ? -2.473 3.596 25.190 1.00 94.75 366 GLN A C 1
ATOM 2936 O O . GLN A 1 366 ? -3.514 3.692 25.835 1.00 94.75 366 GLN A O 1
ATOM 2941 N N . ALA A 1 367 ? -1.279 3.824 25.754 1.00 93.62 367 ALA A N 1
ATOM 2942 C CA . ALA A 1 367 ? -1.100 4.097 27.183 1.00 93.62 367 ALA A CA 1
ATOM 2943 C C . ALA A 1 367 ? -1.753 5.408 27.649 1.00 93.62 367 ALA A C 1
ATOM 2945 O O . ALA A 1 367 ? -2.033 5.565 28.835 1.00 93.62 367 ALA A O 1
ATOM 2946 N N . ILE A 1 368 ? -1.987 6.344 26.726 1.00 94.94 368 ILE A N 1
ATOM 2947 C CA . ILE A 1 368 ? -2.711 7.588 26.999 1.00 94.94 368 ILE A CA 1
ATOM 2948 C C . ILE A 1 368 ? -4.113 7.589 26.383 1.00 94.94 368 ILE A C 1
ATOM 2950 O O . ILE A 1 368 ? -4.742 8.640 26.365 1.00 94.94 368 ILE A O 1
ATOM 2954 N N . THR A 1 369 ? -4.594 6.460 25.860 1.00 95.88 369 THR A N 1
ATOM 2955 C CA . THR A 1 369 ? -5.906 6.338 25.209 1.00 95.88 369 THR A CA 1
ATOM 2956 C C . THR A 1 369 ? -6.870 5.632 26.154 1.00 95.88 369 THR A C 1
ATOM 2958 O O . THR A 1 369 ? -6.677 4.455 26.482 1.00 95.88 369 THR A O 1
ATOM 2961 N N . ASP A 1 370 ? -7.885 6.354 26.624 1.00 94.31 370 ASP A N 1
ATOM 2962 C CA . ASP A 1 370 ? -8.866 5.819 27.563 1.00 94.31 370 ASP A CA 1
ATOM 2963 C C . ASP A 1 370 ? -9.953 5.011 26.833 1.00 94.31 370 ASP A C 1
ATOM 2965 O O . ASP A 1 370 ? -9.989 4.904 25.604 1.00 94.31 370 ASP A O 1
ATOM 2969 N N . ALA A 1 371 ? -10.836 4.383 27.605 1.00 92.81 371 ALA A N 1
ATOM 2970 C CA . ALA A 1 371 ? -11.860 3.502 27.067 1.00 92.81 371 ALA A CA 1
ATOM 2971 C C . ALA A 1 371 ? -12.832 4.239 26.136 1.00 92.81 371 ALA A C 1
ATOM 2973 O O . ALA A 1 371 ? -13.409 5.261 26.506 1.00 92.81 371 ALA A O 1
ATOM 2974 N N . GLY A 1 372 ? -13.028 3.706 24.930 1.00 93.00 372 GLY A N 1
ATOM 2975 C CA . GLY A 1 372 ? -13.858 4.327 23.904 1.00 93.00 372 GLY A CA 1
ATOM 2976 C C . GLY A 1 372 ? -13.218 5.545 23.237 1.00 93.00 372 GLY A C 1
ATOM 2977 O O . GLY A 1 372 ? -13.876 6.182 22.420 1.00 93.00 372 GLY A O 1
ATOM 2978 N N . GLU A 1 373 ? -11.974 5.913 23.551 1.00 95.88 373 GLU A N 1
ATOM 2979 C CA . GLU A 1 373 ? -11.305 7.049 22.916 1.00 95.88 373 GLU A CA 1
ATOM 2980 C C . GLU A 1 373 ? -10.556 6.660 21.636 1.00 95.88 373 GLU A C 1
ATOM 2982 O O . GLU A 1 373 ? -10.087 5.534 21.464 1.00 95.88 373 GLU A O 1
ATOM 2987 N N . ILE A 1 374 ? -10.410 7.656 20.759 1.00 97.94 374 ILE A N 1
ATOM 2988 C CA . ILE A 1 374 ? -9.493 7.626 19.619 1.00 97.94 374 ILE A CA 1
ATOM 2989 C C . ILE A 1 374 ? -8.392 8.643 19.909 1.00 97.94 374 ILE A C 1
ATOM 2991 O O . ILE A 1 374 ? -8.683 9.838 20.046 1.00 97.94 374 ILE A O 1
ATOM 2995 N N . ALA A 1 375 ? -7.144 8.189 19.984 1.00 98.25 375 ALA A N 1
ATOM 2996 C CA . ALA A 1 375 ? -5.974 9.050 20.092 1.00 98.25 375 ALA A CA 1
ATOM 2997 C C . ALA A 1 375 ? -5.095 8.947 18.845 1.00 98.25 375 ALA A C 1
ATOM 2999 O O . ALA A 1 375 ? -4.905 7.876 18.275 1.00 98.25 375 ALA A O 1
ATOM 3000 N N . PHE A 1 376 ? -4.500 10.056 18.431 1.00 98.38 376 PHE A N 1
ATOM 3001 C CA . PHE A 1 376 ? -3.572 10.070 17.311 1.00 98.38 376 PHE A CA 1
ATOM 3002 C C . PHE A 1 376 ? -2.439 11.073 17.510 1.00 98.38 376 PHE A C 1
ATOM 3004 O O . PHE A 1 376 ? -2.557 12.059 18.239 1.00 98.38 376 PHE A O 1
ATOM 3011 N N . SER A 1 377 ? -1.300 10.779 16.893 1.00 98.06 377 SER A N 1
ATOM 3012 C CA . SER A 1 377 ? -0.077 11.588 17.011 1.00 98.06 377 SER A CA 1
ATOM 3013 C C . SER A 1 377 ? -0.180 12.969 16.341 1.00 98.06 377 SER A C 1
ATOM 3015 O O . SER A 1 377 ? -1.020 13.185 15.465 1.00 98.06 377 SER A O 1
ATOM 3017 N N . GLU A 1 378 ? 0.743 13.879 16.665 1.00 96.69 378 GLU A N 1
ATOM 3018 C CA . GLU A 1 378 ? 0.940 15.146 15.938 1.00 96.69 378 GLU A CA 1
ATOM 3019 C C . GLU A 1 378 ? 1.133 14.935 14.425 1.00 96.69 378 GLU A C 1
ATOM 3021 O O . GLU A 1 378 ? 0.628 15.734 13.641 1.00 96.69 378 GLU A O 1
ATOM 3026 N N . ALA A 1 379 ? 1.794 13.850 14.000 1.00 96.44 379 ALA A N 1
ATOM 3027 C CA . ALA A 1 379 ? 1.976 13.533 12.581 1.00 96.44 379 ALA A CA 1
ATOM 3028 C C . ALA A 1 379 ? 0.635 13.359 11.844 1.00 96.44 379 ALA A C 1
ATOM 3030 O O . ALA A 1 379 ? 0.460 13.913 10.765 1.00 96.44 379 ALA A O 1
ATOM 3031 N N . ILE A 1 380 ? -0.331 12.675 12.469 1.00 98.12 380 ILE A N 1
ATOM 3032 C CA . ILE A 1 380 ? -1.699 12.534 11.943 1.00 98.12 380 ILE A CA 1
ATOM 3033 C C . ILE A 1 380 ? -2.417 13.884 11.959 1.00 98.12 380 ILE A C 1
ATOM 3035 O O . ILE A 1 380 ? -3.054 14.264 10.986 1.00 98.12 380 ILE A O 1
ATOM 3039 N N . PHE A 1 381 ? -2.306 14.642 13.055 1.00 97.38 381 PHE A N 1
ATOM 3040 C CA . PHE A 1 381 ? -2.981 15.936 13.172 1.00 97.38 381 PHE A CA 1
ATOM 3041 C C . PHE A 1 381 ? -2.499 16.969 12.142 1.00 97.38 381 PHE A C 1
ATOM 3043 O O . PHE A 1 381 ? -3.254 17.874 11.791 1.00 97.38 381 PHE A O 1
ATOM 3050 N N . ARG A 1 382 ? -1.245 16.881 11.684 1.00 96.12 382 ARG A N 1
ATOM 3051 C CA . ARG A 1 382 ? -0.679 17.796 10.682 1.00 96.12 382 ARG A CA 1
ATOM 3052 C C . ARG A 1 382 ? -1.087 17.477 9.252 1.00 96.12 382 ARG A C 1
ATOM 3054 O O . ARG A 1 382 ? -0.955 18.367 8.414 1.00 96.12 382 ARG A O 1
ATOM 3061 N N . ASP A 1 383 ? -1.567 16.266 8.999 1.00 97.12 383 ASP A N 1
ATOM 3062 C CA . ASP A 1 383 ? -2.041 15.855 7.686 1.00 97.12 383 ASP A CA 1
ATOM 3063 C C . ASP A 1 383 ? -3.187 16.762 7.202 1.00 97.12 383 ASP A C 1
ATOM 3065 O O . ASP A 1 383 ? -4.097 17.124 7.958 1.00 97.12 383 ASP A O 1
ATOM 3069 N N . GLU A 1 384 ? -3.108 17.196 5.945 1.00 96.38 384 GLU A N 1
ATOM 3070 C CA . GLU A 1 384 ? -4.043 18.170 5.384 1.00 96.38 384 GLU A CA 1
ATOM 3071 C C . GLU A 1 384 ? -5.463 17.602 5.275 1.00 96.38 384 GLU A C 1
ATOM 3073 O O . GLU A 1 384 ? -6.427 18.283 5.650 1.00 96.38 384 GLU A O 1
ATOM 3078 N N . GLU A 1 385 ? -5.603 16.355 4.821 1.00 96.56 385 GLU A N 1
ATOM 3079 C CA . GLU A 1 385 ? -6.900 15.697 4.659 1.00 96.56 385 GLU A CA 1
ATOM 3080 C C . GLU A 1 385 ? -7.578 15.503 6.013 1.00 96.56 385 GLU A C 1
ATOM 3082 O O . GLU A 1 385 ? -8.764 15.815 6.163 1.00 96.56 385 GLU A O 1
ATOM 3087 N N . ILE A 1 386 ? -6.812 15.100 7.031 1.00 97.81 386 ILE A N 1
ATOM 3088 C CA . ILE A 1 386 ? -7.297 14.992 8.412 1.00 97.81 386 ILE A CA 1
ATOM 3089 C C . ILE A 1 386 ? -7.820 16.338 8.913 1.00 97.81 386 ILE A C 1
ATOM 3091 O O . ILE A 1 386 ? -8.944 16.425 9.413 1.00 97.81 386 ILE A O 1
ATOM 3095 N N . ARG A 1 387 ? -7.043 17.419 8.776 1.00 96.50 387 ARG A N 1
ATOM 3096 C CA . ARG A 1 387 ? -7.456 18.750 9.259 1.00 96.50 387 ARG A CA 1
ATOM 3097 C C . ARG A 1 387 ? -8.693 19.264 8.536 1.00 96.50 387 ARG A C 1
ATOM 3099 O O . ARG A 1 387 ? -9.575 19.847 9.175 1.00 96.50 387 ARG A O 1
ATOM 3106 N N . ASN A 1 388 ? -8.766 19.046 7.227 1.00 96.62 388 ASN A N 1
ATOM 3107 C CA . ASN A 1 388 ? -9.922 19.409 6.420 1.00 96.62 388 ASN A CA 1
ATOM 3108 C C . ASN A 1 388 ? -11.159 18.606 6.838 1.00 96.62 388 ASN A C 1
ATOM 3110 O O . ASN A 1 388 ? -12.224 19.199 7.036 1.00 96.62 388 ASN A O 1
ATOM 3114 N N . HIS A 1 389 ? -11.021 17.299 7.065 1.00 96.25 389 HIS A N 1
ATOM 3115 C CA . HIS A 1 389 ? -12.108 16.452 7.548 1.00 96.25 389 HIS A CA 1
ATOM 3116 C C . HIS A 1 389 ? -12.600 16.886 8.935 1.00 96.25 389 HIS A C 1
ATOM 3118 O O . HIS A 1 389 ? -13.791 17.121 9.121 1.00 96.25 389 HIS A O 1
ATOM 3124 N N . LEU A 1 390 ? -11.698 17.090 9.901 1.00 95.75 390 LEU A N 1
ATOM 3125 C CA . LEU A 1 390 ? -12.066 17.541 11.250 1.00 95.75 390 LEU A CA 1
ATOM 3126 C C . LEU A 1 390 ? -12.828 18.875 11.216 1.00 95.75 390 LEU A C 1
ATOM 3128 O O . LEU A 1 390 ? -13.839 19.036 11.900 1.00 95.75 390 LEU A O 1
ATOM 3132 N N . LYS A 1 391 ? -12.377 19.823 10.384 1.00 94.88 391 LYS A N 1
ATOM 3133 C CA . LYS A 1 391 ? -13.016 21.136 10.231 1.00 94.88 391 LYS A CA 1
ATOM 3134 C C . LYS A 1 391 ? -14.398 21.041 9.583 1.00 94.88 391 LYS A C 1
ATOM 3136 O O . LYS A 1 391 ? -15.328 21.686 10.060 1.00 94.88 391 LYS A O 1
ATOM 3141 N N . THR A 1 392 ? -14.527 20.285 8.495 1.00 95.25 392 THR A N 1
ATOM 3142 C CA . THR A 1 392 ? -15.783 20.163 7.733 1.00 95.25 392 THR A CA 1
ATOM 3143 C C . THR A 1 392 ? -16.840 19.362 8.487 1.00 95.25 392 THR A C 1
ATOM 3145 O O . THR A 1 392 ? -18.004 19.751 8.486 1.00 95.25 392 THR A O 1
ATOM 3148 N N . SER A 1 393 ? -16.428 18.320 9.209 1.00 93.62 393 SER A N 1
ATOM 3149 C CA . SER A 1 393 ? -17.298 17.498 10.057 1.00 93.62 393 SER A CA 1
ATOM 3150 C C . SER A 1 393 ? -17.610 18.130 11.422 1.00 93.62 393 SER A C 1
ATOM 3152 O O . SER A 1 393 ? -18.355 17.547 12.204 1.00 93.62 393 SER A O 1
ATOM 3154 N N . GLY A 1 394 ? -17.026 19.290 11.756 1.00 93.38 394 GLY A N 1
ATOM 3155 C CA . GLY A 1 394 ? -17.220 19.958 13.051 1.00 93.38 394 GLY A CA 1
ATOM 3156 C C . GLY A 1 394 ? -16.628 19.209 14.254 1.00 93.38 394 GLY A C 1
ATOM 3157 O O . GLY A 1 394 ? -16.924 19.551 15.401 1.00 93.38 394 GLY A O 1
ATOM 3158 N N . MET A 1 395 ? -15.783 18.206 14.011 1.00 93.69 395 MET A N 1
ATOM 3159 C CA . MET A 1 395 ? -15.198 17.364 15.049 1.00 93.69 395 MET A CA 1
ATOM 3160 C C . MET A 1 395 ? -14.114 18.116 15.819 1.00 93.69 395 MET A C 1
ATOM 3162 O O . MET A 1 395 ? -13.224 18.749 15.245 1.00 93.69 395 MET A O 1
ATOM 3166 N N . LYS A 1 396 ? -14.165 18.024 17.149 1.00 94.44 396 LYS A N 1
ATOM 3167 C CA . LYS A 1 396 ? -13.192 18.667 18.037 1.00 94.44 396 LYS A CA 1
ATOM 3168 C C . LYS A 1 396 ? -12.166 17.662 18.524 1.00 94.44 396 LYS A C 1
ATOM 3170 O O . LYS A 1 396 ? -12.474 16.499 18.759 1.00 94.44 396 LYS A O 1
ATOM 3175 N N . VAL A 1 397 ? -10.950 18.147 18.737 1.00 96.44 397 VAL A N 1
ATOM 3176 C CA . VAL A 1 397 ? -9.846 17.353 19.275 1.00 96.44 397 VAL A CA 1
ATOM 3177 C C . VAL A 1 397 ? -9.244 18.056 20.484 1.00 96.44 397 VAL A C 1
ATOM 3179 O O . VAL A 1 397 ? -9.164 19.286 20.528 1.00 96.44 397 VAL A O 1
ATOM 3182 N N . LYS A 1 398 ? -8.816 17.279 21.475 1.00 96.94 398 LYS A N 1
ATOM 3183 C CA . LYS A 1 398 ? -8.097 17.762 22.653 1.00 96.94 398 LYS A CA 1
ATOM 3184 C C . LYS A 1 398 ? -6.623 17.409 22.512 1.00 96.94 398 LYS A C 1
ATOM 3186 O O . LYS A 1 398 ? -6.282 16.231 22.452 1.00 96.94 398 LYS A O 1
ATOM 3191 N N . LYS A 1 399 ? -5.755 18.422 22.504 1.00 97.44 399 LYS A N 1
ATOM 3192 C CA . LYS A 1 399 ? -4.302 18.226 22.562 1.00 97.44 399 LYS A CA 1
ATOM 3193 C C . LYS A 1 399 ? -3.898 17.771 23.966 1.00 97.44 399 LYS A C 1
ATOM 3195 O O . LYS A 1 399 ? -4.335 18.361 24.956 1.00 97.44 399 LYS A O 1
ATOM 3200 N N . VAL A 1 400 ? -3.084 16.728 24.045 1.00 96.75 400 VAL A N 1
ATOM 3201 C CA . VAL A 1 400 ? -2.567 16.137 25.283 1.00 96.75 400 VAL A CA 1
ATOM 3202 C C . VAL A 1 400 ? -1.062 15.876 25.148 1.00 96.75 400 VAL A C 1
ATOM 3204 O O . VAL A 1 400 ? -0.594 15.591 24.042 1.00 96.75 400 VAL A O 1
ATOM 3207 N N . PRO A 1 401 ? -0.289 15.986 26.240 1.00 95.56 401 PRO A N 1
ATOM 3208 C CA . PRO A 1 401 ? 1.123 15.634 26.220 1.00 95.56 401 PRO A CA 1
ATOM 3209 C C . PRO A 1 401 ? 1.292 14.116 26.101 1.00 95.56 401 PRO A C 1
ATOM 3211 O O . PRO A 1 401 ? 0.578 13.346 26.749 1.00 95.56 401 PRO A O 1
ATOM 3214 N N . PHE A 1 402 ? 2.258 13.681 25.298 1.00 95.44 402 PHE A N 1
ATOM 3215 C CA . PHE A 1 402 ? 2.653 12.285 25.167 1.00 95.44 402 PHE A CA 1
ATOM 3216 C C . PHE A 1 402 ? 4.148 12.146 25.445 1.00 95.44 402 PHE A C 1
ATOM 3218 O O . PHE A 1 402 ? 5.000 12.479 24.621 1.00 95.44 402 PHE A O 1
ATOM 3225 N N . LYS A 1 403 ? 4.482 11.646 26.636 1.00 91.75 403 LYS A N 1
ATOM 3226 C CA . LYS A 1 403 ? 5.868 11.368 27.008 1.00 91.75 403 LYS A CA 1
ATOM 3227 C C . LYS A 1 403 ? 6.350 10.132 26.260 1.00 91.75 403 LYS A C 1
ATOM 3229 O O . LYS A 1 403 ? 5.825 9.043 26.485 1.00 91.75 403 LYS A O 1
ATOM 3234 N N . LEU A 1 404 ? 7.365 10.291 25.416 1.00 88.19 404 LEU A N 1
ATOM 3235 C CA . LEU A 1 404 ? 7.900 9.208 24.597 1.00 88.19 404 LEU A CA 1
ATOM 3236 C C . LEU A 1 404 ? 8.595 8.167 25.493 1.00 88.19 404 LEU A C 1
ATOM 3238 O O . LEU A 1 404 ? 9.633 8.474 26.072 1.00 88.19 404 LEU A O 1
ATOM 3242 N N . PRO A 1 405 ? 8.114 6.914 25.603 1.00 80.75 405 PRO A N 1
ATOM 3243 C CA . PRO A 1 405 ? 8.684 5.956 26.563 1.00 80.75 405 PRO A CA 1
ATOM 3244 C C . PRO A 1 405 ? 10.127 5.516 26.272 1.00 80.75 405 PRO A C 1
ATOM 3246 O O . PRO A 1 405 ? 10.726 4.800 27.068 1.00 80.75 405 PRO A O 1
ATOM 3249 N N . TRP A 1 406 ? 10.669 5.879 25.110 1.00 82.50 406 TRP A N 1
ATOM 3250 C CA . TRP A 1 406 ? 12.025 5.550 24.663 1.00 82.50 406 TRP A CA 1
ATOM 3251 C C . TRP A 1 406 ? 12.965 6.764 24.647 1.00 82.50 406 TRP A C 1
ATOM 3253 O O . TRP A 1 406 ? 14.102 6.646 24.195 1.00 82.50 406 TRP A O 1
ATOM 3263 N N . SER A 1 407 ? 12.514 7.935 25.104 1.00 84.06 407 SER A N 1
ATOM 3264 C CA . SER A 1 407 ? 13.354 9.129 25.210 1.00 84.06 407 SER A CA 1
ATOM 3265 C C . SER A 1 407 ? 12.933 10.001 26.399 1.00 84.06 407 SER A C 1
ATOM 3267 O O . SER A 1 407 ? 11.960 9.722 27.093 1.00 84.06 407 SER A O 1
ATOM 3269 N N . GLN A 1 408 ? 13.695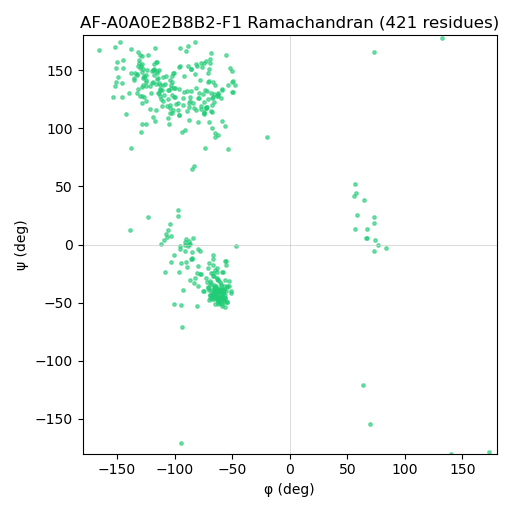 11.059 26.679 1.00 80.69 408 GLN A N 1
ATOM 3270 C CA . GLN A 1 408 ? 13.278 12.082 27.646 1.00 80.69 408 GLN A CA 1
ATOM 3271 C C . GLN A 1 408 ? 12.425 13.188 27.007 1.00 80.69 408 GLN A C 1
ATOM 3273 O O . GLN A 1 408 ? 12.033 14.125 27.699 1.00 80.69 408 GLN A O 1
ATOM 3278 N N . ALA A 1 409 ? 12.151 13.097 25.703 1.00 87.94 409 ALA A N 1
ATOM 3279 C CA . ALA A 1 409 ? 11.365 14.088 24.991 1.00 87.94 409 ALA A CA 1
ATOM 3280 C C . ALA A 1 409 ? 9.860 13.862 25.189 1.00 87.94 409 ALA A C 1
ATOM 3282 O O . ALA A 1 409 ? 9.382 12.754 25.451 1.00 87.94 409 ALA A O 1
ATOM 3283 N N . GLU A 1 410 ? 9.118 14.949 25.038 1.00 89.19 410 GLU A N 1
ATOM 3284 C CA . GLU A 1 410 ? 7.664 14.963 25.029 1.00 89.19 410 GLU A CA 1
ATOM 3285 C C . GLU A 1 410 ? 7.196 15.344 23.628 1.00 89.19 410 GLU A C 1
ATOM 3287 O O . GLU A 1 410 ? 7.768 16.234 22.995 1.00 89.19 410 GLU A O 1
ATOM 3292 N N . ASP A 1 411 ? 6.174 14.649 23.149 1.00 92.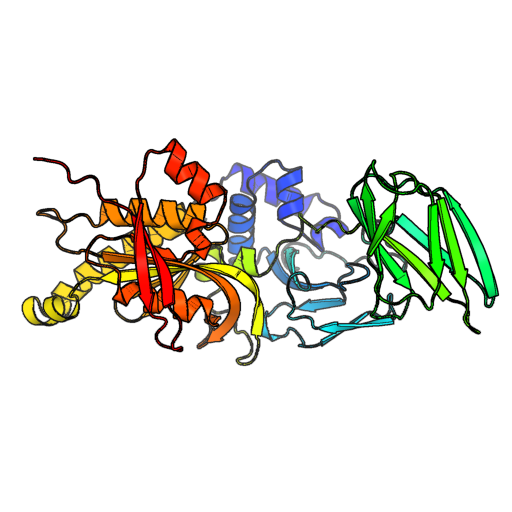00 411 ASP A N 1
ATOM 3293 C CA . ASP A 1 411 ? 5.502 14.941 21.894 1.00 92.00 411 ASP A CA 1
ATOM 3294 C C . ASP A 1 411 ? 4.039 15.313 22.164 1.00 92.00 411 ASP A C 1
ATOM 3296 O O . ASP A 1 411 ? 3.517 15.174 23.273 1.00 92.00 411 ASP A O 1
ATOM 3300 N N . SER A 1 412 ? 3.365 15.819 21.144 1.00 96.06 412 SER A N 1
ATOM 3301 C CA . SER A 1 412 ? 1.950 16.149 21.193 1.00 96.06 412 SER A CA 1
ATOM 3302 C C . SER A 1 412 ? 1.103 15.014 20.628 1.00 96.06 412 SER A C 1
ATOM 3304 O O . SER A 1 412 ? 1.356 14.504 19.538 1.00 96.06 412 SER A O 1
ATOM 3306 N N . ALA A 1 413 ? 0.046 14.663 21.348 1.00 97.38 413 ALA A N 1
ATOM 3307 C CA . ALA A 1 413 ? -0.997 13.769 20.872 1.00 97.38 413 ALA A CA 1
ATOM 3308 C C . ALA A 1 413 ? -2.361 14.458 20.939 1.00 97.38 413 ALA A C 1
ATOM 3310 O O . ALA A 1 413 ? -2.542 15.484 21.599 1.00 97.38 413 ALA A O 1
ATOM 3311 N N . TYR A 1 414 ? -3.327 13.898 20.228 1.00 97.88 414 TYR A N 1
ATOM 3312 C CA . TYR A 1 414 ? -4.654 14.463 20.057 1.00 97.88 414 TYR A CA 1
ATOM 3313 C C . TYR A 1 414 ? -5.688 13.382 20.308 1.00 97.88 414 TYR A C 1
ATOM 3315 O O . TYR A 1 414 ? -5.592 12.293 19.754 1.00 97.88 414 TYR A O 1
ATOM 3323 N N . LYS A 1 415 ? -6.678 13.686 21.142 1.00 97.50 415 LYS A N 1
ATOM 3324 C CA . LYS A 1 415 ? -7.827 12.815 21.394 1.00 97.50 415 LYS A CA 1
ATOM 3325 C C . LYS A 1 415 ? -9.056 13.381 20.704 1.00 97.50 415 LYS A C 1
ATOM 3327 O O . LYS A 1 415 ? -9.321 14.579 20.848 1.00 97.50 415 LYS A O 1
ATOM 3332 N N . LEU A 1 416 ? -9.812 12.552 19.992 1.00 94.88 416 LEU A N 1
ATOM 3333 C CA . LEU A 1 416 ? -11.108 12.962 19.453 1.00 94.88 416 LEU A CA 1
ATOM 3334 C C . LEU A 1 416 ? -12.085 13.196 20.614 1.00 94.88 416 LEU A C 1
ATOM 3336 O O . LEU A 1 416 ? -12.258 12.331 21.471 1.00 94.88 416 LEU A O 1
ATOM 3340 N N . VAL A 1 417 ? -12.703 14.376 20.669 1.00 88.75 417 VAL A N 1
ATOM 3341 C CA . VAL A 1 417 ? -13.671 14.710 21.719 1.00 88.75 417 VAL A CA 1
ATOM 3342 C C . VAL A 1 417 ? -14.986 14.016 21.393 1.00 88.75 417 VAL A C 1
ATOM 3344 O O . VAL A 1 417 ? -15.597 14.305 20.367 1.00 88.75 417 VAL A O 1
ATOM 3347 N N . GLN A 1 418 ? -15.440 13.132 22.279 1.00 73.56 418 GLN A N 1
ATOM 3348 C CA . GLN A 1 418 ? -16.781 12.568 22.182 1.00 73.56 418 GLN A CA 1
ATOM 3349 C C . GLN A 1 418 ? -17.815 13.675 22.427 1.00 73.56 418 GLN A C 1
ATOM 3351 O O . GLN A 1 418 ? -17.772 14.362 23.454 1.00 73.56 418 GLN A O 1
ATOM 3356 N N . GLU A 1 419 ? -18.768 13.845 21.510 1.00 57.81 419 GLU A N 1
ATOM 3357 C CA . GLU A 1 419 ? -20.009 14.529 21.856 1.00 57.81 419 GLU A CA 1
ATOM 3358 C C . GLU A 1 419 ? -20.747 13.627 22.840 1.00 57.81 419 GLU A C 1
ATOM 3360 O O . GLU A 1 419 ? -21.345 12.619 22.466 1.00 57.81 419 GLU A O 1
ATOM 3365 N N . VAL A 1 420 ? -20.645 13.957 24.128 1.00 44.06 420 VAL A N 1
ATOM 3366 C CA . VAL A 1 420 ? -21.470 13.330 25.154 1.00 44.06 420 VAL A CA 1
ATOM 3367 C C . VAL A 1 420 ? -22.907 13.617 24.750 1.00 44.06 420 VAL A C 1
ATOM 3369 O O . VAL A 1 420 ? -23.369 14.756 24.857 1.00 44.06 420 VAL A O 1
ATOM 3372 N N . SER A 1 421 ? -23.593 12.592 24.247 1.00 36.72 421 SER A N 1
ATOM 3373 C CA . SER A 1 421 ? -25.041 12.614 24.115 1.00 36.72 421 SER A CA 1
ATOM 3374 C C . SER A 1 421 ? -25.570 12.893 25.516 1.00 36.72 421 SER A C 1
ATOM 3376 O O . SER A 1 421 ? -25.520 12.029 26.388 1.00 36.72 421 SER A O 1
ATOM 3378 N N . LYS A 1 422 ? -25.967 14.141 25.772 1.00 28.92 422 LYS A N 1
ATOM 3379 C CA . LYS A 1 422 ? -26.721 14.501 26.967 1.00 28.92 422 LYS A CA 1
ATOM 3380 C C . LYS A 1 422 ? -28.064 13.792 26.846 1.00 28.92 422 LYS A C 1
ATOM 3382 O O . LYS A 1 422 ? -28.961 14.341 26.215 1.00 28.92 422 LYS A O 1
ATOM 3387 N N . ASN A 1 423 ? -28.163 12.597 27.409 1.00 30.92 423 ASN A N 1
ATOM 3388 C CA . ASN A 1 423 ? -29.430 11.972 27.762 1.00 30.92 423 ASN A CA 1
ATOM 3389 C C . ASN A 1 423 ? -29.459 11.767 29.268 1.00 30.92 423 ASN A C 1
ATOM 3391 O O . ASN A 1 423 ? -28.499 11.156 29.791 1.00 30.92 423 ASN A O 1
#

Mean predicted aligned error: 9.89 Å